Protein AF-0000000087791094 (afdb_homodimer)

Foldseek 3Di:
DALFPPDDQQLVCLVVLVVVLVVLLVLLVCLQCDPVHHFFADCLQQWFKKFKFFADPVQQDDDPCQVVLVVQLVVQCVVVPQPDKDWDDWPRTMIMITGRDQDPVSNVVVQVSSQVSNCVSSVHDTTHTPDMDGHHNVSNNVSVVVLVVVLVVLLVVVLVVQLVVCVVVVCSNLLSVLLSVLLVSLLSSLNRVLSNVCVVHVLRGDDPLLSVLSSVLSVLLSVLLVQLVVLLVVQCVVVPPDDSSVSSRNSLSRCLVVLVVVLVVLLVVLVVCCVPVTSVNNNNSVSNNSSSVSSSSCSRNRSSNSSVVVVVVVVVVVVVVVVVVVVVVVVVVVVVVVVVVVVVVVVD/DALFPPDDQQLVCLVVLVVVLVVLLVLLVCLQCDPVHHFFADCLQQWFKKFKFFADPVQQDDDPCQVVLVVQLVVQCVVVPQPDKDWDDWPRTMIMITGRDQDPVSNVVVQVSSQVSNCVSSVHDTTHTPDMDGHHNVSNNVSVVVLVVVLVVLLVVVLVVQLVVCVVVVCSNLLSVLLSVLLVSLLSSLNRVLSNVCVVHVLRGDDPLLSVLSSVLSVLLSVLLVQLVVLLVVQCVVVPPDDSSVSSRNSLSRCLVVLVVVLVVLLVVLVVCCVPVTSVNNNNSVSNNSSSVSSSSCSRNRSSNSSVVVVVVVVVVVVVVVVVVVVVVVVVVVVVVVVVVVVVVVVD

Sequence (696 aa):
MDFRGKNIDLVGKMKLWFGLSVAVMILGLIGVLMPPAGLNLGIDFKGGSQFTYRLPEKSRPQGGQETALLGKINDNLQSVKLIGTRTQIAGGQDLVVNTSAQTDSEANTQERIVSGAVAKALGIASIKPEGRQQVGAIIGDELRSNAIKGVVLGVLCIAAWIYIRYNFAGDGLRYAVAGIVALVHDVIVLIGIFALIGKIDPRVEIDSGFIAALLTVVGYSINDSVVIFDRLRENLRIRRGETFDKIVNDSLLETMSRSINTGLTVLIMLFVLLMFGGESIYNFTLAMLIGIASGLYSSIFNASMVLVAWNRWEEKRAARLKGERDASRTNISVRETSRGAALKTRAKMDFRGKNIDLVGKMKLWFGLSVAVMILGLIGVLMPPAGLNLGIDFKGGSQFTYRLPEKSRPQGGQETALLGKINDNLQSVKLIGTRTQIAGGQDLVVNTSAQTDSEANTQERIVSGAVAKALGIASIKPEGRQQVGAIIGDELRSNAIKGVVLGVLCIAAWIYIRYNFAGDGLRYAVAGIVALVHDVIVLIGIFALIGKIDPRVEIDSGFIAALLTVVGYSINDSVVIFDRLRENLRIRRGETFDKIVNDSLLETMSRSINTGLTVLIMLFVLLMFGGESIYNFTLAMLIGIASGLYSSIFNASMVLVAWNRWEEKRAARLKGERDASRTNISVRETSRGAALKTRAK

Structure (mmCIF, N/CA/C/O backbone):
data_AF-0000000087791094-model_v1
#
loop_
_entity.id
_entity.type
_entity.pdbx_description
1 polymer 'Protein-export membrane protein SecF'
#
loop_
_atom_site.group_PDB
_atom_site.id
_atom_site.type_symbol
_atom_site.label_atom_id
_atom_site.label_alt_id
_atom_site.label_comp_id
_atom_site.label_asym_id
_atom_site.label_entity_id
_atom_site.label_seq_id
_atom_site.pdbx_PDB_ins_code
_atom_site.Cartn_x
_atom_site.Cartn_y
_atom_site.Cartn_z
_atom_site.occupancy
_atom_site.B_iso_or_equiv
_atom_site.auth_seq_id
_atom_site.auth_comp_id
_atom_site.auth_asym_id
_atom_site.auth_atom_id
_atom_site.pdbx_PDB_model_num
ATOM 1 N N . MET A 1 1 ? -5.625 26.297 -2.684 1 51.22 1 MET A N 1
ATOM 2 C CA . MET A 1 1 ? -7.035 26.625 -2.488 1 51.22 1 MET A CA 1
ATOM 3 C C . MET A 1 1 ? -7.371 26.719 -1.004 1 51.22 1 MET A C 1
ATOM 5 O O . MET A 1 1 ? -7.023 25.828 -0.225 1 51.22 1 MET A O 1
ATOM 9 N N . ASP A 1 2 ? -7.473 27.797 -0.567 1 63.44 2 ASP A N 1
ATOM 10 C CA . ASP A 1 2 ? -7.793 28.031 0.838 1 63.44 2 ASP A CA 1
ATOM 11 C C . ASP A 1 2 ? -9.289 28.234 1.031 1 63.44 2 ASP A C 1
ATOM 13 O O . ASP A 1 2 ? -9.883 29.109 0.396 1 63.44 2 ASP A O 1
ATOM 17 N N . PHE A 1 3 ? -9.93 27.25 1.69 1 72.88 3 PHE A N 1
ATOM 18 C CA . PHE A 1 3 ? -11.375 27.328 1.882 1 72.88 3 PHE A CA 1
ATOM 19 C C . PHE A 1 3 ? -11.711 28.016 3.193 1 72.88 3 PHE A C 1
ATOM 21 O O . PHE A 1 3 ? -12.891 28.219 3.514 1 72.88 3 PHE A O 1
ATOM 28 N N . ARG A 1 4 ? -10.734 28.516 3.703 1 68.75 4 ARG A N 1
ATOM 29 C CA . ARG A 1 4 ? -10.969 29.188 4.984 1 68.75 4 ARG A CA 1
ATOM 30 C C . ARG A 1 4 ? -11.781 30.469 4.797 1 68.75 4 ARG A C 1
ATOM 32 O O . ARG A 1 4 ? -11.477 31.281 3.924 1 68.75 4 ARG A O 1
ATOM 39 N N . GLY A 1 5 ? -12.727 30.484 5.566 1 69.75 5 GLY A N 1
ATOM 40 C CA . GLY A 1 5 ? -13.508 31.703 5.57 1 69.75 5 GLY A CA 1
ATOM 41 C C . GLY A 1 5 ? -14.578 31.734 4.496 1 69.75 5 GLY A C 1
ATOM 42 O O . GLY A 1 5 ? -15.414 32.625 4.465 1 69.75 5 GLY A O 1
ATOM 43 N N . LYS A 1 6 ? -14.562 30.672 3.646 1 72.5 6 LYS A N 1
ATOM 44 C CA . LYS A 1 6 ? -15.609 30.625 2.631 1 72.5 6 LYS A CA 1
ATOM 45 C C . LYS A 1 6 ? -16.938 30.188 3.23 1 72.5 6 LYS A C 1
ATOM 47 O O . LYS A 1 6 ? -16.969 29.469 4.23 1 72.5 6 LYS A O 1
ATOM 52 N N . ASN A 1 7 ? -17.875 30.688 2.682 1 80.62 7 ASN A N 1
ATOM 53 C CA . ASN A 1 7 ? -19.203 30.391 3.186 1 80.62 7 ASN A CA 1
ATOM 54 C C . ASN A 1 7 ? -19.781 29.141 2.545 1 80.62 7 ASN A C 1
ATOM 56 O O . ASN A 1 7 ? -20.781 29.203 1.833 1 80.62 7 ASN A O 1
ATOM 60 N N . ILE A 1 8 ? -19.172 28.031 2.771 1 88.62 8 ILE A N 1
ATOM 61 C CA . ILE A 1 8 ? -19.641 26.75 2.285 1 88.62 8 ILE A CA 1
ATOM 62 C C . ILE A 1 8 ? -20.203 25.922 3.451 1 88.62 8 ILE A C 1
ATOM 64 O O . ILE A 1 8 ? -19.5 25.688 4.441 1 88.62 8 ILE A O 1
ATOM 68 N N . ASP A 1 9 ? -21.438 25.562 3.295 1 92.94 9 ASP A N 1
ATOM 69 C CA . ASP A 1 9 ? -22.094 24.781 4.34 1 92.94 9 ASP A CA 1
ATOM 70 C C . ASP A 1 9 ? -22.062 23.297 4.023 1 92.94 9 ASP A C 1
ATOM 72 O O . ASP A 1 9 ? -23.016 22.75 3.463 1 92.94 9 ASP A O 1
ATOM 76 N N . LEU A 1 10 ? -21.109 22.609 4.422 1 93.75 10 LEU A N 1
ATOM 77 C CA . LEU A 1 10 ? -20.953 21.188 4.18 1 93.75 10 LEU A CA 1
ATOM 78 C C . LEU A 1 10 ? -21.828 20.375 5.117 1 93.75 10 LEU A C 1
ATOM 80 O O . LEU A 1 10 ? -22.422 19.375 4.707 1 93.75 10 LEU A O 1
ATOM 84 N N . VAL A 1 11 ? -21.906 20.844 6.332 1 94.62 11 VAL A N 1
ATOM 85 C CA . VAL A 1 11 ? -22.672 20.125 7.352 1 94.62 11 VAL A CA 1
ATOM 86 C C . VAL A 1 11 ? -24.156 20.203 7.039 1 94.62 11 VAL A C 1
ATOM 88 O O . VAL A 1 11 ? -24.891 19.234 7.266 1 94.62 11 VAL A O 1
ATOM 91 N N . GLY A 1 12 ? -24.594 21.344 6.535 1 93 12 GLY A N 1
ATOM 92 C CA . GLY A 1 12 ? -25.984 21.516 6.16 1 93 12 GLY A CA 1
ATOM 93 C C . GLY A 1 12 ? -26.438 20.547 5.082 1 93 12 GLY A C 1
ATOM 94 O O . GLY A 1 12 ? -27.609 20.203 4.988 1 93 12 GLY A O 1
ATOM 95 N N . LYS A 1 13 ? -25.5 20.078 4.324 1 94.81 13 LYS A N 1
ATOM 96 C CA . LYS A 1 13 ? -25.812 19.156 3.234 1 94.81 13 LYS A CA 1
ATOM 97 C C . LYS A 1 13 ? -25.469 17.719 3.607 1 94.81 13 LYS A C 1
ATOM 99 O O . LYS A 1 13 ? -25.188 16.891 2.734 1 94.81 13 LYS A O 1
ATOM 104 N N . MET A 1 14 ? -25.516 17.438 4.781 1 95 14 MET A N 1
ATOM 105 C CA . MET A 1 14 ? -25.125 16.125 5.316 1 95 14 MET A CA 1
ATOM 106 C C . MET A 1 14 ? -25.938 15.008 4.66 1 95 14 MET A C 1
ATOM 108 O O . MET A 1 14 ? -25.391 13.953 4.336 1 95 14 MET A O 1
ATOM 112 N N . LYS A 1 15 ? -27.188 15.25 4.465 1 94.44 15 LYS A N 1
ATOM 113 C CA . LYS A 1 15 ? -28.047 14.219 3.881 1 94.44 15 LYS A CA 1
ATOM 114 C C . LYS A 1 15 ? -27.609 13.891 2.455 1 94.44 15 LYS A C 1
ATOM 116 O O . LYS A 1 15 ? -27.719 12.742 2.016 1 94.44 15 LYS A O 1
ATOM 121 N N . LEU A 1 16 ? -27.141 14.875 1.806 1 94.94 16 LEU A N 1
ATOM 122 C CA . LEU A 1 16 ? -26.656 14.664 0.45 1 94.94 16 LEU A CA 1
ATOM 123 C C . LEU A 1 16 ? -25.391 13.797 0.459 1 94.94 16 LEU A C 1
ATOM 125 O O . LEU A 1 16 ? -25.25 12.891 -0.366 1 94.94 16 LEU A O 1
ATOM 129 N N . TRP A 1 17 ? -24.5 14.117 1.375 1 95.06 17 TRP A N 1
ATOM 130 C CA . TRP A 1 17 ? -23.234 13.383 1.457 1 95.06 17 TRP A CA 1
ATOM 131 C C . TRP A 1 17 ? -23.484 11.93 1.832 1 95.06 17 TRP A C 1
ATOM 133 O O . TRP A 1 17 ? -22.922 11.016 1.22 1 95.06 17 TRP A O 1
ATOM 143 N N . PHE A 1 18 ? -24.359 11.727 2.801 1 95.38 18 PHE A N 1
ATOM 144 C CA . PHE A 1 18 ? -24.703 10.359 3.186 1 95.38 18 PHE A CA 1
ATOM 145 C C . PHE A 1 18 ? -25.422 9.648 2.049 1 95.38 18 PHE A C 1
ATOM 147 O O . PHE A 1 18 ? -25.203 8.453 1.824 1 95.38 18 PHE A O 1
ATOM 154 N N . GLY A 1 19 ? -26.281 10.422 1.382 1 96 19 GLY A N 1
ATOM 155 C CA . GLY A 1 19 ? -26.984 9.844 0.247 1 96 19 GLY A CA 1
ATOM 156 C C . GLY A 1 19 ? -26.047 9.367 -0.855 1 96 19 GLY A C 1
ATOM 157 O O . GLY A 1 19 ? -26.25 8.289 -1.414 1 96 19 GLY A O 1
ATOM 158 N N . LEU A 1 20 ? -25.062 10.164 -1.144 1 95.75 20 LEU A N 1
ATOM 159 C CA . LEU A 1 20 ? -24.094 9.797 -2.17 1 95.75 20 LEU A CA 1
ATOM 160 C C . LEU A 1 20 ? -23.297 8.562 -1.752 1 95.75 20 LEU A C 1
ATOM 162 O O . LEU A 1 20 ? -23.031 7.691 -2.576 1 95.75 20 LEU A O 1
ATOM 166 N N . SER A 1 21 ? -22.953 8.516 -0.531 1 96.06 21 SER A N 1
ATOM 167 C CA . SER A 1 21 ? -22.219 7.375 -0.007 1 96.06 21 SER A CA 1
ATOM 168 C C . SER A 1 21 ? -23.047 6.094 -0.1 1 96.06 21 SER A C 1
ATOM 170 O O . SER A 1 21 ? -22.547 5.059 -0.543 1 96.06 21 SER A O 1
ATOM 172 N N . VAL A 1 22 ? -24.297 6.203 0.304 1 95.56 22 VAL A N 1
ATOM 173 C CA . VAL A 1 22 ? -25.172 5.043 0.271 1 95.56 22 VAL A CA 1
ATOM 174 C C . VAL A 1 22 ? -25.406 4.617 -1.176 1 95.56 22 VAL A C 1
ATOM 176 O O . VAL A 1 22 ? -25.453 3.422 -1.479 1 95.56 22 VAL A O 1
ATOM 179 N N . ALA A 1 23 ? -25.562 5.551 -2.02 1 96.12 23 ALA A N 1
ATOM 180 C CA . ALA A 1 23 ? -25.781 5.25 -3.432 1 96.12 23 ALA A CA 1
ATOM 181 C C . ALA A 1 23 ? -24.609 4.473 -4.016 1 96.12 23 ALA A C 1
ATOM 183 O O . ALA A 1 23 ? -24.812 3.49 -4.738 1 96.12 23 ALA A O 1
ATOM 184 N N . VAL A 1 24 ? -23.438 4.914 -3.711 1 95.44 24 VAL A N 1
ATOM 185 C CA . VAL A 1 24 ? -22.25 4.254 -4.25 1 95.44 24 VAL A CA 1
ATOM 186 C C . VAL A 1 24 ? -22.109 2.859 -3.645 1 95.44 24 VAL A C 1
ATOM 188 O O . VAL A 1 24 ? -21.703 1.917 -4.328 1 95.44 24 VAL A O 1
ATOM 191 N N . MET A 1 25 ? -22.438 2.773 -2.389 1 95.38 25 MET A N 1
ATOM 192 C CA . MET A 1 25 ? -22.375 1.473 -1.729 1 95.38 25 MET A CA 1
ATOM 193 C C . MET A 1 25 ? -23.375 0.503 -2.346 1 95.38 25 MET A C 1
ATOM 195 O O . MET A 1 25 ? -23.062 -0.672 -2.549 1 95.38 25 MET A O 1
ATOM 199 N N . ILE A 1 26 ? -24.547 0.983 -2.605 1 94.38 26 ILE A N 1
ATOM 200 C CA . ILE A 1 26 ? -25.578 0.15 -3.213 1 94.38 26 ILE A CA 1
ATOM 201 C C . ILE A 1 26 ? -25.141 -0.276 -4.613 1 94.38 26 ILE A C 1
ATOM 203 O O . ILE A 1 26 ? -25.344 -1.428 -5.008 1 94.38 26 ILE A O 1
ATOM 207 N N . LEU A 1 27 ? -24.562 0.642 -5.301 1 91.88 27 LEU A N 1
ATOM 208 C CA . LEU A 1 27 ? -24.047 0.307 -6.625 1 91.88 27 LEU A CA 1
ATOM 209 C C . LEU A 1 27 ? -23 -0.803 -6.531 1 91.88 27 LEU A C 1
ATOM 211 O O . LEU A 1 27 ? -22.969 -1.701 -7.375 1 91.88 27 LEU A O 1
ATOM 215 N N . GLY A 1 28 ? -22.156 -0.676 -5.605 1 90.81 28 GLY A N 1
ATOM 216 C CA . GLY A 1 28 ? -21.172 -1.726 -5.383 1 90.81 28 GLY A CA 1
ATOM 217 C C . GLY A 1 28 ? -21.797 -3.062 -5.027 1 90.81 28 GLY A C 1
ATOM 218 O O . GLY A 1 28 ? -21.359 -4.105 -5.52 1 90.81 28 GLY A O 1
ATOM 219 N N . LEU A 1 29 ? -22.797 -2.984 -4.18 1 89.25 29 LEU A N 1
ATOM 220 C CA . LEU A 1 29 ? -23.469 -4.203 -3.771 1 89.25 29 LEU A CA 1
ATOM 221 C C . LEU A 1 29 ? -24.156 -4.867 -4.961 1 89.25 29 LEU A C 1
ATOM 223 O O . LEU A 1 29 ? -24.188 -6.098 -5.066 1 89.25 29 LEU A O 1
ATOM 227 N N . ILE A 1 30 ? -24.688 -4.09 -5.766 1 89.88 30 ILE A N 1
ATOM 228 C CA . ILE A 1 30 ? -25.281 -4.613 -6.988 1 89.88 30 ILE A CA 1
ATOM 229 C C . ILE A 1 30 ? -24.219 -5.324 -7.82 1 89.88 30 ILE A C 1
ATOM 231 O O . ILE A 1 30 ? -24.484 -6.379 -8.406 1 89.88 30 ILE A O 1
ATOM 235 N N . GLY A 1 31 ? -23.062 -4.754 -7.84 1 86.75 31 GLY A N 1
ATOM 236 C CA . GLY A 1 31 ? -21.969 -5.391 -8.547 1 86.75 31 GLY A CA 1
ATOM 237 C C . GLY A 1 31 ? -21.609 -6.762 -8 1 86.75 31 GLY A C 1
ATOM 238 O O . GLY A 1 31 ? -21.328 -7.684 -8.758 1 86.75 31 GLY A O 1
ATOM 239 N N . VAL A 1 32 ? -21.734 -6.898 -6.805 1 88.5 32 VAL A N 1
ATOM 240 C CA . VAL A 1 32 ? -21.406 -8.164 -6.156 1 88.5 32 VAL A CA 1
ATOM 241 C C . VAL A 1 32 ? -22.516 -9.18 -6.41 1 88.5 32 VAL A C 1
ATOM 243 O O . VAL A 1 32 ? -22.234 -10.375 -6.59 1 88.5 32 VAL A O 1
ATOM 246 N N . LEU A 1 33 ? -23.703 -8.688 -6.496 1 87.88 33 LEU A N 1
ATOM 247 C CA . LEU A 1 33 ? -24.859 -9.586 -6.566 1 87.88 33 LEU A CA 1
ATOM 248 C C . LEU A 1 33 ? -25.219 -9.883 -8.016 1 87.88 33 LEU A C 1
ATOM 250 O O . LEU A 1 33 ? -25.859 -10.898 -8.297 1 87.88 33 LEU A O 1
ATOM 254 N N . MET A 1 34 ? -24.859 -9.148 -8.914 1 84.81 34 MET A N 1
ATOM 255 C CA . MET A 1 34 ? -25.188 -9.344 -10.32 1 84.81 34 MET A CA 1
ATOM 256 C C . MET A 1 34 ? -24.5 -10.586 -10.875 1 84.81 34 MET A C 1
ATOM 258 O O . MET A 1 34 ? -23.359 -10.883 -10.508 1 84.81 34 MET A O 1
ATOM 262 N N . PRO A 1 35 ? -25.172 -11.367 -11.711 1 77.62 35 PRO A N 1
ATOM 263 C CA . PRO A 1 35 ? -24.531 -12.523 -12.336 1 77.62 35 PRO A CA 1
ATOM 264 C C . PRO A 1 35 ? -23.406 -12.133 -13.297 1 77.62 35 PRO A C 1
ATOM 266 O O . PRO A 1 35 ? -23.516 -11.125 -13.992 1 77.62 35 PRO A O 1
ATOM 269 N N . PRO A 1 36 ? -22.438 -12.992 -13.344 1 73.62 36 PRO A N 1
ATOM 270 C CA . PRO A 1 36 ? -22.156 -14.062 -12.383 1 73.62 36 PRO A CA 1
ATOM 271 C C . PRO A 1 36 ? -21.891 -13.539 -10.977 1 73.62 36 PRO A C 1
ATOM 273 O O . PRO A 1 36 ? -21.047 -12.648 -10.797 1 73.62 36 PRO A O 1
ATOM 276 N N . ALA A 1 37 ? -22.625 -14.133 -10.078 1 72 37 ALA A N 1
ATOM 277 C CA . ALA A 1 37 ? -22.641 -13.602 -8.719 1 72 37 ALA A CA 1
ATOM 278 C C . ALA A 1 37 ? -21.312 -13.859 -8.016 1 72 37 ALA A C 1
ATOM 280 O O . ALA A 1 37 ? -20.656 -14.867 -8.266 1 72 37 ALA A O 1
ATOM 281 N N . GLY A 1 38 ? -21.016 -12.836 -7.344 1 81.12 38 GLY A N 1
ATOM 282 C CA . GLY A 1 38 ? -19.828 -12.977 -6.508 1 81.12 38 GLY A CA 1
ATOM 283 C C . GLY A 1 38 ? -18.672 -12.117 -6.969 1 81.12 38 GLY A C 1
ATOM 284 O O . GLY A 1 38 ? -18.859 -11.188 -7.754 1 81.12 38 GLY A O 1
ATOM 285 N N . LEU A 1 39 ? -17.578 -12.375 -6.363 1 86.75 39 LEU A N 1
ATOM 286 C CA . LEU A 1 39 ? -16.344 -11.641 -6.656 1 86.75 39 LEU A CA 1
ATOM 287 C C . LEU A 1 39 ? -15.469 -12.422 -7.633 1 86.75 39 LEU A C 1
ATOM 289 O O . LEU A 1 39 ? -15.539 -13.648 -7.691 1 86.75 39 LEU A O 1
ATOM 293 N N . ASN A 1 40 ? -14.859 -11.758 -8.555 1 88 40 ASN A N 1
ATOM 294 C CA . ASN A 1 40 ? -13.852 -12.391 -9.406 1 88 40 ASN A CA 1
ATOM 295 C C . ASN A 1 40 ? -12.578 -12.711 -8.625 1 88 40 ASN A C 1
ATOM 297 O O . ASN A 1 40 ? -11.625 -11.938 -8.656 1 88 40 ASN A O 1
ATOM 301 N N . LEU A 1 41 ? -12.609 -13.875 -8.047 1 88.75 41 LEU A N 1
ATOM 302 C CA . LEU A 1 41 ? -11.484 -14.273 -7.207 1 88.75 41 LEU A CA 1
ATOM 303 C C . LEU A 1 41 ? -10.328 -14.797 -8.062 1 88.75 41 LEU A C 1
ATOM 305 O O . LEU A 1 41 ? -10.555 -15.523 -9.031 1 88.75 41 LEU A O 1
ATOM 309 N N . GLY A 1 42 ? -9.227 -14.344 -7.762 1 89 42 GLY A N 1
ATOM 310 C CA . GLY A 1 42 ? -8.039 -14.898 -8.391 1 89 42 GLY A CA 1
ATOM 311 C C . GLY A 1 42 ? -7.703 -16.297 -7.902 1 89 42 GLY A C 1
ATOM 312 O O . GLY A 1 42 ? -8.344 -16.812 -6.98 1 89 42 GLY A O 1
ATOM 313 N N . ILE A 1 43 ? -6.711 -16.859 -8.438 1 88.44 43 ILE A N 1
ATOM 314 C CA . ILE A 1 43 ? -6.371 -18.25 -8.133 1 88.44 43 ILE A CA 1
ATOM 315 C C . ILE A 1 43 ? -5.816 -18.344 -6.715 1 88.44 43 ILE A C 1
ATOM 317 O O . ILE A 1 43 ? -5.828 -19.406 -6.102 1 88.44 43 ILE A O 1
ATOM 321 N N . ASP A 1 44 ? -5.375 -17.234 -6.172 1 86.69 44 ASP A N 1
ATOM 322 C CA . ASP A 1 44 ? -4.895 -17.203 -4.793 1 86.69 44 ASP A CA 1
ATOM 323 C C . ASP A 1 44 ? -5.965 -17.719 -3.826 1 86.69 44 ASP A C 1
ATOM 325 O O . ASP A 1 44 ? -5.648 -18.344 -2.814 1 86.69 44 ASP A O 1
ATOM 329 N N . PHE A 1 45 ? -7.145 -17.438 -4.176 1 88 45 PHE A N 1
ATOM 330 C CA . PHE A 1 45 ? -8.211 -17.703 -3.219 1 88 45 PHE A CA 1
ATOM 331 C C . PHE A 1 45 ? -9.117 -18.844 -3.711 1 88 45 PHE A C 1
ATOM 333 O O . PHE A 1 45 ? -9.664 -19.594 -2.908 1 88 45 PHE A O 1
ATOM 340 N N . LYS A 1 46 ? -9.242 -18.922 -4.938 1 88 46 LYS A N 1
ATOM 341 C CA . LYS A 1 46 ? -10.117 -19.938 -5.516 1 88 46 LYS A CA 1
ATOM 342 C C . LYS A 1 46 ? -9.367 -21.234 -5.75 1 88 46 LYS A C 1
ATOM 344 O O . LYS A 1 46 ? -9.984 -22.297 -5.875 1 88 46 LYS A O 1
ATOM 349 N N . GLY A 1 47 ? -8.141 -21.141 -5.805 1 88.31 47 GLY A N 1
ATOM 350 C CA . GLY A 1 47 ? -7.371 -22.281 -6.289 1 88.31 47 GLY A CA 1
ATOM 351 C C . GLY A 1 47 ? -7.383 -22.406 -7.801 1 88.31 47 GLY A C 1
ATOM 352 O O . GLY A 1 47 ? -8.203 -21.781 -8.477 1 88.31 47 GLY A O 1
ATOM 353 N N . GLY A 1 48 ? -6.445 -23.141 -8.297 1 92.25 48 GLY A N 1
ATOM 354 C CA . GLY A 1 48 ? -6.383 -23.328 -9.734 1 92.25 48 GLY A CA 1
ATOM 355 C C . GLY A 1 48 ? -4.996 -23.109 -10.312 1 92.25 48 GLY A C 1
ATOM 356 O O . GLY A 1 48 ? -4 -23.219 -9.594 1 92.25 48 GLY A O 1
ATOM 357 N N . SER A 1 49 ? -4.996 -23.016 -11.633 1 92.38 49 SER A N 1
ATOM 358 C CA . SER A 1 49 ? -3.73 -22.812 -12.328 1 92.38 49 SER A CA 1
ATOM 359 C C . SER A 1 49 ? -3.814 -21.641 -13.289 1 92.38 49 SER A C 1
ATOM 361 O O . SER A 1 49 ? -4.867 -21.375 -13.883 1 92.38 49 SER A O 1
ATOM 363 N N . GLN A 1 50 ? -2.789 -20.953 -13.32 1 92.69 50 GLN A N 1
ATOM 364 C CA . GLN A 1 50 ? -2.658 -19.812 -14.227 1 92.69 50 GLN A CA 1
ATOM 365 C C . GLN A 1 50 ? -1.466 -19.984 -15.164 1 92.69 50 GLN A C 1
ATOM 367 O O . GLN A 1 50 ? -0.356 -20.281 -14.711 1 92.69 50 GLN A O 1
ATOM 372 N N . PHE A 1 51 ? -1.735 -19.875 -16.453 1 91.88 51 PHE A N 1
ATOM 373 C CA . PHE A 1 51 ? -0.682 -19.984 -17.469 1 91.88 51 PHE A CA 1
ATOM 374 C C . PHE A 1 51 ? -0.475 -18.656 -18.172 1 91.88 51 PHE A C 1
ATOM 376 O O . PHE A 1 51 ? -1.441 -18 -18.594 1 91.88 51 PHE A O 1
ATOM 383 N N . THR A 1 52 ? 0.72 -18.25 -18.281 1 91.62 52 THR A N 1
ATOM 384 C CA . THR A 1 52 ? 1.056 -17.016 -18.953 1 91.62 52 THR A CA 1
ATOM 385 C C . THR A 1 52 ? 1.858 -17.281 -20.234 1 91.62 52 THR A C 1
ATOM 387 O O . THR A 1 52 ? 2.91 -17.922 -20.172 1 91.62 52 THR A O 1
ATOM 390 N N . TYR A 1 53 ? 1.332 -16.781 -21.328 1 91.38 53 TYR A N 1
ATOM 391 C CA . TYR A 1 53 ? 1.981 -16.953 -22.625 1 91.38 53 TYR A CA 1
ATOM 392 C C . TYR A 1 53 ? 2.459 -15.625 -23.188 1 91.38 53 TYR A C 1
ATOM 394 O O . TYR A 1 53 ? 1.726 -14.633 -23.156 1 91.38 53 TYR A O 1
ATOM 402 N N . ARG A 1 54 ? 3.648 -15.633 -23.625 1 90 54 ARG A N 1
ATOM 403 C CA . ARG A 1 54 ? 4.137 -14.469 -24.359 1 90 54 ARG A CA 1
ATOM 404 C C . ARG A 1 54 ? 3.729 -14.531 -25.812 1 90 54 ARG A C 1
ATOM 406 O O . ARG A 1 54 ? 4.141 -15.438 -26.547 1 90 54 ARG A O 1
ATOM 413 N N . LEU A 1 55 ? 2.975 -13.531 -26.141 1 89.94 55 LEU A N 1
ATOM 414 C CA . LEU A 1 55 ? 2.523 -13.508 -27.531 1 89.94 55 LEU A CA 1
ATOM 415 C C . LEU A 1 55 ? 3.65 -13.062 -28.453 1 89.94 55 LEU A C 1
ATOM 417 O O . LEU A 1 55 ? 4.352 -12.086 -28.172 1 89.94 55 LEU A O 1
ATOM 421 N N . PRO A 1 56 ? 3.771 -13.859 -29.422 1 88.12 56 PRO A N 1
ATOM 422 C CA . PRO A 1 56 ? 4.758 -13.406 -30.406 1 88.12 56 PRO A CA 1
ATOM 423 C C . PRO A 1 56 ? 4.418 -12.047 -31 1 88.12 56 PRO A C 1
ATOM 425 O O . PRO A 1 56 ? 3.24 -11.68 -31.094 1 88.12 56 PRO A O 1
ATOM 428 N N . GLU A 1 57 ? 5.469 -11.328 -31.375 1 84.25 57 GLU A N 1
ATOM 429 C CA . GLU A 1 57 ? 5.305 -9.953 -31.844 1 84.25 57 GLU A CA 1
ATOM 430 C C . GLU A 1 57 ? 4.293 -9.875 -32.969 1 84.25 57 GLU A C 1
ATOM 432 O O . GLU A 1 57 ? 3.477 -8.953 -33.031 1 84.25 57 GLU A O 1
ATOM 437 N N . LYS A 1 58 ? 4.336 -10.828 -33.875 1 81.38 58 LYS A N 1
ATOM 438 C CA . LYS A 1 58 ? 3.471 -10.828 -35.062 1 81.38 58 LYS A CA 1
ATOM 439 C C . LYS A 1 58 ? 2.018 -11.094 -34.688 1 81.38 58 LYS A C 1
ATOM 441 O O . LYS A 1 58 ? 1.1 -10.734 -35.406 1 81.38 58 LYS A O 1
ATOM 446 N N . SER A 1 59 ? 1.808 -11.68 -33.531 1 81.5 59 SER A N 1
ATOM 447 C CA . SER A 1 59 ? 0.469 -12.102 -33.125 1 81.5 59 SER A CA 1
ATOM 448 C C . SER A 1 59 ? -0.111 -11.172 -32.062 1 81.5 59 SER A C 1
ATOM 450 O O . SER A 1 59 ? -1.195 -11.422 -31.547 1 81.5 59 SER A O 1
ATOM 452 N N . ARG A 1 60 ? 0.634 -10.172 -31.703 1 82.88 60 ARG A N 1
ATOM 453 C CA . ARG A 1 60 ? 0.152 -9.234 -30.703 1 82.88 60 ARG A CA 1
ATOM 454 C C . ARG A 1 60 ? -0.986 -8.383 -31.25 1 82.88 60 ARG A C 1
ATOM 456 O O . ARG A 1 60 ? -0.932 -7.922 -32.375 1 82.88 60 ARG A O 1
ATOM 463 N N . PRO A 1 61 ? -2.051 -8.43 -30.422 1 77.44 61 PRO A N 1
ATOM 464 C CA . PRO A 1 61 ? -3.197 -7.652 -30.891 1 77.44 61 PRO A CA 1
ATOM 465 C C . PRO A 1 61 ? -2.896 -6.156 -31 1 77.44 61 PRO A C 1
ATOM 467 O O . PRO A 1 61 ? -2.217 -5.602 -30.125 1 77.44 61 PRO A O 1
ATOM 470 N N . GLN A 1 62 ? -3.051 -5.648 -32.188 1 70.31 62 GLN A N 1
ATOM 471 C CA . GLN A 1 62 ? -2.938 -4.215 -32.406 1 70.31 62 GLN A CA 1
ATOM 472 C C . GLN A 1 62 ? -4.305 -3.539 -32.344 1 70.31 62 GLN A C 1
ATOM 474 O O . GLN A 1 62 ? -5.297 -4.105 -32.812 1 70.31 62 GLN A O 1
ATOM 479 N N . GLY A 1 63 ? -4.363 -2.312 -31.844 1 63.78 63 GLY A N 1
ATOM 480 C CA . GLY A 1 63 ? -5.461 -1.369 -31.984 1 63.78 63 GLY A CA 1
ATOM 481 C C . GLY A 1 63 ? -6.816 -1.976 -31.688 1 63.78 63 GLY A C 1
ATOM 482 O O . GLY A 1 63 ? -7.73 -1.916 -32.5 1 63.78 63 GLY A O 1
ATOM 483 N N . GLY A 1 64 ? -7.051 -2.699 -30.531 1 67.25 64 GLY A N 1
ATOM 484 C CA . GLY A 1 64 ? -8.422 -3.09 -30.234 1 67.25 64 GLY A CA 1
ATOM 485 C C . GLY A 1 64 ? -8.719 -4.535 -30.594 1 67.25 64 GLY A C 1
ATOM 486 O O . GLY A 1 64 ? -9.844 -5.004 -30.406 1 67.25 64 GLY A O 1
ATOM 487 N N . GLN A 1 65 ? -7.867 -5.238 -31.078 1 78.38 65 GLN A N 1
ATOM 488 C CA . GLN A 1 65 ? -8.164 -6.594 -31.531 1 78.38 65 GLN A CA 1
ATOM 489 C C . GLN A 1 65 ? -7.945 -7.605 -30.406 1 78.38 65 GLN A C 1
ATOM 491 O O . GLN A 1 65 ? -7.852 -8.812 -30.672 1 78.38 65 GLN A O 1
ATOM 496 N N . GLU A 1 66 ? -7.828 -7.109 -29.266 1 83.31 66 GLU A N 1
ATOM 497 C CA . GLU A 1 66 ? -7.633 -7.996 -28.125 1 83.31 66 GLU A CA 1
ATOM 498 C C . GLU A 1 66 ? -8.867 -8.859 -27.891 1 83.31 66 GLU A C 1
ATOM 500 O O . GLU A 1 66 ? -8.742 -10.062 -27.625 1 83.31 66 GLU A O 1
ATOM 505 N N . THR A 1 67 ? -9.984 -8.258 -28.109 1 84.69 67 THR A N 1
ATOM 506 C CA . THR A 1 67 ? -11.242 -8.953 -27.859 1 84.69 67 THR A CA 1
ATOM 507 C C . THR A 1 67 ? -11.453 -10.078 -28.875 1 84.69 67 THR A C 1
ATOM 509 O O . THR A 1 67 ? -11.938 -11.148 -28.516 1 84.69 67 THR A O 1
ATOM 512 N N . ALA A 1 68 ? -11.055 -9.836 -30.062 1 86.94 68 ALA A N 1
ATOM 513 C CA . ALA A 1 68 ? -11.211 -10.844 -31.109 1 86.94 68 ALA A CA 1
ATOM 514 C C . ALA A 1 68 ? -10.305 -12.047 -30.859 1 86.94 68 ALA A C 1
ATOM 516 O O . ALA A 1 68 ? -10.711 -13.195 -31.047 1 86.94 68 ALA A O 1
ATOM 517 N N . LEU A 1 69 ? -9.125 -11.766 -30.516 1 89.5 69 LEU A N 1
ATOM 518 C CA . LEU A 1 69 ? -8.18 -12.836 -30.219 1 89.5 69 LEU A CA 1
ATOM 519 C C . LEU A 1 69 ? -8.648 -13.664 -29.031 1 89.5 69 LEU A C 1
ATOM 521 O O . LEU A 1 69 ? -8.609 -14.898 -29.062 1 89.5 69 LEU A O 1
ATOM 525 N N . LEU A 1 70 ? -9.07 -13 -28.031 1 90.88 70 LEU A N 1
ATOM 526 C CA . LEU A 1 70 ? -9.562 -13.688 -26.844 1 90.88 70 LEU A CA 1
ATOM 527 C C . LEU A 1 70 ? -10.797 -14.523 -27.172 1 90.88 70 LEU A C 1
ATOM 529 O O . LEU A 1 70 ? -10.961 -15.625 -26.625 1 90.88 70 LEU A O 1
ATOM 533 N N . GLY A 1 71 ? -11.625 -13.945 -27.953 1 90.38 71 GLY A N 1
ATOM 534 C CA . GLY A 1 71 ? -12.789 -14.703 -28.391 1 90.38 71 GLY A CA 1
ATOM 535 C C . GLY A 1 71 ? -12.422 -15.992 -29.109 1 90.38 71 GLY A C 1
ATOM 536 O O . GLY A 1 71 ? -13.016 -17.047 -28.828 1 90.38 71 GLY A O 1
ATOM 537 N N . LYS A 1 72 ? -11.477 -15.93 -29.984 1 91.88 72 LYS A N 1
ATOM 538 C CA . LYS A 1 72 ? -11.008 -17.109 -30.703 1 91.88 72 LYS A CA 1
ATOM 539 C C . LYS A 1 72 ? -10.438 -18.156 -29.75 1 91.88 72 LYS A C 1
ATOM 541 O O . LYS A 1 72 ? -10.695 -19.344 -29.906 1 91.88 72 LYS A O 1
ATOM 546 N N . ILE A 1 73 ? -9.664 -17.688 -28.859 1 92.56 73 ILE A N 1
ATOM 547 C CA . ILE A 1 73 ? -9.039 -18.594 -27.906 1 92.56 73 ILE A CA 1
ATOM 548 C C . ILE A 1 73 ? -10.117 -19.25 -27.047 1 92.56 73 ILE A C 1
ATOM 550 O O . ILE A 1 73 ? -10.078 -20.469 -26.828 1 92.56 73 ILE A O 1
ATOM 554 N N . ASN A 1 74 ? -11.047 -18.516 -26.609 1 91.62 74 ASN A N 1
ATOM 555 C CA . ASN A 1 74 ? -12.125 -19.047 -25.781 1 91.62 74 ASN A CA 1
ATOM 556 C C . ASN A 1 74 ? -12.961 -20.062 -26.547 1 91.62 74 ASN A C 1
ATOM 558 O O . ASN A 1 74 ? -13.391 -21.078 -25.984 1 91.62 74 ASN A O 1
ATOM 562 N N . ASP A 1 75 ? -13.156 -19.781 -27.75 1 92.06 75 ASP A N 1
ATOM 563 C CA . ASP A 1 75 ? -13.891 -20.719 -28.594 1 92.06 75 ASP A CA 1
ATOM 564 C C . ASP A 1 75 ? -13.133 -22.047 -28.719 1 92.06 75 ASP A C 1
ATOM 566 O O . ASP A 1 75 ? -13.742 -23.125 -28.672 1 92.06 75 ASP A O 1
ATOM 570 N N . ASN A 1 76 ? -11.883 -21.906 -28.906 1 92.75 76 ASN A N 1
ATOM 571 C CA . ASN A 1 76 ? -11.055 -23.109 -29 1 92.75 76 ASN A CA 1
ATOM 572 C C . ASN A 1 76 ? -11.086 -23.906 -27.703 1 92.75 76 ASN A C 1
ATOM 574 O O . ASN A 1 76 ? -11.117 -25.141 -27.719 1 92.75 76 ASN A O 1
ATOM 578 N N . LEU A 1 77 ? -11.047 -23.203 -26.625 1 91.94 77 LEU A N 1
ATOM 579 C CA . LEU A 1 77 ? -11.055 -23.859 -25.328 1 91.94 77 LEU A CA 1
ATOM 580 C C . LEU A 1 77 ? -12.398 -24.547 -25.062 1 91.94 77 LEU A C 1
ATOM 582 O O . LEU A 1 77 ? -12.445 -25.641 -24.5 1 91.94 77 LEU A O 1
ATOM 586 N N . GLN A 1 78 ? -13.414 -23.891 -25.453 1 89.12 78 GLN A N 1
ATOM 587 C CA . GLN A 1 78 ? -14.742 -24.469 -25.312 1 89.12 78 GLN A CA 1
ATOM 588 C C . GLN A 1 78 ? -14.891 -25.719 -26.172 1 89.12 78 GLN A C 1
ATOM 590 O O . GLN A 1 78 ? -15.555 -26.672 -25.766 1 89.12 78 GLN A O 1
ATOM 595 N N . SER A 1 79 ? -14.281 -25.688 -27.25 1 89.94 79 SER A N 1
ATOM 596 C CA . SER A 1 79 ? -14.375 -26.812 -28.188 1 89.94 79 SER A CA 1
ATOM 597 C C . SER A 1 79 ? -13.719 -28.062 -27.609 1 89.94 79 SER A C 1
ATOM 599 O O . SER A 1 79 ? -14.102 -29.188 -27.953 1 89.94 79 SER A O 1
ATOM 601 N N . VAL A 1 80 ? -12.766 -27.859 -26.797 1 88.12 80 VAL A N 1
ATOM 602 C CA . VAL A 1 80 ? -12.094 -29.016 -26.188 1 88.12 80 VAL A CA 1
ATOM 603 C C . VAL A 1 80 ? -12.648 -29.25 -24.797 1 88.12 80 VAL A C 1
ATOM 605 O O . VAL A 1 80 ? -12.039 -29.969 -24 1 88.12 80 VAL A O 1
ATOM 608 N N . LYS A 1 81 ? -13.672 -28.578 -24.375 1 82.69 81 LYS A N 1
ATOM 609 C CA . LYS A 1 81 ? -14.484 -28.797 -23.172 1 82.69 81 LYS A CA 1
ATOM 610 C C . LYS A 1 81 ? -13.75 -28.328 -21.922 1 82.69 81 LYS A C 1
ATOM 612 O O . LYS A 1 81 ? -13.859 -28.953 -20.859 1 82.69 81 LYS A O 1
ATOM 617 N N . LEU A 1 82 ? -12.82 -27.562 -22.109 1 83.88 82 LEU A N 1
ATOM 618 C CA . LEU A 1 82 ? -12.258 -26.906 -20.938 1 83.88 82 LEU A CA 1
ATOM 619 C C . LEU A 1 82 ? -13.062 -25.672 -20.578 1 83.88 82 LEU A C 1
ATOM 621 O O . LEU A 1 82 ? -12.812 -24.578 -21.094 1 83.88 82 LEU A O 1
ATOM 625 N N . ILE A 1 83 ? -13.961 -25.938 -19.578 1 74.31 83 ILE A N 1
ATOM 626 C CA . ILE A 1 83 ? -14.906 -24.891 -19.219 1 74.31 83 ILE A CA 1
ATOM 627 C C . ILE A 1 83 ? -14.422 -24.172 -17.969 1 74.31 83 ILE A C 1
ATOM 629 O O . ILE A 1 83 ? -13.641 -24.719 -17.188 1 74.31 83 ILE A O 1
ATOM 633 N N . GLY A 1 84 ? -14.844 -22.922 -17.906 1 76.62 84 GLY A N 1
ATOM 634 C CA . GLY A 1 84 ? -14.57 -22.141 -16.719 1 76.62 84 GLY A CA 1
ATOM 635 C C . GLY A 1 84 ? -13.219 -21.453 -16.75 1 76.62 84 GLY A C 1
ATOM 636 O O . GLY A 1 84 ? -12.664 -21.094 -15.711 1 76.62 84 GLY A O 1
ATOM 637 N N . THR A 1 85 ? -12.688 -21.438 -17.969 1 85.62 85 THR A N 1
ATOM 638 C CA . THR A 1 85 ? -11.406 -20.766 -18.125 1 85.62 85 THR A CA 1
ATOM 639 C C . THR A 1 85 ? -11.602 -19.25 -18.266 1 85.62 85 THR A C 1
ATOM 641 O O . THR A 1 85 ? -12.641 -18.797 -18.75 1 85.62 85 THR A O 1
ATOM 644 N N . ARG A 1 86 ? -10.711 -18.547 -17.766 1 85.5 86 ARG A N 1
ATOM 645 C CA . ARG A 1 86 ? -10.68 -17.109 -17.938 1 85.5 86 ARG A CA 1
ATOM 646 C C . ARG A 1 86 ? -9.398 -16.656 -18.641 1 85.5 86 ARG A C 1
ATOM 648 O O . ARG A 1 86 ? -8.297 -17.016 -18.219 1 85.5 86 ARG A O 1
ATOM 655 N N . THR A 1 87 ? -9.625 -15.898 -19.703 1 89.12 87 THR A N 1
ATOM 656 C CA . THR A 1 87 ? -8.477 -15.445 -20.484 1 89.12 87 THR A CA 1
ATOM 657 C C . THR A 1 87 ? -8.367 -13.922 -20.438 1 89.12 87 THR A C 1
ATOM 659 O O . THR A 1 87 ? -9.375 -13.219 -20.359 1 89.12 87 THR A O 1
ATOM 662 N N . GLN A 1 88 ? -7.152 -13.477 -20.422 1 85.75 88 GLN A N 1
ATOM 663 C CA . GLN A 1 88 ? -6.926 -12.031 -20.422 1 85.75 88 GLN A CA 1
ATOM 664 C C . GLN A 1 88 ? -5.59 -11.688 -21.078 1 85.75 88 GLN A C 1
ATOM 666 O O . GLN A 1 88 ? -4.664 -12.5 -21.078 1 85.75 88 GLN A O 1
ATOM 671 N N . ILE A 1 89 ? -5.594 -10.578 -21.656 1 83.56 89 ILE A N 1
ATOM 672 C CA . ILE A 1 89 ? -4.34 -10.055 -22.188 1 83.56 89 ILE A CA 1
ATOM 673 C C . ILE A 1 89 ? -3.76 -9.031 -21.219 1 83.56 89 ILE A C 1
ATOM 675 O O . ILE A 1 89 ? -4.434 -8.062 -20.859 1 83.56 89 ILE A O 1
ATOM 679 N N . ALA A 1 90 ? -2.582 -9.281 -20.797 1 77.12 90 ALA A N 1
ATOM 680 C CA . ALA A 1 90 ? -1.891 -8.406 -19.859 1 77.12 90 ALA A CA 1
ATOM 681 C C . ALA A 1 90 ? -0.775 -7.629 -20.547 1 77.12 90 ALA A C 1
ATOM 683 O O . ALA A 1 90 ? 0.079 -8.211 -21.203 1 77.12 90 ALA A O 1
ATOM 684 N N . GLY A 1 91 ? -0.749 -6.324 -20.359 1 74.5 91 GLY A N 1
ATOM 685 C CA . GLY A 1 91 ? 0.312 -5.484 -20.891 1 74.5 91 GLY A CA 1
ATOM 686 C C . GLY A 1 91 ? 0.396 -5.512 -22.406 1 74.5 91 GLY A C 1
ATOM 687 O O . GLY A 1 91 ? 1.467 -5.297 -22.984 1 74.5 91 GLY A O 1
ATOM 688 N N . GLY A 1 92 ? -0.54 -6.031 -23.062 1 77.12 92 GLY A N 1
ATOM 689 C CA . GLY A 1 92 ? -0.585 -6.062 -24.516 1 77.12 92 GLY A CA 1
ATOM 690 C C . GLY A 1 92 ? 0.241 -7.184 -25.109 1 77.12 92 GLY A C 1
ATOM 691 O O . GLY A 1 92 ? 0.151 -7.457 -26.312 1 77.12 92 GLY A O 1
ATOM 692 N N . GLN A 1 93 ? 0.976 -7.859 -24.297 1 85.56 93 GLN A N 1
ATOM 693 C CA . GLN A 1 93 ? 1.896 -8.82 -24.891 1 85.56 93 GLN A CA 1
ATOM 694 C C . GLN A 1 93 ? 1.79 -10.18 -24.203 1 85.56 93 GLN A C 1
ATOM 696 O O . GLN A 1 93 ? 2.318 -11.18 -24.719 1 85.56 93 GLN A O 1
ATOM 701 N N . ASP A 1 94 ? 1.128 -10.203 -23.141 1 88.56 94 ASP A N 1
ATOM 702 C CA . ASP A 1 94 ? 1.031 -11.477 -22.438 1 88.56 94 ASP A CA 1
ATOM 703 C C . ASP A 1 94 ? -0.417 -11.945 -22.344 1 88.56 94 ASP A C 1
ATOM 705 O O . ASP A 1 94 ? -1.325 -11.148 -22.109 1 88.56 94 ASP A O 1
ATOM 709 N N . LEU A 1 95 ? -0.539 -13.227 -22.656 1 90.56 95 LEU A N 1
ATOM 710 C CA . LEU A 1 95 ? -1.834 -13.875 -22.484 1 90.56 95 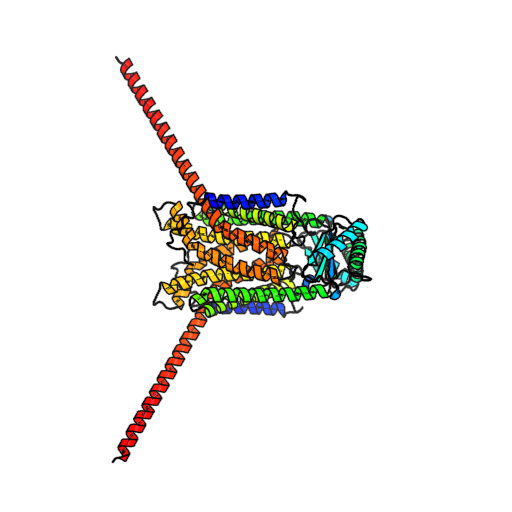LEU A CA 1
ATOM 711 C C . LEU A 1 95 ? -1.867 -14.695 -21.188 1 90.56 95 LEU A C 1
ATOM 713 O O . LEU A 1 95 ? -0.999 -15.539 -20.969 1 90.56 95 LEU A O 1
ATOM 717 N N . VAL A 1 96 ? -2.795 -14.398 -20.422 1 90.81 96 VAL A N 1
ATOM 718 C CA . VAL A 1 96 ? -2.953 -15.109 -19.156 1 90.81 96 VAL A CA 1
ATOM 719 C C . VAL A 1 96 ? -4.23 -15.945 -19.203 1 90.81 96 VAL A C 1
ATOM 721 O O . VAL A 1 96 ? -5.305 -15.438 -19.516 1 90.81 96 VAL A O 1
ATOM 724 N N . VAL A 1 97 ? -4.07 -17.219 -18.922 1 91.81 97 VAL A N 1
ATOM 725 C CA . VAL A 1 97 ? -5.207 -18.125 -18.906 1 91.81 97 VAL A CA 1
ATOM 726 C C . VAL A 1 97 ? -5.336 -18.797 -17.547 1 91.81 97 VAL A C 1
ATOM 728 O O . VAL A 1 97 ? -4.414 -19.469 -17.078 1 91.81 97 VAL A O 1
ATOM 731 N N . ASN A 1 98 ? -6.453 -18.594 -16.938 1 91.12 98 ASN A N 1
ATOM 732 C CA . ASN A 1 98 ? -6.754 -19.219 -15.656 1 91.12 98 ASN A CA 1
ATOM 733 C C . ASN A 1 98 ? -7.648 -20.453 -15.828 1 91.12 98 ASN A C 1
ATOM 735 O O . ASN A 1 98 ? -8.633 -20.406 -16.578 1 91.12 98 ASN A O 1
ATOM 739 N N . THR A 1 99 ? -7.223 -21.516 -15.195 1 91.44 99 THR A N 1
ATOM 740 C CA . THR A 1 99 ? -8.023 -22.75 -15.211 1 91.44 99 THR A CA 1
ATOM 741 C C . THR A 1 99 ? -8.305 -23.219 -13.789 1 91.44 99 THR A C 1
ATOM 743 O O . THR A 1 99 ? -7.758 -22.672 -12.828 1 91.44 99 THR A O 1
ATOM 746 N N . SER A 1 100 ? -9.164 -24.172 -13.633 1 87.38 100 SER A N 1
ATOM 747 C CA . SER A 1 100 ? -9.578 -24.656 -12.32 1 87.38 100 SER A CA 1
ATOM 748 C C . SER A 1 100 ? -8.719 -25.828 -11.859 1 87.38 100 SER A C 1
ATOM 750 O O . SER A 1 100 ? -8.984 -26.422 -10.812 1 87.38 100 SER A O 1
ATOM 752 N N . ALA A 1 101 ? -7.633 -26.188 -12.602 1 85.31 101 ALA A N 1
ATOM 753 C CA . ALA A 1 101 ? -6.789 -27.312 -12.242 1 85.31 101 ALA A CA 1
ATOM 754 C C . ALA A 1 101 ? -6.051 -27.062 -10.93 1 85.31 101 ALA A C 1
ATOM 756 O O . ALA A 1 101 ? -5.273 -26.109 -10.82 1 85.31 101 ALA A O 1
ATOM 757 N N . GLN A 1 102 ? -6.312 -28.016 -10 1 82 102 GLN A N 1
ATOM 758 C CA . GLN A 1 102 ? -5.738 -27.781 -8.68 1 82 102 GLN A CA 1
ATOM 759 C C . GLN A 1 102 ? -4.656 -28.797 -8.352 1 82 102 GLN A C 1
ATOM 761 O O . GLN A 1 102 ? -3.969 -28.688 -7.336 1 82 102 GLN A O 1
ATOM 766 N N . THR A 1 103 ? -4.527 -29.781 -9.227 1 81 103 THR A N 1
ATOM 767 C CA . THR A 1 103 ? -3.494 -30.781 -9.047 1 81 103 THR A CA 1
ATOM 768 C C . THR A 1 103 ? -2.48 -30.734 -10.188 1 81 103 THR A C 1
ATOM 770 O O . THR A 1 103 ? -2.791 -30.266 -11.281 1 81 103 THR A O 1
ATOM 773 N N . ASP A 1 104 ? -1.36 -31.234 -9.906 1 80 104 ASP A N 1
ATOM 774 C CA . ASP A 1 104 ? -0.287 -31.203 -10.891 1 80 104 ASP A CA 1
ATOM 775 C C . ASP A 1 104 ? -0.698 -31.938 -12.172 1 80 104 ASP A C 1
ATOM 777 O O . ASP A 1 104 ? -0.449 -31.469 -13.273 1 80 104 ASP A O 1
ATOM 781 N N . SER A 1 105 ? -1.203 -33.062 -11.93 1 81.62 105 SER A N 1
ATOM 782 C CA . SER A 1 105 ? -1.609 -33.844 -13.078 1 81.62 105 SER A CA 1
ATOM 783 C C . SER A 1 105 ? -2.654 -33.125 -13.922 1 81.62 105 SER A C 1
ATOM 785 O O . SER A 1 105 ? -2.545 -33.062 -15.148 1 81.62 105 SER A O 1
ATOM 787 N N . GLU A 1 106 ? -3.602 -32.562 -13.219 1 86.06 106 GLU A N 1
ATOM 788 C CA . GLU A 1 106 ? -4.637 -31.797 -13.914 1 86.06 106 GLU A CA 1
ATOM 789 C C . GLU A 1 106 ? -4.051 -30.578 -14.602 1 86.06 106 GLU A C 1
ATOM 791 O O . GLU A 1 106 ? -4.43 -30.25 -15.734 1 86.06 106 GLU A O 1
ATOM 796 N N . ALA A 1 107 ? -3.191 -29.953 -13.93 1 86.75 107 ALA A N 1
ATOM 797 C CA . ALA A 1 107 ? -2.584 -28.734 -14.461 1 86.75 107 ALA A CA 1
ATOM 798 C C . ALA A 1 107 ? -1.768 -29.031 -15.711 1 86.75 107 ALA A C 1
ATOM 800 O O . ALA A 1 107 ? -1.8 -28.266 -16.672 1 86.75 107 ALA A O 1
ATOM 801 N N . ASN A 1 108 ? -1.04 -30.078 -15.703 1 85.69 108 ASN A N 1
ATOM 802 C CA . ASN A 1 108 ? -0.247 -30.453 -16.875 1 85.69 108 ASN A CA 1
ATOM 803 C C . ASN A 1 108 ? -1.133 -30.781 -18.062 1 85.69 108 ASN A C 1
ATOM 805 O O . ASN A 1 108 ? -0.816 -30.391 -19.203 1 85.69 108 ASN A O 1
ATOM 809 N N . THR A 1 109 ? -2.125 -31.5 -17.781 1 88.56 109 THR A N 1
ATOM 810 C CA . THR A 1 109 ? -3.066 -31.844 -18.844 1 88.56 109 THR A CA 1
ATOM 811 C C . THR A 1 109 ? -3.717 -30.578 -19.406 1 88.56 109 THR A C 1
ATOM 813 O O . THR A 1 109 ? -3.793 -30.406 -20.625 1 88.56 109 THR A O 1
ATOM 816 N N . GLN A 1 110 ? -4.133 -29.797 -18.516 1 90.38 110 GLN A N 1
ATOM 817 C CA . GLN A 1 110 ? -4.809 -28.578 -18.953 1 90.38 110 GLN A CA 1
ATOM 818 C C . GLN A 1 110 ? -3.84 -27.625 -19.656 1 90.38 110 GLN A C 1
ATOM 820 O O . GLN A 1 110 ? -4.223 -26.922 -20.594 1 90.38 110 GLN A O 1
ATOM 825 N N . GLU A 1 111 ? -2.656 -27.625 -19.234 1 91.38 111 GLU A N 1
ATOM 826 C CA . GLU A 1 111 ? -1.645 -26.812 -19.906 1 91.38 111 GLU A CA 1
ATOM 827 C C . GLU A 1 111 ? -1.516 -27.203 -21.375 1 91.38 111 GLU A C 1
ATOM 829 O O . GLU A 1 111 ? -1.404 -26.328 -22.25 1 91.38 111 GLU A O 1
ATOM 834 N N . ARG A 1 112 ? -1.462 -28.469 -21.594 1 90.12 112 ARG A N 1
ATOM 835 C CA . ARG A 1 112 ? -1.349 -28.953 -22.969 1 90.12 112 ARG A CA 1
ATOM 836 C C . ARG A 1 112 ? -2.547 -28.516 -23.797 1 90.12 112 ARG A C 1
ATOM 838 O O . ARG A 1 112 ? -2.391 -28.094 -24.953 1 90.12 112 ARG A O 1
ATOM 845 N N . ILE A 1 113 ? -3.66 -28.672 -23.203 1 92 113 ILE A N 1
ATOM 846 C CA . ILE A 1 113 ? -4.895 -28.297 -23.875 1 92 113 ILE A CA 1
ATOM 847 C C . ILE A 1 113 ? -4.898 -26.797 -24.172 1 92 113 ILE A C 1
ATOM 849 O O . ILE A 1 113 ? -5.199 -26.375 -25.281 1 92 113 ILE A O 1
ATOM 853 N N . VAL A 1 114 ? -4.586 -26.031 -23.219 1 94 114 VAL A N 1
ATOM 854 C CA . VAL A 1 114 ? -4.586 -24.578 -23.344 1 94 114 VAL A CA 1
ATOM 855 C C . VAL A 1 114 ? -3.547 -24.141 -24.375 1 94 114 VAL A C 1
ATOM 857 O O . VAL A 1 114 ? -3.82 -23.281 -25.219 1 94 114 VAL A O 1
ATOM 860 N N . SER A 1 115 ? -2.381 -24.688 -24.281 1 94.25 115 SER A N 1
ATOM 861 C CA . SER A 1 115 ? -1.321 -24.344 -25.219 1 94.25 115 SER A CA 1
ATOM 862 C C . SER A 1 115 ? -1.739 -24.656 -26.656 1 94.25 115 SER A C 1
ATOM 864 O O . SER A 1 115 ? -1.424 -23.906 -27.578 1 94.25 115 SER A O 1
ATOM 866 N N . GLY A 1 116 ? -2.326 -25.797 -26.75 1 93.06 116 GLY A N 1
ATOM 867 C CA . GLY A 1 116 ? -2.832 -26.156 -28.078 1 93.06 116 GLY A CA 1
ATOM 868 C C . GLY A 1 116 ? -3.873 -25.172 -28.594 1 93.06 116 GLY A C 1
ATOM 869 O O . GLY A 1 116 ? -3.832 -24.781 -29.766 1 93.06 116 GLY A O 1
ATOM 870 N N . ALA A 1 117 ? -4.805 -24.828 -27.75 1 93.88 117 ALA A N 1
ATOM 871 C CA . ALA A 1 117 ? -5.863 -23.891 -28.109 1 93.88 117 ALA A CA 1
ATOM 872 C C . ALA A 1 117 ? -5.285 -22.516 -28.484 1 93.88 117 ALA A C 1
ATOM 874 O O . ALA A 1 117 ? -5.754 -21.875 -29.422 1 93.88 117 ALA A O 1
ATOM 875 N N . VAL A 1 118 ? -4.316 -22.078 -27.781 1 94.12 118 VAL A N 1
ATOM 876 C CA . VAL A 1 118 ? -3.682 -20.781 -28.016 1 94.12 118 VAL A CA 1
ATOM 877 C C . VAL A 1 118 ? -2.893 -20.828 -29.328 1 94.12 118 VAL A C 1
ATOM 879 O O . VAL A 1 118 ? -2.967 -19.906 -30.141 1 94.12 118 VAL A O 1
ATOM 882 N N . ALA A 1 119 ? -2.141 -21.891 -29.484 1 94.38 119 ALA A N 1
ATOM 883 C CA . ALA A 1 119 ? -1.37 -22.047 -30.719 1 94.38 119 ALA A CA 1
ATOM 884 C C . ALA A 1 119 ? -2.281 -22.016 -31.938 1 94.38 119 ALA A C 1
ATOM 886 O O . ALA A 1 119 ? -1.96 -21.375 -32.938 1 94.38 119 ALA A O 1
ATOM 887 N N . LYS A 1 120 ? -3.342 -22.719 -31.859 1 93.75 120 LYS A N 1
ATOM 888 C CA . LYS A 1 120 ? -4.312 -22.766 -32.938 1 93.75 120 LYS A CA 1
ATOM 889 C C . LYS A 1 120 ? -4.875 -21.375 -33.25 1 93.75 120 LYS A C 1
ATOM 891 O O . LYS A 1 120 ? -5.016 -20.984 -34.406 1 93.75 120 LYS A O 1
ATOM 896 N N . ALA A 1 121 ? -5.207 -20.703 -32.219 1 93.06 121 ALA A N 1
ATOM 897 C CA . ALA A 1 121 ? -5.77 -19.359 -32.375 1 93.06 121 ALA A CA 1
ATOM 898 C C . ALA A 1 121 ? -4.758 -18.406 -33.031 1 93.06 121 ALA A C 1
ATOM 900 O O . ALA A 1 121 ? -5.133 -17.516 -33.781 1 93.06 121 ALA A O 1
ATOM 901 N N . LEU A 1 122 ? -3.551 -18.609 -32.719 1 92.12 122 LEU A N 1
ATOM 902 C CA . LEU A 1 122 ? -2.498 -17.719 -33.188 1 92.12 122 LEU A CA 1
ATOM 903 C C . LEU A 1 122 ? -1.987 -18.188 -34.562 1 92.12 122 LEU A C 1
ATOM 905 O O . LEU A 1 122 ? -1.259 -17.453 -35.219 1 92.12 122 LEU A O 1
ATOM 909 N N . GLY A 1 123 ? -2.279 -19.406 -34.906 1 91.44 123 GLY A N 1
ATOM 910 C CA . GLY A 1 123 ? -1.835 -19.953 -36.188 1 91.44 123 GLY A CA 1
ATOM 911 C C . GLY A 1 123 ? -0.384 -20.391 -36.156 1 91.44 123 GLY A C 1
ATOM 912 O O . GLY A 1 123 ? 0.334 -20.203 -37.156 1 91.44 123 GLY A O 1
ATOM 913 N N . ILE A 1 124 ? 0.082 -20.797 -35.062 1 91.62 124 ILE A N 1
ATOM 914 C CA . ILE A 1 124 ? 1.46 -21.266 -34.938 1 91.62 124 ILE A CA 1
ATOM 915 C C . ILE A 1 124 ? 1.475 -22.734 -34.531 1 91.62 124 ILE A C 1
ATOM 917 O O . ILE A 1 124 ? 0.449 -23.281 -34.125 1 91.62 124 ILE A O 1
ATOM 921 N N . ALA A 1 125 ? 2.625 -23.344 -34.594 1 90.19 125 ALA A N 1
ATOM 922 C CA . ALA A 1 125 ? 2.744 -24.781 -34.375 1 90.19 125 ALA A CA 1
ATOM 923 C C . ALA A 1 125 ? 2.621 -25.125 -32.906 1 90.19 125 ALA A C 1
ATOM 925 O O . ALA A 1 125 ? 1.966 -26.109 -32.531 1 90.19 125 ALA A O 1
ATOM 926 N N . SER A 1 126 ? 3.377 -24.328 -32.125 1 91.31 126 SER A N 1
ATOM 927 C CA . SER A 1 126 ? 3.359 -24.594 -30.688 1 91.31 126 SER A CA 1
ATOM 928 C C . SER A 1 126 ? 3.727 -23.359 -29.891 1 91.31 126 SER A C 1
ATOM 930 O O . SER A 1 126 ? 4.355 -22.438 -30.406 1 91.31 126 SER A O 1
ATOM 932 N N . ILE A 1 127 ? 3.234 -23.344 -28.719 1 91.19 127 ILE A N 1
ATOM 933 C CA . ILE A 1 127 ? 3.578 -22.281 -27.781 1 91.19 127 ILE A CA 1
ATOM 934 C C . ILE A 1 127 ? 3.68 -22.844 -26.375 1 91.19 127 ILE A C 1
ATOM 936 O O . ILE A 1 127 ? 2.904 -23.734 -25.984 1 91.19 127 ILE A O 1
ATOM 940 N N . LYS A 1 128 ? 4.695 -22.406 -25.688 1 89.25 128 LYS A N 1
ATOM 941 C CA . LYS A 1 128 ? 4.879 -22.812 -24.312 1 89.25 128 LYS A CA 1
ATOM 942 C C . LYS A 1 128 ? 4.668 -21.641 -23.344 1 89.25 128 LYS A C 1
ATOM 944 O O . LYS A 1 128 ? 5.004 -20.5 -23.672 1 89.25 128 LYS A O 1
ATOM 949 N N . PRO A 1 129 ? 4.105 -22.016 -22.188 1 91.06 129 PRO A N 1
ATOM 950 C CA . PRO A 1 129 ? 3.938 -20.938 -21.219 1 91.06 129 PRO A CA 1
ATOM 951 C C . PRO A 1 129 ? 5.266 -20.438 -20.656 1 91.06 129 PRO A C 1
ATOM 953 O O . PRO A 1 129 ? 6.184 -21.234 -20.438 1 91.06 129 PRO A O 1
ATOM 956 N N . GLU A 1 130 ? 5.34 -19.141 -20.531 1 88.62 130 GLU A N 1
ATOM 957 C CA . GLU A 1 130 ? 6.504 -18.5 -19.922 1 88.62 130 GLU A CA 1
ATOM 958 C C . GLU A 1 130 ? 6.332 -18.344 -18.422 1 88.62 130 GLU A C 1
ATOM 960 O O . GLU A 1 130 ? 7.277 -18 -17.703 1 88.62 130 GLU A O 1
ATOM 965 N N . GLY A 1 131 ? 5.188 -18.594 -17.953 1 88.81 131 GLY A N 1
ATOM 966 C CA . GLY A 1 131 ? 4.867 -18.578 -16.531 1 88.81 131 GLY A CA 1
ATOM 967 C C . GLY A 1 131 ? 3.748 -19.547 -16.172 1 88.81 131 GLY A C 1
ATOM 968 O O . GLY A 1 131 ? 2.803 -19.719 -16.938 1 88.81 131 GLY A O 1
ATOM 969 N N . ARG A 1 132 ? 3.914 -20.125 -15.016 1 89.31 132 ARG A N 1
ATOM 970 C CA . ARG A 1 132 ? 2.906 -21.047 -14.492 1 89.31 132 ARG A CA 1
ATOM 971 C C . ARG A 1 132 ? 2.725 -20.859 -12.992 1 89.31 132 ARG A C 1
ATOM 973 O O . ARG A 1 132 ? 3.703 -20.703 -12.258 1 89.31 132 ARG A O 1
ATOM 980 N N . GLN A 1 133 ? 1.499 -20.766 -12.656 1 90 133 GLN A N 1
ATOM 981 C CA . GLN A 1 133 ? 1.169 -20.688 -11.242 1 90 133 GLN A CA 1
ATOM 982 C C . GLN A 1 133 ? 0.041 -21.656 -10.883 1 90 133 GLN A C 1
ATOM 984 O O . GLN A 1 133 ? -0.943 -21.766 -11.617 1 90 133 GLN A O 1
ATOM 989 N N . GLN A 1 134 ? 0.302 -22.406 -9.883 1 90.88 134 GLN A N 1
ATOM 990 C CA . GLN A 1 134 ? -0.704 -23.344 -9.391 1 90.88 134 GLN A CA 1
ATOM 991 C C . GLN A 1 134 ? -0.924 -23.172 -7.891 1 90.88 134 GLN A C 1
ATOM 993 O O . GLN A 1 134 ? 0.037 -23.109 -7.121 1 90.88 134 GLN A O 1
ATOM 998 N N . VAL A 1 135 ? -2.15 -23.078 -7.496 1 90.19 135 VAL A N 1
ATOM 999 C CA . VAL A 1 135 ? -2.531 -22.984 -6.094 1 90.19 135 VAL A CA 1
ATOM 1000 C C . VAL A 1 135 ? -3.545 -24.078 -5.754 1 90.19 135 VAL A C 1
ATOM 1002 O O . VAL A 1 135 ? -4.605 -24.156 -6.379 1 90.19 135 VAL A O 1
ATOM 1005 N N . GLY A 1 136 ? -3.176 -24.859 -4.762 1 88.56 136 GLY A N 1
ATOM 1006 C CA . GLY A 1 136 ? -4.098 -25.891 -4.305 1 88.56 136 GLY A CA 1
ATOM 1007 C C . GLY A 1 136 ? -5.25 -25.344 -3.49 1 88.56 136 GLY A C 1
ATOM 1008 O O . GLY A 1 136 ? -5.207 -24.203 -3.039 1 88.56 136 GLY A O 1
ATOM 1009 N N . ALA A 1 137 ? -6.277 -26.172 -3.307 1 84.5 137 ALA A N 1
ATOM 1010 C CA . ALA A 1 137 ? -7.5 -25.766 -2.627 1 84.5 137 ALA A CA 1
ATOM 1011 C C . ALA A 1 137 ? -7.23 -25.406 -1.167 1 84.5 137 ALA A C 1
ATOM 1013 O O . ALA A 1 137 ? -7.77 -24.438 -0.643 1 84.5 137 ALA A O 1
ATOM 1014 N N . ILE A 1 138 ? -6.426 -26.141 -0.555 1 82.81 138 ILE A N 1
ATOM 1015 C CA . ILE A 1 138 ? -6.156 -25.969 0.868 1 82.81 138 ILE A CA 1
ATOM 1016 C C . ILE A 1 138 ? -5.445 -24.625 1.1 1 82.81 138 ILE A C 1
ATOM 1018 O O . ILE A 1 138 ? -5.859 -23.844 1.951 1 82.81 138 ILE A O 1
ATOM 1022 N N . ILE A 1 139 ? -4.465 -24.422 0.357 1 83.25 139 ILE A N 1
ATOM 1023 C CA . ILE A 1 139 ? -3.699 -23.188 0.487 1 83.25 139 ILE A CA 1
ATOM 1024 C C . ILE A 1 139 ? -4.586 -21.984 0.14 1 83.25 139 ILE A C 1
ATOM 1026 O O . ILE A 1 139 ? -4.547 -20.969 0.82 1 83.25 139 ILE A O 1
ATOM 1030 N N . GLY A 1 140 ? -5.34 -22.141 -0.907 1 85.88 140 GLY A N 1
ATOM 1031 C CA . GLY A 1 140 ? -6.246 -21.078 -1.305 1 85.88 140 GLY A CA 1
ATOM 1032 C C . GLY A 1 140 ? -7.227 -20.703 -0.214 1 85.88 140 GLY A C 1
ATOM 1033 O O . GLY A 1 140 ? -7.441 -19.516 0.042 1 85.88 140 GLY A O 1
ATOM 1034 N N . ASP A 1 141 ? -7.816 -21.641 0.408 1 87.75 141 ASP A N 1
ATOM 1035 C CA . ASP A 1 141 ? -8.781 -21.406 1.478 1 87.75 141 ASP A CA 1
ATOM 1036 C C . ASP A 1 141 ? -8.125 -20.719 2.67 1 87.75 141 ASP A C 1
ATOM 1038 O O . ASP A 1 141 ? -8.719 -19.844 3.295 1 87.75 141 ASP A O 1
ATOM 1042 N N . GLU A 1 142 ? -7.023 -21.141 2.953 1 85.62 142 GLU A N 1
ATOM 1043 C CA . GLU A 1 142 ? -6.297 -20.547 4.07 1 85.62 142 GLU A CA 1
ATOM 1044 C C . GLU A 1 142 ? -5.93 -19.094 3.773 1 85.62 142 GLU A C 1
ATOM 1046 O O . GLU A 1 142 ? -6.008 -18.234 4.652 1 85.62 142 GLU A O 1
ATOM 1051 N N . LEU A 1 143 ? -5.492 -18.953 2.537 1 83.5 143 LEU A N 1
ATOM 1052 C CA . LEU A 1 143 ? -5.148 -17.578 2.135 1 83.5 143 LEU A CA 1
ATOM 1053 C C . LEU A 1 143 ? -6.367 -16.672 2.223 1 83.5 143 LEU A C 1
ATOM 1055 O O . LEU A 1 143 ? -6.262 -15.531 2.68 1 83.5 143 LEU A O 1
ATOM 1059 N N . ARG A 1 144 ? -7.449 -17.156 1.837 1 86.81 144 ARG A N 1
ATOM 1060 C CA . ARG A 1 144 ? -8.695 -16.406 1.896 1 86.81 144 ARG A CA 1
ATOM 1061 C C . ARG A 1 144 ? -9.07 -16.078 3.338 1 86.81 144 ARG A C 1
ATOM 1063 O O . ARG A 1 144 ? -9.414 -14.938 3.652 1 86.81 144 ARG A O 1
ATOM 1070 N N . SER A 1 145 ? -9.039 -17.031 4.164 1 88.75 145 SER A N 1
ATOM 1071 C CA . SER A 1 145 ? -9.383 -16.844 5.57 1 88.75 145 SER A CA 1
ATOM 1072 C C . SER A 1 145 ? -8.445 -15.852 6.242 1 88.75 145 SER A C 1
ATOM 1074 O O . SER A 1 145 ? -8.891 -14.984 7 1 88.75 145 SER A O 1
ATOM 1076 N N . ASN A 1 146 ? -7.203 -16.016 5.945 1 85.56 146 ASN A N 1
ATOM 1077 C CA . ASN A 1 146 ? -6.215 -15.109 6.527 1 85.56 146 ASN A CA 1
ATOM 1078 C C . ASN A 1 146 ? -6.41 -13.68 6.043 1 85.56 146 ASN A C 1
ATOM 1080 O O . ASN A 1 146 ? -6.18 -12.727 6.793 1 85.56 146 ASN A O 1
ATOM 1084 N N . ALA A 1 147 ? -6.75 -13.602 4.762 1 84.38 147 ALA A N 1
ATOM 1085 C CA . ALA A 1 147 ? -7.016 -12.273 4.203 1 84.38 147 ALA A CA 1
ATOM 1086 C C . ALA A 1 147 ? -8.172 -11.594 4.93 1 84.38 147 ALA A C 1
ATOM 1088 O O . ALA A 1 147 ? -8.07 -10.422 5.301 1 84.38 147 ALA A O 1
ATOM 1089 N N . ILE A 1 148 ? -9.234 -12.289 5.164 1 86.81 148 ILE A N 1
ATOM 1090 C CA . ILE A 1 148 ? -10.406 -11.758 5.852 1 86.81 148 ILE A CA 1
ATOM 1091 C C . ILE A 1 148 ? -10.031 -11.391 7.289 1 86.81 148 ILE A C 1
ATOM 1093 O O . ILE A 1 148 ? -10.375 -10.305 7.766 1 86.81 148 ILE A O 1
ATOM 1097 N N . LYS A 1 149 ? -9.367 -12.242 7.941 1 87.19 149 LYS A N 1
ATOM 1098 C CA . LYS A 1 149 ? -8.93 -11.984 9.312 1 87.19 149 LYS A CA 1
ATOM 1099 C C . LYS A 1 149 ? -8.031 -10.75 9.375 1 87.19 149 LYS A C 1
ATOM 1101 O O . LYS A 1 149 ? -8.133 -9.945 10.305 1 87.19 149 LYS A O 1
ATOM 1106 N N . GLY A 1 150 ? -7.176 -10.719 8.406 1 84.06 150 GLY A N 1
ATOM 1107 C CA . GLY A 1 150 ? -6.293 -9.57 8.367 1 84.06 150 GLY A CA 1
ATOM 1108 C C . GLY A 1 150 ? -7.035 -8.25 8.25 1 84.06 150 GLY A C 1
ATOM 1109 O O . GLY A 1 150 ? -6.727 -7.293 8.953 1 84.06 150 GLY A O 1
ATOM 1110 N N . VAL A 1 151 ? -8.023 -8.203 7.438 1 84.38 151 VAL A N 1
ATOM 1111 C CA . VAL A 1 151 ? -8.812 -6.988 7.227 1 84.38 151 VAL A CA 1
ATOM 1112 C C . VAL A 1 151 ? -9.578 -6.641 8.492 1 84.38 151 VAL A C 1
ATOM 1114 O O . VAL A 1 151 ? -9.57 -5.492 8.945 1 84.38 151 VAL A O 1
ATOM 1117 N N . VAL A 1 152 ? -10.195 -7.621 9.086 1 88.44 152 VAL A N 1
ATOM 1118 C CA . VAL A 1 152 ? -10.992 -7.418 10.297 1 88.44 152 VAL A CA 1
ATOM 1119 C C . VAL A 1 152 ? -10.094 -6.961 11.438 1 88.44 152 VAL A C 1
ATOM 1121 O O . VAL A 1 152 ? -10.406 -6 12.141 1 88.44 152 VAL A O 1
ATOM 1124 N N . LEU A 1 153 ? -9.023 -7.625 11.57 1 86.44 153 LEU A N 1
ATOM 1125 C CA . LEU A 1 153 ? -8.07 -7.273 12.617 1 86.44 153 LEU A CA 1
ATOM 1126 C C . LEU A 1 153 ? -7.504 -5.875 12.391 1 86.44 153 LEU A C 1
ATOM 1128 O O . LEU A 1 153 ? -7.312 -5.117 13.344 1 86.44 153 LEU A O 1
ATOM 1132 N N . GLY A 1 154 ? -7.219 -5.609 11.133 1 84.94 154 GLY A N 1
ATOM 1133 C CA . GLY A 1 154 ? -6.73 -4.277 10.812 1 84.94 154 GLY A CA 1
ATOM 1134 C C . GLY A 1 154 ? -7.699 -3.176 11.203 1 84.94 154 GLY A C 1
ATOM 1135 O O . GLY A 1 154 ? -7.312 -2.199 11.852 1 84.94 154 GLY A O 1
ATOM 1136 N N . VAL A 1 155 ? -8.914 -3.346 10.945 1 85.69 155 VAL A N 1
ATOM 1137 C CA . VAL A 1 155 ? -9.945 -2.361 11.25 1 85.69 155 VAL A CA 1
ATOM 1138 C C . VAL A 1 155 ? -10.117 -2.24 12.766 1 85.69 155 VAL A C 1
ATOM 1140 O O . VAL A 1 155 ? -10.227 -1.133 13.297 1 85.69 155 VAL A O 1
ATOM 1143 N N . LEU A 1 156 ? -10.094 -3.328 13.43 1 86.75 156 LEU A N 1
ATOM 1144 C CA . LEU A 1 156 ? -10.266 -3.334 14.875 1 86.75 156 LEU A CA 1
ATOM 1145 C C . LEU A 1 156 ? -9.078 -2.674 15.57 1 86.75 156 LEU A C 1
ATOM 1147 O O . LEU A 1 156 ? -9.25 -1.962 16.562 1 86.75 156 LEU A O 1
ATOM 1151 N N . CYS A 1 157 ? -7.945 -2.898 15.109 1 87.31 157 CYS A N 1
ATOM 1152 C CA . CYS A 1 157 ? -6.75 -2.293 15.68 1 87.31 157 CYS A CA 1
ATOM 1153 C C . CYS A 1 157 ? -6.777 -0.777 15.531 1 87.31 157 CYS A C 1
ATOM 1155 O O . CYS A 1 157 ? -6.438 -0.049 16.469 1 87.31 157 CYS A O 1
ATOM 1157 N N . ILE A 1 158 ? -7.168 -0.327 14.383 1 86.12 158 ILE A N 1
ATOM 1158 C CA . ILE A 1 158 ? -7.254 1.109 14.141 1 86.12 158 ILE A CA 1
ATOM 1159 C C . ILE A 1 158 ? -8.312 1.725 15.047 1 86.12 158 ILE A C 1
ATOM 1161 O O . ILE A 1 158 ? -8.102 2.787 15.633 1 86.12 158 ILE A O 1
ATOM 1165 N N . ALA A 1 159 ? -9.43 1.009 15.148 1 85.25 159 ALA A N 1
ATOM 1166 C CA . ALA A 1 159 ? -10.5 1.481 16.016 1 85.25 159 ALA A CA 1
ATOM 1167 C C . ALA A 1 159 ? -10.031 1.59 17.469 1 85.25 159 ALA A C 1
ATOM 1169 O O . ALA A 1 159 ? -10.328 2.572 18.141 1 85.25 159 ALA A O 1
ATOM 1170 N N . ALA A 1 160 ? -9.375 0.587 17.875 1 88.06 160 ALA A N 1
ATOM 1171 C CA . ALA A 1 160 ? -8.852 0.583 19.25 1 88.06 160 ALA A CA 1
ATOM 1172 C C . ALA A 1 160 ? -7.859 1.725 19.453 1 88.06 160 ALA A C 1
ATOM 1174 O O . ALA A 1 160 ? -7.883 2.393 20.484 1 88.06 160 ALA A O 1
ATOM 1175 N N . TRP A 1 161 ? -7.062 1.955 18.484 1 85.06 161 TRP A N 1
ATOM 1176 C CA . TRP A 1 161 ? -6.07 3.021 18.594 1 85.06 161 TRP A CA 1
ATOM 1177 C C . TRP A 1 161 ? -6.746 4.387 18.656 1 85.06 161 TRP A C 1
ATOM 1179 O O . TRP A 1 161 ? -6.379 5.234 19.469 1 85.06 161 TRP A O 1
ATOM 1189 N N . ILE A 1 162 ? -7.68 4.594 17.797 1 84.62 162 ILE A N 1
ATOM 1190 C CA . ILE A 1 162 ? -8.398 5.863 17.766 1 84.62 162 ILE A CA 1
ATOM 1191 C C . ILE A 1 162 ? -9.133 6.082 19.078 1 84.62 162 ILE A C 1
ATOM 1193 O O . ILE A 1 162 ? -9.172 7.199 19.594 1 84.62 162 ILE A O 1
ATOM 1197 N N . TYR A 1 163 ? -9.68 5.02 19.594 1 87.75 163 TYR A N 1
ATOM 1198 C CA . TYR A 1 163 ? -10.383 5.082 20.875 1 87.75 163 TYR A CA 1
ATOM 1199 C C . TYR A 1 163 ? -9.445 5.52 22 1 87.75 163 TYR A C 1
ATOM 1201 O O . TYR A 1 163 ? -9.781 6.406 22.781 1 87.75 163 TYR A O 1
ATOM 1209 N N . ILE A 1 164 ? -8.344 4.926 22.078 1 86.31 164 ILE A N 1
ATOM 1210 C CA . ILE A 1 164 ? -7.371 5.227 23.125 1 86.31 164 ILE A CA 1
ATOM 1211 C C . ILE A 1 164 ? -6.844 6.648 22.953 1 86.31 164 ILE A C 1
ATOM 1213 O O . ILE A 1 164 ? -6.711 7.395 23.922 1 86.31 164 ILE A O 1
ATOM 1217 N N . ARG A 1 165 ? -6.629 6.984 21.766 1 81.12 165 ARG A N 1
ATOM 1218 C CA . ARG A 1 165 ? -6.062 8.289 21.438 1 81.12 165 ARG A CA 1
ATOM 1219 C C . ARG A 1 165 ? -7.016 9.414 21.844 1 81.12 165 ARG A C 1
ATOM 1221 O O . ARG A 1 165 ? -6.586 10.438 22.391 1 81.12 165 ARG A O 1
ATOM 1228 N N . TYR A 1 166 ? -8.281 9.203 21.641 1 82.25 166 TYR A N 1
ATOM 1229 C CA . TYR A 1 166 ? -9.227 10.297 21.859 1 82.25 166 TYR A CA 1
ATOM 1230 C C . TYR A 1 166 ? -9.953 10.141 23.188 1 82.25 166 TYR A C 1
ATOM 1232 O O . TYR A 1 166 ? -10.672 11.039 23.609 1 82.25 166 TYR A O 1
ATOM 1240 N N . ASN A 1 167 ? -9.961 8.969 23.719 1 76.25 167 ASN A N 1
ATOM 1241 C CA . ASN A 1 167 ? -10.57 8.773 25.031 1 76.25 167 ASN A CA 1
ATOM 1242 C C . ASN A 1 167 ? -9.859 9.578 26.109 1 76.25 167 ASN A C 1
ATOM 1244 O O . ASN A 1 167 ? -10.477 10.016 27.078 1 76.25 167 ASN A O 1
ATOM 1248 N N . PHE A 1 168 ? -8.703 9.625 25.906 1 61.75 168 PHE A N 1
ATOM 1249 C CA . PHE A 1 168 ? -8.008 10.492 26.844 1 61.75 168 PHE A CA 1
ATOM 1250 C C . PHE A 1 168 ? -8.656 11.875 26.891 1 61.75 168 PHE A C 1
ATOM 1252 O O . PHE A 1 168 ? -8.633 12.547 27.922 1 61.75 168 PHE A O 1
ATOM 1259 N N . ALA A 1 169 ? -9.43 12.133 25.938 1 56.72 169 ALA A N 1
ATOM 1260 C CA . ALA A 1 169 ? -10.062 13.445 25.891 1 56.72 169 ALA A CA 1
ATOM 1261 C C . ALA A 1 169 ? -11.57 13.344 26.125 1 56.72 169 ALA A C 1
ATOM 1263 O O . ALA A 1 169 ? -12.297 14.32 25.969 1 56.72 169 ALA A O 1
ATOM 1264 N N . GLY A 1 170 ? -12.055 12.242 26.5 1 65.44 170 GLY A N 1
ATOM 1265 C CA . GLY A 1 170 ? -13.406 12.055 26.984 1 65.44 170 GLY A CA 1
ATOM 1266 C C . GLY A 1 170 ? -14.375 11.633 25.891 1 65.44 170 GLY A C 1
ATOM 1267 O O . GLY A 1 170 ? -15.508 11.219 26.188 1 65.44 170 GLY A O 1
ATOM 1268 N N . ASP A 1 171 ? -14.102 11.742 24.641 1 79.5 171 ASP A N 1
ATOM 1269 C CA . ASP A 1 171 ? -15.047 11.461 23.578 1 79.5 171 ASP A CA 1
ATOM 1270 C C . ASP A 1 171 ? -14.484 10.422 22.594 1 79.5 171 ASP A C 1
ATOM 1272 O O . ASP A 1 171 ? -14.805 10.445 21.406 1 79.5 171 ASP A O 1
ATOM 1276 N N . GLY A 1 172 ? -13.766 9.578 23.125 1 84.06 172 GLY A N 1
ATOM 1277 C CA . GLY A 1 172 ? -13.023 8.641 22.297 1 84.06 172 GLY A CA 1
ATOM 1278 C C . GLY A 1 172 ? -13.914 7.695 21.516 1 84.06 172 GLY A C 1
ATOM 1279 O O . GLY A 1 172 ? -13.641 7.387 20.359 1 84.06 172 GLY A O 1
ATOM 1280 N N . LEU A 1 173 ? -15.055 7.352 22.094 1 85.81 173 LEU A N 1
ATOM 1281 C CA . LEU A 1 173 ? -15.945 6.391 21.453 1 85.81 173 LEU A CA 1
ATOM 1282 C C . LEU A 1 173 ? -16.594 6.992 20.203 1 85.81 173 LEU A C 1
ATOM 1284 O O . LEU A 1 173 ? -16.719 6.316 19.188 1 85.81 173 LEU A O 1
ATOM 1288 N N . ARG A 1 174 ? -16.984 8.281 20.344 1 90.38 174 ARG A N 1
ATOM 1289 C CA . ARG A 1 174 ? -17.641 8.945 19.234 1 90.38 174 ARG A CA 1
ATOM 1290 C C . ARG A 1 174 ? -16.703 9.039 18.031 1 90.38 174 ARG A C 1
ATOM 1292 O O . ARG A 1 174 ? -17.125 8.812 16.891 1 90.38 174 ARG A O 1
ATOM 1299 N N . TYR A 1 175 ? -15.523 9.375 18.312 1 91 175 TYR A N 1
ATOM 1300 C CA . TYR A 1 175 ? -14.547 9.523 17.234 1 91 175 TYR A CA 1
ATOM 1301 C C . TYR A 1 175 ? -14.188 8.164 16.641 1 91 175 TYR A C 1
ATOM 1303 O O . TYR A 1 175 ? -14.023 8.039 15.422 1 91 175 TYR A O 1
ATOM 1311 N N . ALA A 1 176 ? -14.07 7.203 17.484 1 90 176 ALA A N 1
ATOM 1312 C CA . ALA A 1 176 ? -13.766 5.859 17.016 1 90 176 ALA A CA 1
ATOM 1313 C C . ALA A 1 176 ? -14.883 5.32 16.125 1 90 176 ALA A C 1
ATOM 1315 O O . ALA A 1 176 ? -14.617 4.734 15.07 1 90 176 ALA A O 1
ATOM 1316 N N . VAL A 1 177 ? -16.062 5.508 16.562 1 92.19 177 VAL A N 1
ATOM 1317 C CA . VAL A 1 177 ? -17.219 5.027 15.789 1 92.19 177 VAL A CA 1
ATOM 1318 C C . VAL A 1 177 ? -17.281 5.758 14.453 1 92.19 177 VAL A C 1
ATOM 1320 O O . VAL A 1 177 ? -17.531 5.141 13.414 1 92.19 177 VAL A O 1
ATOM 1323 N N . ALA A 1 178 ? -17.078 7.074 14.484 1 93.56 178 ALA A N 1
ATOM 1324 C CA . ALA A 1 178 ? -17.094 7.852 13.25 1 93.56 178 ALA A CA 1
ATOM 1325 C C . ALA A 1 178 ? -16.031 7.367 12.281 1 93.56 178 ALA A C 1
ATOM 1327 O O . ALA A 1 178 ? -16.281 7.234 11.078 1 93.56 178 ALA A O 1
ATOM 1328 N N . GLY A 1 179 ? -14.867 7.105 12.805 1 91.88 179 GLY A N 1
ATOM 1329 C CA . GLY A 1 179 ? -13.781 6.586 11.992 1 91.88 179 GLY A CA 1
ATOM 1330 C C . GLY A 1 179 ? -14.078 5.223 11.391 1 91.88 179 GLY A C 1
ATOM 1331 O O . GLY A 1 179 ? -13.812 4.988 10.211 1 91.88 179 GLY A O 1
ATOM 1332 N N . ILE A 1 180 ? -14.641 4.391 12.18 1 91.31 180 ILE A N 1
ATOM 1333 C CA . ILE A 1 180 ? -14.938 3.027 11.75 1 91.31 180 ILE A CA 1
ATOM 1334 C C . ILE A 1 180 ? -16.016 3.051 10.664 1 91.31 180 ILE A C 1
ATOM 1336 O O . ILE A 1 180 ? -15.914 2.314 9.68 1 91.31 180 ILE A O 1
ATOM 1340 N N . VAL A 1 181 ? -16.984 3.807 10.891 1 93.81 181 VAL A N 1
ATOM 1341 C CA . VAL A 1 181 ? -18.047 3.896 9.906 1 93.81 181 VAL A CA 1
ATOM 1342 C C . VAL A 1 181 ? -17.484 4.348 8.562 1 93.81 181 VAL A C 1
ATOM 1344 O O . VAL A 1 181 ? -17.844 3.801 7.516 1 93.81 181 VAL A O 1
ATOM 1347 N N . ALA A 1 182 ? -16.641 5.32 8.617 1 94.19 182 ALA A N 1
ATOM 1348 C CA . ALA A 1 182 ? -16.016 5.805 7.398 1 94.19 182 ALA A CA 1
ATOM 1349 C C . ALA A 1 182 ? -15.148 4.719 6.762 1 94.19 182 ALA A C 1
ATOM 1351 O O . ALA A 1 182 ? -15.133 4.566 5.539 1 94.19 182 ALA A O 1
ATOM 1352 N N . LEU A 1 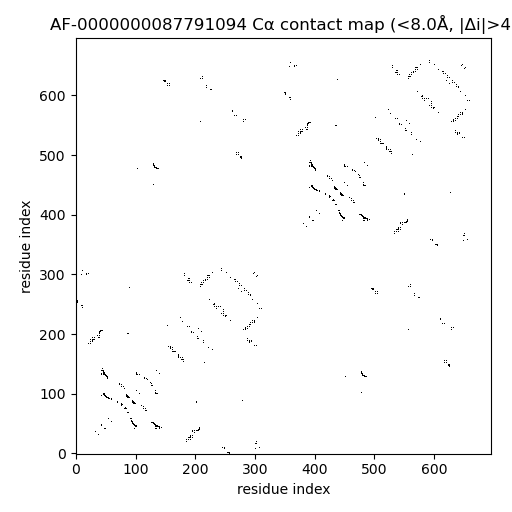183 ? -14.461 3.955 7.551 1 92.19 183 LEU A N 1
ATOM 1353 C CA . LEU A 1 183 ? -13.586 2.898 7.051 1 92.19 183 LEU A CA 1
ATOM 1354 C C . LEU A 1 183 ? -14.406 1.775 6.418 1 92.19 183 LEU A C 1
ATOM 1356 O O . LEU A 1 183 ? -14.023 1.244 5.371 1 92.19 183 LEU A O 1
ATOM 1360 N N . VAL A 1 184 ? -15.484 1.411 7.113 1 91.56 184 VAL A N 1
ATOM 1361 C CA . VAL A 1 184 ? -16.359 0.37 6.586 1 91.56 184 VAL A CA 1
ATOM 1362 C C . VAL A 1 184 ? -16.922 0.807 5.234 1 91.56 184 VAL A C 1
ATOM 1364 O O . VAL A 1 184 ? -17 0.008 4.301 1 91.56 184 VAL A O 1
ATOM 1367 N N . HIS A 1 185 ? -17.297 2.055 5.164 1 94.69 185 HIS A N 1
ATOM 1368 C CA . HIS A 1 185 ? -17.734 2.623 3.895 1 94.69 185 HIS A CA 1
ATOM 1369 C C . HIS A 1 185 ? -16.672 2.438 2.816 1 94.69 185 HIS A C 1
ATOM 1371 O O . HIS A 1 185 ? -16.984 1.996 1.706 1 94.69 185 HIS A O 1
ATOM 1377 N N . ASP A 1 186 ? -15.484 2.77 3.102 1 94.94 186 ASP A N 1
ATOM 1378 C CA . ASP A 1 186 ? -14.406 2.695 2.119 1 94.94 186 ASP A CA 1
ATOM 1379 C C . ASP A 1 186 ? -14.18 1.258 1.659 1 94.94 186 ASP A C 1
ATOM 1381 O O . ASP A 1 186 ? -13.93 1.01 0.477 1 94.94 186 ASP A O 1
ATOM 1385 N N . VAL A 1 187 ? -14.242 0.331 2.604 1 93.12 187 VAL A N 1
ATOM 1386 C CA . VAL A 1 187 ? -14.039 -1.082 2.301 1 93.12 187 VAL A CA 1
ATOM 1387 C C . VAL A 1 187 ? -15.148 -1.578 1.379 1 93.12 187 VAL A C 1
ATOM 1389 O O . VAL A 1 187 ? -14.883 -2.25 0.38 1 93.12 187 VAL A O 1
ATOM 1392 N N . ILE A 1 188 ? -16.359 -1.236 1.705 1 94.12 188 ILE A N 1
ATOM 1393 C CA . ILE A 1 188 ? -17.516 -1.678 0.932 1 94.12 188 ILE A CA 1
ATOM 1394 C C . ILE A 1 188 ? -17.453 -1.089 -0.476 1 94.12 188 ILE A C 1
ATOM 1396 O O . ILE A 1 188 ? -17.688 -1.791 -1.461 1 94.12 188 ILE A O 1
ATOM 1400 N N . VAL A 1 189 ? -17.141 0.144 -0.553 1 95.94 189 VAL A N 1
ATOM 1401 C CA . VAL A 1 189 ? -17.078 0.813 -1.848 1 95.94 189 VAL A CA 1
ATOM 1402 C C . VAL A 1 189 ? -15.961 0.192 -2.689 1 95.94 189 VAL A C 1
ATOM 1404 O O . VAL A 1 189 ? -16.141 -0.071 -3.879 1 95.94 189 VAL A O 1
ATOM 1407 N N . LEU A 1 190 ? -14.812 -0.033 -2.096 1 96.12 190 LEU A N 1
ATOM 1408 C CA . LEU A 1 190 ? -13.68 -0.61 -2.814 1 96.12 190 LEU A CA 1
ATOM 1409 C C . LEU A 1 190 ? -14.023 -1.998 -3.344 1 96.12 190 LEU A C 1
ATOM 1411 O O . LEU A 1 190 ? -13.812 -2.287 -4.523 1 96.12 190 LEU A O 1
ATOM 1415 N N . ILE A 1 191 ? -14.562 -2.846 -2.504 1 94.25 191 ILE A N 1
ATOM 1416 C CA . ILE A 1 191 ? -14.938 -4.199 -2.9 1 94.25 191 ILE A CA 1
ATOM 1417 C C . ILE A 1 191 ? -16.016 -4.145 -3.977 1 94.25 191 ILE A C 1
ATOM 1419 O O . ILE A 1 191 ? -15.945 -4.863 -4.977 1 94.25 191 ILE A O 1
ATOM 1423 N N . GLY A 1 192 ? -16.984 -3.293 -3.736 1 94.38 192 GLY A N 1
ATOM 1424 C CA . GLY A 1 192 ? -18.094 -3.174 -4.668 1 94.38 192 GLY A CA 1
ATOM 1425 C C . GLY A 1 192 ? -17.672 -2.703 -6.047 1 94.38 192 GLY A C 1
ATOM 1426 O O . GLY A 1 192 ? -18.062 -3.281 -7.059 1 94.38 192 GLY A O 1
ATOM 1427 N N . ILE A 1 193 ? -16.891 -1.68 -6.117 1 94.38 193 ILE A N 1
ATOM 1428 C CA . ILE A 1 193 ? -16.453 -1.139 -7.398 1 94.38 193 ILE A CA 1
ATOM 1429 C C . ILE A 1 193 ? -15.539 -2.145 -8.094 1 94.38 193 ILE A C 1
ATOM 1431 O O . ILE A 1 193 ? -15.594 -2.299 -9.32 1 94.38 193 ILE A O 1
ATOM 1435 N N . PHE A 1 194 ? -14.719 -2.75 -7.34 1 93.69 194 PHE A N 1
ATOM 1436 C CA . PHE A 1 194 ? -13.844 -3.764 -7.914 1 93.69 194 PHE A CA 1
ATOM 1437 C C . PHE A 1 194 ? -14.664 -4.91 -8.5 1 93.69 194 PHE A C 1
ATOM 1439 O O . PHE A 1 194 ? -14.312 -5.457 -9.547 1 93.69 194 PHE A O 1
ATOM 1446 N N . ALA A 1 195 ? -15.695 -5.281 -7.805 1 92.38 195 ALA A N 1
ATOM 1447 C CA . ALA A 1 195 ? -16.594 -6.316 -8.305 1 92.38 195 ALA A CA 1
ATOM 1448 C C . ALA A 1 195 ? -17.266 -5.887 -9.609 1 92.38 195 ALA A C 1
ATOM 1450 O O . ALA A 1 195 ? -17.391 -6.688 -10.539 1 92.38 195 ALA A O 1
ATOM 1451 N N . LEU A 1 196 ? -17.656 -4.699 -9.672 1 92.62 196 LEU A N 1
ATOM 1452 C CA . LEU A 1 196 ? -18.312 -4.168 -10.859 1 92.62 196 LEU A CA 1
ATOM 1453 C C . LEU A 1 196 ? -17.359 -4.145 -12.047 1 92.62 196 LEU A C 1
ATOM 1455 O O . LEU A 1 196 ? -17.703 -4.586 -13.141 1 92.62 196 LEU A O 1
ATOM 1459 N N . ILE A 1 197 ? -16.156 -3.699 -11.82 1 92 197 ILE A N 1
ATOM 1460 C CA . ILE A 1 197 ? -15.172 -3.607 -12.898 1 92 197 ILE A CA 1
ATOM 1461 C C . ILE A 1 197 ? -14.734 -5.008 -13.32 1 92 197 ILE A C 1
ATOM 1463 O O . ILE A 1 197 ? -14.492 -5.258 -14.5 1 92 197 ILE A O 1
ATOM 1467 N N . GLY A 1 198 ? -14.602 -5.855 -12.344 1 88.56 198 GLY A N 1
ATOM 1468 C CA . GLY A 1 198 ? -14.203 -7.227 -12.625 1 88.56 198 GLY A CA 1
ATOM 1469 C C . GLY A 1 198 ? -15.164 -7.949 -13.547 1 88.56 198 GLY A C 1
ATOM 1470 O O . GLY A 1 198 ? -14.781 -8.914 -14.219 1 88.56 198 GLY A O 1
ATOM 1471 N N . LYS A 1 199 ? -16.406 -7.578 -13.617 1 86.06 199 LYS A N 1
ATOM 1472 C CA . LYS A 1 199 ? -17.391 -8.18 -14.508 1 86.06 199 LYS A CA 1
ATOM 1473 C C . LYS A 1 199 ? -17.172 -7.746 -15.953 1 86.06 199 LYS A C 1
ATOM 1475 O O . LYS A 1 199 ? -17.516 -8.477 -16.891 1 86.06 199 LYS A O 1
ATOM 1480 N N . ILE A 1 200 ? -16.578 -6.566 -16.062 1 83.12 200 ILE A N 1
ATOM 1481 C CA . ILE A 1 200 ? -16.375 -5.996 -17.391 1 83.12 200 ILE A CA 1
ATOM 1482 C C . ILE A 1 200 ? -14.953 -6.305 -17.875 1 83.12 200 ILE A C 1
ATOM 1484 O O . ILE A 1 200 ? -14.734 -6.598 -19.047 1 83.12 200 ILE A O 1
ATOM 1488 N N . ASP A 1 201 ? -13.984 -6.234 -16.953 1 85 201 ASP A N 1
ATOM 1489 C CA . ASP A 1 201 ? -12.578 -6.477 -17.25 1 85 201 ASP A CA 1
ATOM 1490 C C . ASP A 1 201 ? -12.039 -7.668 -16.469 1 85 201 ASP A C 1
ATOM 1492 O O . ASP A 1 201 ? -11.781 -7.559 -15.266 1 85 201 ASP A O 1
ATOM 1496 N N . PRO A 1 202 ? -11.703 -8.75 -17.156 1 79.62 202 PRO A N 1
ATOM 1497 C CA . PRO A 1 202 ? -11.242 -9.969 -16.469 1 79.62 202 PRO A CA 1
ATOM 1498 C C . PRO A 1 202 ? -9.891 -9.789 -15.797 1 79.62 202 PRO A C 1
ATOM 1500 O O . PRO A 1 202 ? -9.484 -10.625 -14.984 1 79.62 202 PRO A O 1
ATOM 1503 N N . ARG A 1 203 ? -9.219 -8.75 -16.078 1 82.69 203 ARG A N 1
ATOM 1504 C CA . ARG A 1 203 ? -7.93 -8.484 -15.445 1 82.69 203 ARG A CA 1
ATOM 1505 C C . ARG A 1 203 ? -8.109 -8.109 -13.977 1 82.69 203 ARG A C 1
ATOM 1507 O O . ARG A 1 203 ? -7.184 -8.273 -13.172 1 82.69 203 ARG A O 1
ATOM 1514 N N . VAL A 1 204 ? -9.281 -7.641 -13.773 1 90.19 204 VAL A N 1
ATOM 1515 C CA . VAL A 1 204 ? -9.555 -7.16 -12.422 1 90.19 204 VAL A CA 1
ATOM 1516 C C . VAL A 1 204 ? -10.078 -8.305 -11.562 1 90.19 204 VAL A C 1
ATOM 1518 O O . VAL A 1 204 ? -11.227 -8.734 -11.719 1 90.19 204 VAL A O 1
ATOM 1521 N N . GLU A 1 205 ? -9.18 -8.805 -10.719 1 90.88 205 GLU A N 1
ATOM 1522 C CA . GLU A 1 205 ? -9.508 -9.906 -9.82 1 90.88 205 GLU A CA 1
ATOM 1523 C C . GLU A 1 205 ? -9.117 -9.578 -8.383 1 90.88 205 GLU A C 1
ATOM 1525 O O . GLU A 1 205 ? -8.266 -8.711 -8.148 1 90.88 205 GLU A O 1
ATOM 1530 N N . ILE A 1 206 ? -9.781 -10.234 -7.465 1 91.62 206 ILE A N 1
ATOM 1531 C CA . ILE A 1 206 ? -9.422 -10.125 -6.055 1 91.62 206 ILE A CA 1
ATOM 1532 C C . ILE A 1 206 ? -8.297 -11.109 -5.734 1 91.62 206 ILE A C 1
ATOM 1534 O O . ILE A 1 206 ? -8.531 -12.312 -5.617 1 91.62 206 ILE A O 1
ATOM 1538 N N . ASP A 1 207 ? -7.148 -10.625 -5.66 1 90.75 207 ASP A N 1
ATOM 1539 C CA . ASP A 1 207 ? -5.977 -11.43 -5.336 1 90.75 207 ASP A CA 1
ATOM 1540 C C . ASP A 1 207 ? -5.246 -10.875 -4.117 1 90.75 207 ASP A C 1
ATOM 1542 O O . ASP A 1 207 ? -5.777 -10.016 -3.404 1 90.75 207 ASP A O 1
ATOM 1546 N N . SER A 1 208 ? -4.098 -11.422 -3.824 1 86.88 208 SER A N 1
ATOM 1547 C CA . SER A 1 208 ? -3.344 -10.984 -2.654 1 86.88 208 SER A CA 1
ATOM 1548 C C . SER A 1 208 ? -2.973 -9.508 -2.756 1 86.88 208 SER A C 1
ATOM 1550 O O . SER A 1 208 ? -2.91 -8.805 -1.744 1 86.88 208 SER A O 1
ATOM 1552 N N . GLY A 1 209 ? -2.73 -9.078 -3.998 1 88.94 209 GLY A N 1
ATOM 1553 C CA . GLY A 1 209 ? -2.465 -7.664 -4.211 1 88.94 209 GLY A CA 1
ATOM 1554 C C . GLY A 1 209 ? -3.631 -6.773 -3.822 1 88.94 209 GLY A C 1
ATOM 1555 O O . GLY A 1 209 ? -3.436 -5.707 -3.23 1 88.94 209 GLY A O 1
ATOM 1556 N N . PHE A 1 210 ? -4.836 -7.254 -4.141 1 92.69 210 PHE A N 1
ATOM 1557 C CA . PHE A 1 210 ? -6.039 -6.527 -3.752 1 92.69 210 PHE A CA 1
ATOM 1558 C C . PHE A 1 210 ? -6.137 -6.41 -2.236 1 92.69 210 PHE A C 1
ATOM 1560 O O . PHE A 1 210 ? -6.48 -5.352 -1.71 1 92.69 210 PHE A O 1
ATOM 1567 N N . ILE A 1 211 ? -5.867 -7.449 -1.556 1 89 211 ILE A N 1
ATOM 1568 C CA . ILE A 1 211 ? -5.965 -7.457 -0.1 1 89 211 ILE A CA 1
ATOM 1569 C C . ILE A 1 211 ? -4.941 -6.496 0.491 1 89 211 ILE A C 1
ATOM 1571 O O . ILE A 1 211 ? -5.246 -5.746 1.423 1 89 211 ILE A O 1
ATOM 1575 N N . ALA A 1 212 ? -3.75 -6.566 -0.024 1 88.56 212 ALA A N 1
ATOM 1576 C CA . ALA A 1 212 ? -2.711 -5.641 0.414 1 88.56 212 ALA A CA 1
ATOM 1577 C C . ALA A 1 212 ? -3.152 -4.191 0.22 1 88.56 212 ALA A C 1
ATOM 1579 O O . ALA A 1 212 ? -2.951 -3.352 1.1 1 88.56 212 ALA A O 1
ATOM 1580 N N . ALA A 1 213 ? -3.723 -3.922 -0.904 1 92.88 213 ALA A N 1
ATOM 1581 C CA . ALA A 1 213 ? -4.215 -2.58 -1.203 1 92.88 213 ALA A CA 1
ATOM 1582 C C . ALA A 1 213 ? -5.332 -2.178 -0.243 1 92.88 213 ALA A C 1
ATOM 1584 O O . ALA A 1 213 ? -5.371 -1.041 0.231 1 92.88 213 ALA A O 1
ATOM 1585 N N . LEU A 1 214 ? -6.219 -3.117 -0.015 1 92.5 214 LEU A N 1
ATOM 1586 C CA . LEU A 1 214 ? -7.352 -2.857 0.866 1 92.5 214 LEU A CA 1
ATOM 1587 C C . LEU A 1 214 ? -6.879 -2.459 2.26 1 92.5 214 LEU A C 1
ATOM 1589 O O . LEU A 1 214 ? -7.379 -1.493 2.838 1 92.5 214 LEU A O 1
ATOM 1593 N N . LEU A 1 215 ? -6 -3.125 2.73 1 86.56 215 LEU A N 1
ATOM 1594 C CA . LEU A 1 215 ? -5.453 -2.838 4.055 1 86.56 215 LEU A CA 1
ATOM 1595 C C . LEU A 1 215 ? -4.746 -1.487 4.07 1 86.56 215 LEU A C 1
ATOM 1597 O O . LEU A 1 215 ? -4.852 -0.738 5.043 1 86.56 215 LEU A O 1
ATOM 1601 N N . THR A 1 216 ? -4.035 -1.23 2.994 1 88.25 216 THR A N 1
ATOM 1602 C CA . THR A 1 216 ? -3.357 0.055 2.869 1 88.25 216 THR A CA 1
ATOM 1603 C C . THR A 1 216 ? -4.367 1.197 2.826 1 88.25 216 THR A C 1
ATOM 1605 O O . THR A 1 216 ? -4.168 2.236 3.457 1 88.25 216 THR A O 1
ATOM 1608 N N . VAL A 1 217 ? -5.379 0.935 2.109 1 91.62 217 VAL A N 1
ATOM 1609 C CA . VAL A 1 217 ? -6.434 1.936 1.963 1 91.62 217 VAL A CA 1
ATOM 1610 C C . VAL A 1 217 ? -7.039 2.25 3.328 1 91.62 217 VAL A C 1
ATOM 1612 O O . VAL A 1 217 ? -7.297 3.414 3.646 1 91.62 217 VAL A O 1
ATOM 1615 N N . VAL A 1 218 ? -7.234 1.294 4.102 1 88.69 218 VAL A N 1
ATOM 1616 C CA . VAL A 1 218 ? -7.789 1.464 5.441 1 88.69 218 VAL A CA 1
ATOM 1617 C C . VAL A 1 218 ? -6.875 2.365 6.27 1 88.69 218 VAL A C 1
ATOM 1619 O O . VAL A 1 218 ? -7.348 3.283 6.945 1 88.69 218 VAL A O 1
ATOM 1622 N N . GLY A 1 219 ? -5.66 2.172 6.168 1 83.75 219 GLY A N 1
ATOM 1623 C CA . GLY A 1 219 ? -4.695 2.99 6.887 1 83.75 219 GLY A CA 1
ATOM 1624 C C . GLY A 1 219 ? -4.637 4.422 6.387 1 83.75 219 GLY A C 1
ATOM 1625 O O . GLY A 1 219 ? -4.574 5.359 7.184 1 83.75 219 GLY A O 1
ATOM 1626 N N . TYR A 1 220 ? -4.66 4.527 5.07 1 85.06 220 TYR A N 1
ATOM 1627 C CA . TYR A 1 220 ? -4.594 5.852 4.465 1 85.06 220 TYR A CA 1
ATOM 1628 C C . TYR A 1 220 ? -5.848 6.66 4.781 1 85.06 220 TYR A C 1
ATOM 1630 O O . TYR A 1 220 ? -5.77 7.867 5.031 1 85.06 220 TYR A O 1
ATOM 1638 N N . SER A 1 221 ? -6.93 5.977 4.734 1 89.75 221 SER A N 1
ATOM 1639 C CA . SER A 1 221 ? -8.211 6.645 4.949 1 89.75 221 SER A CA 1
ATOM 1640 C C . SER A 1 221 ? -8.32 7.195 6.367 1 89.75 221 SER A C 1
ATOM 1642 O O . SER A 1 221 ? -8.75 8.328 6.566 1 89.75 221 SER A O 1
ATOM 1644 N N . ILE A 1 222 ? -7.93 6.465 7.312 1 87.88 222 ILE A N 1
ATOM 1645 C CA . ILE A 1 222 ? -8.062 6.891 8.703 1 87.88 222 ILE A CA 1
ATOM 1646 C C . ILE A 1 222 ? -7.133 8.078 8.969 1 87.88 222 ILE A C 1
ATOM 1648 O O . ILE A 1 222 ? -7.43 8.93 9.805 1 87.88 222 ILE A O 1
ATOM 1652 N N . ASN A 1 223 ? -6.016 8.164 8.281 1 83.81 223 ASN A N 1
ATOM 1653 C CA . ASN A 1 223 ? -5.078 9.273 8.453 1 83.81 223 ASN A CA 1
ATOM 1654 C C . ASN A 1 223 ? -5.742 10.617 8.188 1 83.81 223 ASN A C 1
ATOM 1656 O O . ASN A 1 223 ? -5.582 11.562 8.969 1 83.81 223 ASN A O 1
ATOM 1660 N N . ASP A 1 224 ? -6.398 10.648 7.164 1 87.12 224 ASP A N 1
ATOM 1661 C CA . ASP A 1 224 ? -7.078 11.898 6.824 1 87.12 224 ASP A CA 1
ATOM 1662 C C . ASP A 1 224 ? -8.18 12.211 7.836 1 87.12 224 ASP A C 1
ATOM 1664 O O . ASP A 1 224 ? -8.398 13.375 8.18 1 87.12 224 ASP A O 1
ATOM 1668 N N . SER A 1 225 ? -8.867 11.211 8.25 1 90.06 225 SER A N 1
ATOM 1669 C CA . SER A 1 225 ? -9.914 11.414 9.258 1 90.06 225 SER A CA 1
ATOM 1670 C C . SER A 1 225 ? -9.328 11.945 10.562 1 90.06 225 SER A C 1
ATOM 1672 O O . SER A 1 225 ? -9.922 12.812 11.203 1 90.06 225 SER A O 1
ATOM 1674 N N . VAL A 1 226 ? -8.234 11.484 10.914 1 85 226 VAL A N 1
ATOM 1675 C CA . VAL A 1 226 ? -7.598 11.883 12.164 1 85 226 VAL A CA 1
ATOM 1676 C C . VAL A 1 226 ? -7.18 13.344 12.094 1 85 226 VAL A C 1
ATOM 1678 O O . VAL A 1 226 ? -7.285 14.078 13.078 1 85 226 VAL A O 1
ATOM 1681 N N . VAL A 1 227 ? -6.73 13.719 10.977 1 82.75 227 VAL A N 1
ATOM 1682 C CA . VAL A 1 227 ? -6.348 15.109 10.773 1 82.75 227 VAL A CA 1
ATOM 1683 C C . VAL A 1 227 ? -7.555 16.016 11 1 82.75 227 VAL A C 1
ATOM 1685 O O . VAL A 1 227 ? -7.445 17.062 11.656 1 82.75 227 VAL A O 1
ATOM 1688 N N . ILE A 1 228 ? -8.609 15.664 10.469 1 89.81 228 ILE A N 1
ATOM 1689 C CA . ILE A 1 228 ? -9.836 16.438 10.602 1 89.81 228 ILE A CA 1
ATOM 1690 C C . ILE A 1 228 ? -10.305 16.422 12.055 1 89.81 228 ILE A C 1
ATOM 1692 O O . ILE A 1 228 ? -10.695 17.453 12.602 1 89.81 228 ILE A O 1
ATOM 1696 N N . PHE A 1 229 ? -10.25 15.266 12.664 1 90.06 229 PHE A N 1
ATOM 1697 C CA . PHE A 1 229 ? -10.656 15.117 14.055 1 90.06 229 PHE A CA 1
ATOM 1698 C C . PHE A 1 229 ? -9.789 15.977 14.969 1 90.06 229 PHE A C 1
ATOM 1700 O O . PHE A 1 229 ? -10.281 16.578 15.93 1 90.06 229 PHE A O 1
ATOM 1707 N N . ASP A 1 230 ? -8.555 16.031 14.656 1 85.19 230 ASP A N 1
ATOM 1708 C CA . ASP A 1 230 ? -7.641 16.828 15.469 1 85.19 230 ASP A CA 1
ATOM 1709 C C . ASP A 1 230 ? -7.984 18.328 15.383 1 85.19 230 ASP A C 1
ATOM 1711 O O . ASP A 1 230 ? -7.98 19.031 16.391 1 85.19 230 ASP A O 1
ATOM 1715 N N . ARG A 1 231 ? -8.203 18.75 14.203 1 86.88 231 ARG A N 1
ATOM 1716 C CA . ARG A 1 231 ? -8.578 20.156 14.016 1 86.88 231 ARG A CA 1
ATOM 1717 C C . ARG A 1 231 ? -9.898 20.453 14.711 1 86.88 231 ARG A C 1
ATOM 1719 O O . ARG A 1 231 ? -10.07 21.531 15.289 1 86.88 231 ARG A O 1
ATOM 1726 N N . LEU A 1 232 ? -10.82 19.594 14.633 1 91 232 LEU A N 1
ATOM 1727 C CA . LEU A 1 232 ? -12.109 19.719 15.297 1 91 232 LEU A CA 1
ATOM 1728 C C . LEU A 1 232 ? -11.93 19.844 16.812 1 91 232 LEU A C 1
ATOM 1730 O O . LEU A 1 232 ? -12.516 20.734 17.438 1 91 232 LEU A O 1
ATOM 1734 N N . ARG A 1 233 ? -11.133 19.078 17.359 1 88 233 ARG A N 1
ATOM 1735 C CA . ARG A 1 233 ? -10.898 19.094 18.797 1 88 233 ARG A CA 1
ATOM 1736 C C . ARG A 1 233 ? -10.195 20.391 19.219 1 88 233 ARG A C 1
ATOM 1738 O O . ARG A 1 233 ? -10.492 20.938 20.281 1 88 233 ARG A O 1
ATOM 1745 N N . GLU A 1 234 ? -9.273 20.719 18.422 1 84.31 234 GLU A N 1
ATOM 1746 C CA . GLU A 1 234 ? -8.586 21.984 18.688 1 84.31 234 GLU A CA 1
ATOM 1747 C C . GLU A 1 234 ? -9.57 23.156 18.703 1 84.31 234 GLU A C 1
ATOM 1749 O O . GLU A 1 234 ? -9.531 23.984 19.594 1 84.31 234 GLU A O 1
ATOM 1754 N N . ASN A 1 235 ? -10.422 23.172 17.75 1 90 235 ASN A N 1
ATOM 1755 C CA . ASN A 1 235 ? -11.406 24.25 17.625 1 90 235 ASN A CA 1
ATOM 1756 C C . ASN A 1 235 ? -12.438 24.188 18.75 1 90 235 ASN A C 1
ATOM 1758 O O . ASN A 1 235 ? -12.922 25.234 19.203 1 90 235 ASN A O 1
ATOM 1762 N N . LEU A 1 236 ? -12.789 23.047 19.156 1 89.88 236 LEU A N 1
ATOM 1763 C CA . LEU A 1 236 ? -13.742 22.875 20.25 1 89.88 236 LEU A CA 1
ATOM 1764 C C . LEU A 1 236 ? -13.188 23.438 21.547 1 89.88 236 LEU A C 1
ATOM 1766 O O . LEU A 1 236 ? -13.945 23.953 22.375 1 89.88 236 LEU A O 1
ATOM 1770 N N . ARG A 1 237 ? -11.938 23.406 21.656 1 86.12 237 ARG A N 1
ATOM 1771 C CA . ARG A 1 237 ? -11.297 23.906 22.875 1 86.12 237 ARG A CA 1
ATOM 1772 C C . ARG A 1 237 ? -11.219 25.438 22.844 1 86.12 237 ARG A C 1
ATOM 1774 O O . ARG A 1 237 ? -11.336 26.078 23.891 1 86.12 237 ARG A O 1
ATOM 1781 N N . ILE A 1 238 ? -11.078 25.938 21.688 1 88.56 238 ILE A N 1
ATOM 1782 C CA . ILE A 1 238 ? -10.82 27.359 21.578 1 88.56 238 ILE A CA 1
ATOM 1783 C C . ILE A 1 238 ? -12.148 28.109 21.391 1 88.56 238 ILE A C 1
ATOM 1785 O O . ILE A 1 238 ? -12.289 29.25 21.859 1 88.56 238 ILE A O 1
ATOM 1789 N N . ARG A 1 239 ? -12.977 27.578 20.656 1 89.38 239 ARG A N 1
ATOM 1790 C CA . ARG A 1 239 ? -14.219 28.266 20.281 1 89.38 239 ARG A CA 1
ATOM 1791 C C . ARG A 1 239 ? -15.375 27.797 21.156 1 89.38 239 ARG A C 1
ATOM 1793 O O . ARG A 1 239 ? -16.344 27.219 20.656 1 89.38 239 ARG A O 1
ATOM 1800 N N . ARG A 1 240 ? -15.289 28.375 22.312 1 84.12 240 ARG A N 1
ATOM 1801 C CA . ARG A 1 240 ? -16.312 28 23.281 1 84.12 240 ARG A CA 1
ATOM 1802 C C . ARG A 1 240 ? -17.609 28.797 23.047 1 84.12 240 ARG A C 1
ATOM 1804 O O . ARG A 1 240 ? -17.562 29.984 22.703 1 84.12 240 ARG A O 1
ATOM 1811 N N . GLY A 1 241 ? -18.688 28.172 22.734 1 88.88 241 GLY A N 1
ATOM 1812 C CA . GLY A 1 241 ? -19.969 28.859 22.578 1 88.88 241 GLY A CA 1
ATOM 1813 C C . GLY A 1 241 ? -20.609 28.641 21.219 1 88.88 241 GLY A C 1
ATOM 1814 O O . GLY A 1 241 ? -21.812 28.844 21.047 1 88.88 241 GLY A O 1
ATOM 1815 N N . GLU A 1 242 ? -19.828 28.344 20.328 1 92.06 242 GLU A N 1
ATOM 1816 C CA . GLU A 1 242 ? -20.375 28.062 19 1 92.06 242 GLU A CA 1
ATOM 1817 C C . GLU A 1 242 ? -21.016 26.672 18.953 1 92.06 242 GLU A C 1
ATOM 1819 O O . GLU A 1 242 ? -20.719 25.828 19.797 1 92.06 242 GLU A O 1
ATOM 1824 N N . THR A 1 243 ? -21.922 26.594 18.016 1 93.44 243 THR A N 1
ATOM 1825 C CA . THR A 1 243 ? -22.594 25.297 17.875 1 93.44 243 THR A CA 1
ATOM 1826 C C . THR A 1 243 ? -21.625 24.25 17.312 1 93.44 243 THR A C 1
ATOM 1828 O O . THR A 1 243 ? -20.719 24.578 16.562 1 93.44 243 THR A O 1
ATOM 1831 N N . PHE A 1 244 ? -21.844 23.078 17.75 1 94.5 244 PHE A N 1
ATOM 1832 C CA . PHE A 1 244 ? -21.016 21.969 17.297 1 94.5 244 PHE A CA 1
ATOM 1833 C C . PHE A 1 244 ? -21.016 21.875 15.766 1 94.5 244 PHE A C 1
ATOM 1835 O O . PHE A 1 244 ? -19.969 21.656 15.156 1 94.5 244 PHE A O 1
ATOM 1842 N N . ASP A 1 245 ? -22.125 22.125 15.141 1 95.38 245 ASP A N 1
ATOM 1843 C CA . ASP A 1 245 ? -22.25 22.062 13.688 1 95.38 245 ASP A CA 1
ATOM 1844 C C . ASP A 1 245 ? -21.344 23.078 13.008 1 95.38 245 ASP A C 1
ATOM 1846 O O . ASP A 1 245 ? -20.688 22.766 12.008 1 95.38 245 ASP A O 1
ATOM 1850 N N . LYS A 1 246 ? -21.359 24.219 13.562 1 94.75 246 LYS A N 1
ATOM 1851 C CA . LYS A 1 246 ? -20.531 25.297 12.992 1 94.75 246 LYS A CA 1
ATOM 1852 C C . LYS A 1 246 ? -19.047 24.984 13.156 1 94.75 246 LYS A C 1
ATOM 1854 O O . LYS A 1 246 ? -18.25 25.219 12.242 1 94.75 246 LYS A O 1
ATOM 1859 N N . ILE A 1 247 ? -18.719 24.453 14.297 1 94.88 247 ILE A N 1
ATOM 1860 C CA . ILE A 1 247 ? -17.328 24.141 14.57 1 94.88 247 ILE A CA 1
ATOM 1861 C C . ILE A 1 247 ? -16.844 23.047 13.625 1 94.88 247 ILE A C 1
ATOM 1863 O O . ILE A 1 247 ? -15.734 23.109 13.094 1 94.88 247 ILE A O 1
ATOM 1867 N N . VAL A 1 248 ? -17.672 22.047 13.453 1 94.94 248 VAL A N 1
ATOM 1868 C CA . VAL A 1 248 ? -17.328 20.953 12.547 1 94.94 248 VAL A CA 1
ATOM 1869 C C . VAL A 1 248 ? -17.188 21.5 11.125 1 94.94 248 VAL A C 1
ATOM 1871 O O . VAL A 1 248 ? -16.219 21.188 10.43 1 94.94 248 VAL A O 1
ATOM 1874 N N . ASN A 1 249 ? -18.109 22.328 10.703 1 95.88 249 ASN A N 1
ATOM 1875 C CA . ASN A 1 249 ? -18.078 22.891 9.359 1 95.88 249 ASN A CA 1
ATOM 1876 C C . ASN A 1 249 ? -16.812 23.719 9.125 1 95.88 249 ASN A C 1
ATOM 1878 O O . ASN A 1 249 ? -16.156 23.562 8.094 1 95.88 249 ASN A O 1
ATOM 1882 N N . ASP A 1 250 ? -16.484 24.516 10.078 1 93.75 250 ASP A N 1
ATOM 1883 C CA . ASP A 1 250 ? -15.297 25.359 9.953 1 93.75 250 ASP A CA 1
ATOM 1884 C C . ASP A 1 250 ? -14.023 24.516 9.953 1 93.75 250 ASP A C 1
ATOM 1886 O O . ASP A 1 250 ? -13.078 24.812 9.219 1 93.75 250 ASP A O 1
ATOM 1890 N N . SER A 1 251 ? -14.023 23.516 10.82 1 93.12 251 SER A N 1
ATOM 1891 C CA . SER A 1 251 ? -12.859 22.625 10.883 1 93.12 251 SER A CA 1
ATOM 1892 C C . SER A 1 251 ? -12.633 21.906 9.562 1 93.12 251 SER A C 1
ATOM 1894 O O . SER A 1 251 ? -11.492 21.734 9.133 1 93.12 251 SER A O 1
ATOM 1896 N N . LEU A 1 252 ? -13.688 21.547 8.938 1 94.19 252 LEU A N 1
ATOM 1897 C CA . LEU A 1 252 ? -13.617 20.891 7.637 1 94.19 252 LEU A CA 1
ATOM 1898 C C . LEU A 1 252 ? -13.062 21.844 6.582 1 94.19 252 LEU A C 1
ATOM 1900 O O . LEU A 1 252 ? -12.203 21.453 5.785 1 94.19 252 LEU A O 1
ATOM 1904 N N . LEU A 1 253 ? -13.531 23.016 6.605 1 92.94 253 LEU A N 1
ATOM 1905 C CA . LEU A 1 253 ? -13.102 24 5.613 1 92.94 253 LEU A CA 1
ATOM 1906 C C . LEU A 1 253 ? -11.633 24.359 5.805 1 92.94 253 LEU A C 1
ATOM 1908 O O . LEU A 1 253 ? -10.922 24.625 4.832 1 92.94 253 LEU A O 1
ATOM 1912 N N . GLU A 1 254 ? -11.18 24.266 7.027 1 87.31 254 GLU A N 1
ATOM 1913 C CA . GLU A 1 254 ? -9.797 24.594 7.348 1 87.31 254 GLU A CA 1
ATOM 1914 C C . GLU A 1 254 ? -8.852 23.484 6.914 1 87.31 254 GLU A C 1
ATOM 1916 O O . GLU A 1 254 ? -7.676 23.734 6.641 1 87.31 254 GLU A O 1
ATOM 1921 N N . THR A 1 255 ? -9.367 22.266 6.863 1 86.94 255 THR A N 1
ATOM 1922 C CA . THR A 1 255 ? -8.492 21.125 6.613 1 86.94 255 THR A CA 1
ATOM 1923 C C . THR A 1 255 ? -8.711 20.578 5.203 1 86.94 255 THR A C 1
ATOM 1925 O O . THR A 1 255 ? -7.895 19.797 4.703 1 86.94 255 THR A O 1
ATOM 1928 N N . MET A 1 256 ? -9.75 20.953 4.57 1 89.06 256 MET A N 1
ATOM 1929 C CA . MET A 1 256 ? -10.172 20.359 3.303 1 89.06 256 MET A CA 1
ATOM 1930 C C . MET A 1 256 ? -9.086 20.531 2.242 1 89.06 256 MET A C 1
ATOM 1932 O O . MET A 1 256 ? -8.82 19.609 1.473 1 89.06 256 MET A O 1
ATOM 1936 N N . SER A 1 257 ? -8.516 21.688 2.158 1 84.38 257 SER A N 1
ATOM 1937 C CA . SER A 1 257 ? -7.484 21.938 1.155 1 84.38 257 SER A CA 1
ATOM 1938 C C . SER A 1 257 ? -6.312 20.969 1.321 1 84.38 257 SER A C 1
ATOM 1940 O O . SER A 1 257 ? -5.781 20.453 0.336 1 84.38 257 SER A O 1
ATOM 1942 N N . ARG A 1 258 ? -5.938 20.781 2.512 1 76.5 258 ARG A N 1
ATOM 1943 C CA . ARG A 1 258 ? -4.84 19.859 2.793 1 76.5 258 ARG A CA 1
ATOM 1944 C C . ARG A 1 258 ? -5.211 18.438 2.418 1 76.5 258 ARG A C 1
ATOM 1946 O O . ARG A 1 258 ? -4.426 17.734 1.783 1 76.5 258 ARG A O 1
ATOM 1953 N N . SER A 1 259 ? -6.344 18.016 2.844 1 85.75 259 SER A N 1
ATOM 1954 C CA . SER A 1 259 ? -6.816 16.656 2.551 1 85.75 259 SER A CA 1
ATOM 1955 C C . SER A 1 259 ? -6.887 16.422 1.049 1 85.75 259 SER A C 1
ATOM 1957 O O . SER A 1 259 ? -6.426 15.383 0.563 1 85.75 259 SER A O 1
ATOM 1959 N N . ILE A 1 260 ? -7.449 17.375 0.371 1 87.69 260 ILE A N 1
ATOM 1960 C CA . ILE A 1 260 ? -7.602 17.234 -1.074 1 87.69 260 ILE A CA 1
ATOM 1961 C C . ILE A 1 260 ? -6.223 17.203 -1.735 1 87.69 260 ILE A C 1
ATOM 1963 O O . ILE A 1 260 ? -5.969 16.375 -2.615 1 87.69 260 ILE A O 1
ATOM 1967 N N . ASN A 1 261 ? -5.387 18.062 -1.301 1 81.19 261 ASN A N 1
ATOM 1968 C CA . ASN A 1 261 ? -4.066 18.141 -1.917 1 81.19 261 ASN A CA 1
ATOM 1969 C C . ASN A 1 261 ? -3.248 16.875 -1.659 1 81.19 261 ASN A C 1
ATOM 1971 O O . ASN A 1 261 ? -2.566 16.375 -2.559 1 81.19 261 ASN A O 1
ATOM 1975 N N . THR A 1 262 ? -3.236 16.406 -0.43 1 81.06 262 THR A N 1
ATOM 1976 C CA . THR A 1 262 ? -2.51 15.172 -0.113 1 81.06 262 THR A CA 1
ATOM 1977 C C . THR A 1 262 ? -3.104 13.984 -0.859 1 81.06 262 THR A C 1
ATOM 1979 O O . THR A 1 262 ? -2.371 13.133 -1.372 1 81.06 262 THR A O 1
ATOM 1982 N N . GLY A 1 263 ? -4.406 13.93 -0.977 1 87.88 263 GLY A N 1
ATOM 1983 C CA . GLY A 1 263 ? -5.066 12.883 -1.738 1 87.88 263 GLY A CA 1
ATOM 1984 C C . GLY A 1 263 ? -4.75 12.938 -3.221 1 87.88 263 GLY A C 1
ATOM 1985 O O . GLY A 1 263 ? -4.488 11.898 -3.84 1 87.88 263 GLY A O 1
ATOM 1986 N N . LEU A 1 264 ? -4.758 14.148 -3.736 1 86.69 264 LEU A N 1
ATOM 1987 C CA . LEU A 1 264 ? -4.504 14.312 -5.164 1 86.69 264 LEU A CA 1
ATOM 1988 C C . LEU A 1 264 ? -3.08 13.906 -5.516 1 86.69 264 LEU A C 1
ATOM 1990 O O . LEU A 1 264 ? -2.838 13.352 -6.594 1 86.69 264 LEU A O 1
ATOM 1994 N N . THR A 1 265 ? -2.205 14.25 -4.621 1 83.5 265 THR A N 1
ATOM 1995 C CA . THR A 1 265 ? -0.819 13.859 -4.848 1 83.5 265 THR A CA 1
ATOM 1996 C C . THR A 1 265 ? -0.704 12.344 -5.004 1 83.5 265 THR A C 1
ATOM 1998 O O . THR A 1 265 ? -0.08 11.859 -5.953 1 83.5 265 THR A O 1
ATOM 2001 N N . VAL A 1 266 ? -1.294 11.602 -4.148 1 87.19 266 VAL A N 1
ATOM 2002 C CA . VAL A 1 266 ? -1.222 10.141 -4.164 1 87.19 266 VAL A CA 1
ATOM 2003 C C . VAL A 1 266 ? -2.008 9.602 -5.355 1 87.19 266 VAL A C 1
ATOM 2005 O O . VAL A 1 266 ? -1.568 8.664 -6.02 1 87.19 266 VAL A O 1
ATOM 2008 N N . LEU A 1 267 ? -3.152 10.242 -5.676 1 91.69 267 LEU A N 1
ATOM 2009 C CA . LEU A 1 267 ? -4 9.781 -6.766 1 91.69 267 LEU A CA 1
ATOM 2010 C C . LEU A 1 267 ? -3.301 9.953 -8.109 1 91.69 267 LEU A C 1
ATOM 2012 O O . LEU A 1 267 ? -3.395 9.086 -8.984 1 91.69 267 LEU A O 1
ATOM 2016 N N . ILE A 1 268 ? -2.65 11.031 -8.266 1 85.94 268 ILE A N 1
ATOM 2017 C CA . ILE A 1 268 ? -1.939 11.273 -9.523 1 85.94 268 ILE A CA 1
ATOM 2018 C C . ILE A 1 268 ? -0.819 10.25 -9.688 1 85.94 268 ILE A C 1
ATOM 2020 O O . ILE A 1 268 ? -0.646 9.672 -10.766 1 85.94 268 ILE A O 1
ATOM 2024 N N . MET A 1 269 ? -0.123 10.055 -8.633 1 85 269 MET A N 1
ATOM 2025 C CA . MET A 1 269 ? 0.943 9.055 -8.672 1 85 269 MET A CA 1
ATOM 2026 C C . MET A 1 269 ? 0.385 7.676 -9.008 1 85 269 MET A C 1
ATOM 2028 O O . MET A 1 269 ? 0.944 6.965 -9.844 1 85 269 MET A O 1
ATOM 2032 N N . LEU A 1 270 ? -0.684 7.25 -8.406 1 91 270 LEU A N 1
ATOM 2033 C CA . LEU A 1 270 ? -1.291 5.945 -8.641 1 91 270 LEU A CA 1
ATOM 2034 C C . LEU A 1 270 ? -1.821 5.836 -10.07 1 91 270 LEU A C 1
ATOM 2036 O O . LEU A 1 270 ? -1.767 4.766 -10.672 1 91 270 LEU A O 1
ATOM 2040 N N . PHE A 1 271 ? -2.271 6.938 -10.555 1 89.88 271 PHE A N 1
ATOM 2041 C CA . PHE A 1 271 ? -2.771 6.945 -11.922 1 89.88 271 PHE A CA 1
ATOM 2042 C C . PHE A 1 271 ? -1.642 6.688 -12.914 1 89.88 271 PHE A C 1
ATOM 2044 O O . PHE A 1 271 ? -1.802 5.914 -13.859 1 89.88 271 PHE A O 1
ATOM 2051 N N . VAL A 1 272 ? -0.59 7.328 -12.68 1 83.88 272 VAL A N 1
ATOM 2052 C CA . VAL A 1 272 ? 0.57 7.141 -13.539 1 83.88 272 VAL A CA 1
ATOM 2053 C C . VAL A 1 272 ? 1.063 5.699 -13.438 1 83.88 272 VAL A C 1
ATOM 2055 O O . VAL A 1 272 ? 1.415 5.086 -14.445 1 83.88 272 VAL A O 1
ATOM 2058 N N . LEU A 1 273 ? 1.039 5.191 -12.289 1 83.56 273 LEU A N 1
ATOM 2059 C CA . LEU A 1 273 ? 1.484 3.816 -12.094 1 83.56 273 LEU A CA 1
ATOM 2060 C C . LEU A 1 273 ? 0.526 2.832 -12.75 1 83.56 273 LEU A C 1
ATOM 2062 O O . LEU A 1 273 ? 0.947 1.773 -13.227 1 83.56 273 LEU A O 1
ATOM 2066 N N . LEU A 1 274 ? -0.708 3.139 -12.695 1 87.94 274 LEU A N 1
ATOM 2067 C CA . LEU A 1 274 ? -1.69 2.277 -13.344 1 87.94 274 LEU A CA 1
ATOM 2068 C C . LEU A 1 274 ? -1.417 2.172 -14.844 1 87.94 274 LEU A C 1
ATOM 2070 O O . LEU A 1 274 ? -1.609 1.111 -15.438 1 87.94 274 LEU A O 1
ATOM 2074 N N . MET A 1 275 ? -0.906 3.195 -15.352 1 82.44 275 MET A N 1
ATOM 2075 C CA . MET A 1 275 ? -0.675 3.25 -16.797 1 82.44 275 MET A CA 1
ATOM 2076 C C . MET A 1 275 ? 0.671 2.631 -17.156 1 82.44 275 MET A C 1
ATOM 2078 O O . MET A 1 275 ? 0.8 1.973 -18.188 1 82.44 275 MET A O 1
ATOM 2082 N N . PHE A 1 276 ? 1.625 2.729 -16.156 1 76.44 276 PHE A N 1
ATOM 2083 C CA . PHE A 1 276 ? 2.982 2.387 -16.562 1 76.44 276 PHE A CA 1
ATOM 2084 C C . PHE A 1 276 ? 3.582 1.341 -15.633 1 76.44 276 PHE A C 1
ATOM 2086 O O . PHE A 1 276 ? 4.688 0.849 -15.867 1 76.44 276 PHE A O 1
ATOM 2093 N N . GLY A 1 277 ? 3.037 0.979 -14.531 1 73.06 277 GLY A N 1
ATOM 2094 C CA . GLY A 1 277 ? 3.598 0.13 -13.492 1 73.06 277 GLY A CA 1
ATOM 2095 C C . GLY A 1 277 ? 3.613 -1.341 -13.867 1 73.06 277 GLY A C 1
ATOM 2096 O O . GLY A 1 277 ? 4.293 -2.143 -13.219 1 73.06 277 GLY A O 1
ATOM 2097 N N . GLY A 1 278 ? 2.918 -1.896 -14.844 1 75.38 278 GLY A N 1
ATOM 2098 C CA . GLY A 1 278 ? 2.938 -3.291 -15.258 1 75.38 278 GLY A CA 1
ATOM 2099 C C . GLY A 1 278 ? 1.755 -4.086 -14.734 1 75.38 278 GLY A C 1
ATOM 2100 O O . GLY A 1 278 ? 1.025 -3.619 -13.859 1 75.38 278 GLY A O 1
ATOM 2101 N N . GLU A 1 279 ? 1.785 -5.297 -15.055 1 76.38 279 GLU A N 1
ATOM 2102 C CA . GLU A 1 279 ? 0.619 -6.133 -14.781 1 76.38 279 GLU A CA 1
ATOM 2103 C C . GLU A 1 279 ? 0.668 -6.703 -13.367 1 76.38 279 GLU A C 1
ATOM 2105 O O . GLU A 1 279 ? -0.373 -6.93 -12.75 1 76.38 279 GLU A O 1
ATOM 2110 N N . SER A 1 280 ? 1.881 -6.859 -12.883 1 78 280 SER A N 1
ATOM 2111 C CA . SER A 1 280 ? 2.045 -7.516 -11.586 1 78 280 SER A CA 1
ATOM 2112 C C . SER A 1 280 ? 1.485 -6.652 -10.461 1 78 280 SER A C 1
ATOM 2114 O O . SER A 1 280 ? 1.122 -7.172 -9.398 1 78 280 SER A O 1
ATOM 2116 N N . ILE A 1 281 ? 1.379 -5.359 -10.688 1 83.56 281 ILE A N 1
ATOM 2117 C CA . ILE A 1 281 ? 0.9 -4.492 -9.617 1 83.56 281 ILE A CA 1
ATOM 2118 C C . ILE A 1 281 ? -0.381 -3.789 -10.055 1 83.56 281 ILE A C 1
ATOM 2120 O O . ILE A 1 281 ? -0.813 -2.822 -9.422 1 83.56 281 ILE A O 1
ATOM 2124 N N . TYR A 1 282 ? -0.949 -4.227 -11.172 1 88.12 282 TYR A N 1
ATOM 2125 C CA . TYR A 1 282 ? -2.111 -3.557 -11.742 1 88.12 282 TYR A CA 1
ATOM 2126 C C . TYR A 1 282 ? -3.283 -3.572 -10.766 1 88.12 282 TYR A C 1
ATOM 2128 O O . TYR A 1 282 ? -3.855 -2.523 -10.461 1 88.12 282 TYR A O 1
ATOM 2136 N N . ASN A 1 283 ? -3.668 -4.77 -10.281 1 91.38 283 ASN A N 1
ATOM 2137 C CA . ASN A 1 283 ? -4.812 -4.891 -9.383 1 91.38 283 ASN A CA 1
ATOM 2138 C C . ASN A 1 283 ? -4.582 -4.133 -8.078 1 91.38 283 ASN A C 1
ATOM 2140 O O . ASN A 1 283 ? -5.504 -3.52 -7.539 1 91.38 283 ASN A O 1
ATOM 2144 N N . PHE A 1 284 ? -3.373 -4.164 -7.605 1 91.81 284 PHE A N 1
ATOM 2145 C CA . PHE A 1 284 ? -3.02 -3.408 -6.406 1 91.81 284 PHE A CA 1
ATOM 2146 C C . PHE A 1 284 ? -3.203 -1.913 -6.637 1 91.81 284 PHE A C 1
ATOM 2148 O O . PHE A 1 284 ? -3.836 -1.229 -5.832 1 91.81 284 PHE A O 1
ATOM 2155 N N . THR A 1 285 ? -2.646 -1.436 -7.719 1 93 285 THR A N 1
ATOM 2156 C CA . THR A 1 285 ? -2.668 -0.009 -8.023 1 93 285 THR A CA 1
ATOM 2157 C C . THR A 1 285 ? -4.098 0.47 -8.266 1 93 285 THR A C 1
ATOM 2159 O O . THR A 1 285 ? -4.484 1.545 -7.801 1 93 285 THR A O 1
ATOM 2162 N N . LEU A 1 286 ? -4.848 -0.345 -9 1 95.38 286 LEU A N 1
ATOM 2163 C CA . LEU A 1 286 ? -6.238 0.01 -9.258 1 95.38 286 LEU A CA 1
ATOM 2164 C C . LEU A 1 286 ? -7.035 0.073 -7.961 1 95.38 286 LEU A C 1
ATOM 2166 O O . LEU A 1 286 ? -7.812 1.004 -7.75 1 95.38 286 LEU A O 1
ATOM 2170 N N . ALA A 1 287 ? -6.824 -0.924 -7.16 1 96.25 287 ALA A N 1
ATOM 2171 C CA . ALA A 1 287 ? -7.5 -0.956 -5.863 1 96.25 287 ALA A CA 1
ATOM 2172 C C . ALA A 1 287 ? -7.125 0.257 -5.02 1 96.25 287 ALA A C 1
ATOM 2174 O O . ALA A 1 287 ? -7.984 0.868 -4.383 1 96.25 287 ALA A O 1
ATOM 2175 N N . MET A 1 288 ? -5.918 0.601 -5.008 1 95.19 288 MET A N 1
ATOM 2176 C CA . MET A 1 288 ? -5.449 1.76 -4.254 1 95.19 288 MET A CA 1
ATOM 2177 C C . MET A 1 288 ? -6.082 3.043 -4.777 1 95.19 288 MET A C 1
ATOM 2179 O O . MET A 1 288 ? -6.465 3.916 -3.994 1 95.19 288 MET A O 1
ATOM 2183 N N . LEU A 1 289 ? -6.098 3.121 -6.078 1 95.75 289 LEU A N 1
ATOM 2184 C CA . LEU A 1 289 ? -6.672 4.309 -6.699 1 95.75 289 LEU A CA 1
ATOM 2185 C C . LEU A 1 289 ? -8.117 4.504 -6.262 1 95.75 289 LEU A C 1
ATOM 2187 O O . LEU A 1 289 ? -8.5 5.59 -5.828 1 95.75 289 LEU A O 1
ATOM 2191 N N . ILE A 1 290 ? -8.898 3.467 -6.32 1 96.44 290 ILE A N 1
ATOM 2192 C CA . ILE A 1 290 ? -10.312 3.512 -5.945 1 96.44 290 ILE A CA 1
ATOM 2193 C C . ILE A 1 290 ? -10.438 3.75 -4.441 1 96.44 290 ILE A C 1
ATOM 2195 O O . ILE A 1 290 ? -11.234 4.578 -4.004 1 96.44 290 ILE A O 1
ATOM 2199 N N . GLY A 1 291 ? -9.672 3.086 -3.703 1 95.81 291 GLY A N 1
ATOM 2200 C CA . GLY A 1 291 ? -9.734 3.182 -2.252 1 95.81 291 GLY A CA 1
ATOM 2201 C C . GLY A 1 291 ? -9.344 4.555 -1.729 1 95.81 291 GLY A C 1
ATOM 2202 O O . GLY A 1 291 ? -10.016 5.098 -0.852 1 95.81 291 GLY A O 1
ATOM 2203 N N . ILE A 1 292 ? -8.273 5.082 -2.275 1 94.56 292 ILE A N 1
ATOM 2204 C CA . ILE A 1 292 ? -7.801 6.395 -1.842 1 94.56 292 ILE A CA 1
ATOM 2205 C C . ILE A 1 292 ? -8.828 7.461 -2.221 1 94.56 292 ILE A C 1
ATOM 2207 O O . ILE A 1 292 ? -9.086 8.383 -1.445 1 94.56 292 ILE A O 1
ATOM 2211 N N . ALA A 1 293 ? -9.352 7.332 -3.422 1 96.12 293 ALA A N 1
ATOM 2212 C CA . ALA A 1 293 ? -10.398 8.258 -3.836 1 96.12 293 ALA A CA 1
ATOM 2213 C C . ALA A 1 293 ? -11.586 8.203 -2.887 1 96.12 293 ALA A C 1
ATOM 2215 O O . ALA A 1 293 ? -12.117 9.234 -2.475 1 96.12 293 ALA A O 1
ATOM 2216 N N . SER A 1 294 ? -11.992 7.035 -2.555 1 96.19 294 SER A N 1
ATOM 2217 C CA . SER A 1 294 ? -13.102 6.848 -1.618 1 96.19 294 SER A CA 1
ATOM 2218 C C . SER A 1 294 ? -12.742 7.375 -0.232 1 96.19 294 SER A C 1
ATOM 2220 O O . SER A 1 294 ? -13.586 7.98 0.439 1 96.19 294 SER A O 1
ATOM 2222 N N . GLY A 1 295 ? -11.57 7.109 0.207 1 94.25 295 GLY A N 1
ATOM 2223 C CA . GLY A 1 295 ? -11.109 7.574 1.506 1 94.25 295 GLY A CA 1
ATOM 2224 C C . GLY A 1 295 ? -11.078 9.086 1.619 1 94.25 295 GLY A C 1
ATOM 2225 O O . GLY A 1 295 ? -11.406 9.648 2.666 1 94.25 295 GLY A O 1
ATOM 2226 N N . LEU A 1 296 ? -10.641 9.68 0.555 1 93.38 296 LEU A N 1
ATOM 2227 C CA . LEU A 1 296 ? -10.633 11.133 0.511 1 93.38 296 LEU A CA 1
ATOM 2228 C C . LEU A 1 296 ? -12.039 11.688 0.707 1 93.38 296 LEU A C 1
ATOM 2230 O O . LEU A 1 296 ? -12.242 12.617 1.49 1 93.38 296 LEU A O 1
ATOM 2234 N N . TYR A 1 297 ? -12.961 11.109 0.01 1 95.62 297 TYR A N 1
ATOM 2235 C CA . TYR A 1 297 ? -14.359 11.508 0.132 1 95.62 297 TYR A CA 1
ATOM 2236 C C . TYR A 1 297 ? -14.875 11.25 1.542 1 95.62 297 TYR A C 1
ATOM 2238 O O . TYR A 1 297 ? -15.453 12.133 2.168 1 95.62 297 TYR A O 1
ATOM 2246 N N . SER A 1 298 ? -14.664 10.078 2.021 1 95.94 298 SER A N 1
ATOM 2247 C CA . SER A 1 298 ? -15.312 9.656 3.262 1 95.94 298 SER A CA 1
ATOM 2248 C C . SER A 1 298 ? -14.734 10.398 4.461 1 95.94 298 SER A C 1
ATOM 2250 O O . SER A 1 298 ? -15.445 10.648 5.441 1 95.94 298 SER A O 1
ATOM 2252 N N . SER A 1 299 ? -13.469 10.742 4.426 1 92.62 299 SER A N 1
ATOM 2253 C CA . SER A 1 299 ? -12.867 11.461 5.543 1 92.62 299 SER A CA 1
ATOM 2254 C C . SER A 1 299 ? -13.492 12.844 5.711 1 92.62 299 SER A C 1
ATOM 2256 O O . SER A 1 299 ? -13.68 13.312 6.836 1 92.62 299 SER A O 1
ATOM 2258 N N . ILE A 1 300 ? -13.836 13.453 4.637 1 92.31 300 ILE A N 1
ATOM 2259 C CA . ILE A 1 300 ? -14.383 14.805 4.656 1 92.31 300 ILE A CA 1
ATOM 2260 C C . ILE A 1 300 ? -15.898 14.75 4.871 1 92.31 300 ILE A C 1
ATOM 2262 O O . ILE A 1 300 ? -16.438 15.453 5.723 1 92.31 300 ILE A O 1
ATOM 2266 N N . PHE A 1 301 ? -16.547 13.812 4.207 1 95.12 301 PHE A N 1
ATOM 2267 C CA . PHE A 1 301 ? -18 13.945 4.09 1 95.12 301 PHE A CA 1
ATOM 2268 C C . PHE A 1 301 ? -18.703 12.883 4.922 1 95.12 301 PHE A C 1
ATOM 2270 O O . PHE A 1 301 ? -19.906 12.984 5.18 1 95.12 301 PHE A O 1
ATOM 2277 N N . ASN A 1 302 ? -18.062 11.883 5.324 1 95.31 302 ASN A N 1
ATOM 2278 C CA . ASN A 1 302 ? -18.719 10.844 6.109 1 95.31 302 ASN A CA 1
ATOM 2279 C C . ASN A 1 302 ? -18.281 10.891 7.574 1 95.31 302 ASN A C 1
ATOM 2281 O O . ASN A 1 302 ? -19.125 10.969 8.469 1 95.31 302 ASN A O 1
ATOM 2285 N N . ALA A 1 303 ? -17.016 10.844 7.805 1 93.94 303 ALA A N 1
ATOM 2286 C CA . ALA A 1 303 ? -16.531 10.75 9.172 1 93.94 303 ALA A CA 1
ATOM 2287 C C . ALA A 1 303 ? -17.016 11.93 10.016 1 93.94 303 ALA A C 1
ATOM 2289 O O . ALA A 1 303 ? -17.562 11.742 11.102 1 93.94 303 ALA A O 1
ATOM 2290 N N . SER A 1 304 ? -16.828 13.102 9.523 1 93.88 304 SER A N 1
ATOM 2291 C CA . SER A 1 304 ? -17.219 14.312 10.242 1 93.88 304 SER A CA 1
ATOM 2292 C C . SER A 1 304 ? -18.734 14.391 10.391 1 93.88 304 SER A C 1
ATOM 2294 O O . SER A 1 304 ? -19.234 14.828 11.43 1 93.88 304 SER A O 1
ATOM 2296 N N . MET A 1 305 ? -19.469 13.969 9.391 1 95.38 305 MET A N 1
ATOM 2297 C CA . MET A 1 305 ? -20.922 14.023 9.43 1 95.38 305 MET A CA 1
ATOM 2298 C C . MET A 1 305 ? -21.484 13.031 10.453 1 95.38 305 MET A C 1
ATOM 2300 O O . MET A 1 305 ? -22.516 13.289 11.07 1 95.38 305 MET A O 1
ATOM 2304 N N . VAL A 1 306 ? -20.844 11.938 10.586 1 95.44 306 VAL A N 1
ATOM 2305 C CA . VAL A 1 306 ? -21.25 10.961 11.594 1 95.44 306 VAL A CA 1
ATOM 2306 C C . VAL A 1 306 ? -21.109 11.57 12.984 1 95.44 306 VAL A C 1
ATOM 2308 O O . VAL A 1 306 ? -21.969 11.336 13.852 1 95.44 306 VAL A O 1
ATOM 2311 N N . LEU A 1 307 ? -20.109 12.359 13.203 1 94.12 307 LEU A N 1
ATOM 2312 C CA . LEU A 1 307 ? -19.922 13.039 14.484 1 94.12 307 LEU A CA 1
ATOM 2313 C C . LEU A 1 307 ? -21.062 14.023 14.734 1 94.12 307 LEU A C 1
ATOM 2315 O O . LEU A 1 307 ? -21.562 14.125 15.859 1 94.12 307 LEU A O 1
ATOM 2319 N N . VAL A 1 308 ? -21.406 14.719 13.703 1 95.06 308 VAL A N 1
ATOM 2320 C CA . VAL A 1 308 ? -22.5 15.688 13.805 1 95.06 308 VAL A CA 1
ATOM 2321 C C . VAL A 1 308 ? -23.812 14.961 14.117 1 95.06 308 VAL A C 1
ATOM 2323 O O . VAL A 1 308 ? -24.562 15.391 14.992 1 95.06 308 VAL A O 1
ATOM 2326 N N . ALA A 1 309 ? -24.062 13.938 13.367 1 94.75 309 ALA A N 1
ATOM 2327 C CA . ALA A 1 309 ? -25.281 13.156 13.586 1 94.75 309 ALA A CA 1
ATOM 2328 C C . ALA A 1 309 ? -25.328 12.609 15.008 1 94.75 309 ALA A C 1
ATOM 2330 O O . ALA A 1 309 ? -26.391 12.594 15.633 1 94.75 309 ALA A O 1
ATOM 2331 N N . TRP A 1 310 ? -24.234 12.172 15.445 1 93.25 310 TRP A N 1
ATOM 2332 C CA . TRP A 1 310 ? -24.156 11.641 16.797 1 93.25 310 TRP A CA 1
ATOM 2333 C C . TRP A 1 310 ? -24.438 12.734 17.828 1 93.25 310 TRP A C 1
ATOM 2335 O O . TRP A 1 310 ? -25.172 12.508 18.797 1 93.25 310 TRP A O 1
ATOM 2345 N N . ASN A 1 311 ? -23.812 13.875 17.625 1 92.06 311 ASN A N 1
ATOM 2346 C CA . ASN A 1 311 ? -24.031 14.992 18.531 1 92.06 311 ASN A CA 1
ATOM 2347 C C . ASN A 1 311 ? -25.5 15.43 18.547 1 92.06 311 ASN A C 1
ATOM 2349 O O . ASN A 1 311 ? -26.047 15.695 19.609 1 92.06 311 ASN A O 1
ATOM 2353 N N . ARG A 1 312 ? -26.031 15.484 17.422 1 92.81 312 ARG A N 1
ATOM 2354 C CA . ARG A 1 312 ? -27.438 15.859 17.312 1 92.81 312 ARG A CA 1
ATOM 2355 C C . ARG A 1 312 ? -28.328 14.844 18.016 1 92.81 312 ARG A C 1
ATOM 2357 O O . ARG A 1 312 ? -29.328 15.203 18.641 1 92.81 312 ARG A O 1
ATOM 2364 N N . TRP A 1 313 ? -28 13.602 17.797 1 91.94 313 TRP A N 1
ATOM 2365 C CA . TRP A 1 313 ? -28.75 12.539 18.453 1 91.94 313 TRP A CA 1
ATOM 2366 C C . TRP A 1 313 ? -28.656 12.648 19.969 1 91.94 313 TRP A C 1
ATOM 2368 O O . TRP A 1 313 ? -29.656 12.477 20.672 1 91.94 313 TRP A O 1
ATOM 2378 N N . GLU A 1 314 ? -27.516 12.93 20.484 1 90.38 314 GLU A N 1
ATOM 2379 C CA . GLU A 1 314 ? -27.312 13.078 21.922 1 90.38 314 GLU A CA 1
ATOM 2380 C C . GLU A 1 314 ? -28.062 14.289 22.469 1 90.38 314 GLU A C 1
ATOM 2382 O O . GLU A 1 314 ? -28.609 14.242 23.578 1 90.38 314 GLU A O 1
ATOM 2387 N N . GLU A 1 315 ? -28 15.328 21.719 1 89.81 315 GLU A N 1
ATOM 2388 C CA . GLU A 1 315 ? -28.688 16.547 22.141 1 89.81 315 GLU A CA 1
ATOM 2389 C C . GLU A 1 315 ? -30.203 16.328 22.172 1 89.81 315 GLU A C 1
ATOM 2391 O O . GLU A 1 315 ? -30.875 16.797 23.094 1 89.81 315 GLU A O 1
ATOM 2396 N N . LYS A 1 316 ? -30.672 15.656 21.203 1 90.5 316 LYS A N 1
ATOM 2397 C CA . LYS A 1 316 ? -32.094 15.344 21.172 1 90.5 316 LYS A CA 1
ATOM 2398 C C . LYS A 1 316 ? -32.5 14.43 22.328 1 90.5 316 LYS A C 1
ATOM 2400 O O . LYS A 1 316 ? -33.562 14.594 22.938 1 90.5 316 LYS A O 1
ATOM 2405 N N . ARG A 1 317 ? -31.656 13.5 22.531 1 88.94 317 ARG A N 1
ATOM 2406 C CA . ARG A 1 317 ? -31.922 12.578 23.625 1 88.94 317 ARG A CA 1
ATOM 2407 C C . ARG A 1 317 ? -31.891 13.305 24.969 1 88.94 317 ARG A C 1
ATOM 2409 O O . ARG A 1 317 ? -32.75 13.062 25.828 1 88.94 317 ARG A O 1
ATOM 2416 N N . ALA A 1 318 ? -30.922 14.141 25.125 1 88.69 318 ALA A N 1
ATOM 2417 C CA . ALA A 1 318 ? -30.812 14.922 26.359 1 88.69 318 ALA A CA 1
ATOM 2418 C C . ALA A 1 318 ? -32.031 15.844 26.516 1 88.69 318 ALA A C 1
ATOM 2420 O O . ALA A 1 318 ? -32.531 16.016 27.625 1 88.69 318 ALA A O 1
ATOM 2421 N N . ALA A 1 319 ? -32.406 16.359 25.469 1 88.38 319 ALA A N 1
ATOM 2422 C CA . ALA A 1 319 ? -33.594 17.234 25.5 1 88.38 319 ALA A CA 1
ATOM 2423 C C . ALA A 1 319 ? -34.844 16.453 25.844 1 88.38 319 ALA A C 1
ATOM 2425 O O . ALA A 1 319 ? -35.719 16.938 26.578 1 88.38 319 ALA A O 1
ATOM 2426 N N . ARG A 1 320 ? -34.906 15.305 25.281 1 87.12 320 ARG A N 1
ATOM 2427 C CA . ARG A 1 320 ? -36.031 14.438 25.547 1 87.12 320 ARG A CA 1
ATOM 2428 C C . ARG A 1 320 ? -36.062 14.016 27.016 1 87.12 320 ARG A C 1
ATOM 2430 O O . ARG A 1 320 ? -37.125 14.031 27.656 1 87.12 320 ARG A O 1
ATOM 2437 N N . LEU A 1 321 ? -34.906 13.664 27.484 1 86.88 321 LEU A N 1
ATOM 2438 C CA . LEU A 1 321 ? -34.844 13.227 28.875 1 86.88 321 LEU A CA 1
ATOM 2439 C C . LEU A 1 321 ? -35.125 14.383 29.828 1 86.88 321 LEU A C 1
ATOM 2441 O O . LEU A 1 321 ? -35.781 14.188 30.875 1 86.88 321 LEU A O 1
ATOM 2445 N N . LYS A 1 322 ? -34.688 15.578 29.5 1 86.69 322 LYS A N 1
ATOM 2446 C CA . LYS A 1 322 ? -35 16.766 30.281 1 86.69 322 LYS A CA 1
ATOM 2447 C C . LYS A 1 322 ? -36.5 17.078 30.234 1 86.69 322 LYS A C 1
ATOM 2449 O O . LYS A 1 322 ? -37.094 17.453 31.25 1 86.69 322 LYS A O 1
ATOM 2454 N N . GLY A 1 323 ? -37.031 16.938 29.109 1 84.88 323 GLY A N 1
ATOM 2455 C CA . GLY A 1 323 ? -38.469 17.125 28.969 1 84.88 323 GLY A CA 1
ATOM 2456 C C . GLY A 1 323 ? -39.281 16.141 29.797 1 84.88 323 GLY A C 1
ATOM 2457 O O . GLY A 1 323 ? -40.281 16.531 30.438 1 84.88 323 GLY A O 1
ATOM 2458 N N . GLU A 1 324 ? -38.875 14.922 29.766 1 83.88 324 GLU A N 1
ATOM 2459 C CA . GLU A 1 324 ? -39.562 13.891 30.531 1 83.88 324 GLU A CA 1
ATOM 2460 C C . GLU A 1 324 ? -39.438 14.141 32.031 1 83.88 324 GLU A C 1
ATOM 2462 O O . GLU A 1 324 ? -40.375 13.914 32.781 1 83.88 324 GLU A O 1
ATOM 2467 N N . ARG A 1 325 ? -38.281 14.578 32.375 1 83.81 325 ARG A N 1
ATOM 2468 C CA . ARG A 1 325 ? -38.062 14.891 33.781 1 83.81 325 ARG A CA 1
ATOM 2469 C C . ARG A 1 325 ? -38.906 16.062 34.25 1 83.81 325 ARG A C 1
ATOM 2471 O O . ARG A 1 325 ? -39.469 16.062 35.344 1 83.81 325 ARG A O 1
ATOM 2478 N N . ASP A 1 326 ? -39 17.078 33.406 1 83.81 326 ASP A N 1
ATOM 2479 C CA . ASP A 1 326 ? -39.812 18.25 33.719 1 83.81 326 ASP A CA 1
ATOM 2480 C C . ASP A 1 326 ? -41.312 17.891 33.75 1 83.81 326 ASP A C 1
ATOM 2482 O O . ASP A 1 326 ? -42.062 18.375 34.594 1 83.81 326 ASP A O 1
ATOM 2486 N N . ALA A 1 327 ? -41.75 17 32.906 1 83.88 327 ALA A N 1
ATOM 2487 C CA . ALA A 1 327 ? -43.125 16.531 32.906 1 83.88 327 ALA A CA 1
ATOM 2488 C C . ALA A 1 327 ? -43.438 15.719 34.156 1 83.88 327 ALA A C 1
ATOM 2490 O O . ALA A 1 327 ? -44.531 15.844 34.719 1 83.88 327 ALA A O 1
ATOM 2491 N N . SER A 1 328 ? -42.5 14.938 34.469 1 81.69 328 SER A N 1
ATOM 2492 C CA . SER A 1 328 ? -42.688 14.133 35.688 1 81.69 328 SER A CA 1
ATOM 2493 C C . SER A 1 328 ? -42.75 15.008 36.938 1 81.69 328 SER A C 1
ATOM 2495 O O . SER A 1 328 ? -43.562 14.742 37.812 1 81.69 328 SER A O 1
ATOM 2497 N N . ARG A 1 329 ? -42 16.031 36.875 1 80.75 329 ARG A N 1
ATOM 2498 C CA . ARG A 1 329 ? -42.031 16.969 38 1 80.75 329 ARG A CA 1
ATOM 2499 C C . ARG A 1 329 ? -43.344 17.75 38.031 1 80.75 329 ARG A C 1
ATOM 2501 O O . ARG A 1 329 ? -43.875 18 39.125 1 80.75 329 ARG A O 1
ATOM 2508 N N . THR A 1 330 ? -43.812 18.125 36.906 1 81.75 330 THR A N 1
ATOM 2509 C CA . THR A 1 330 ? -45.094 18.828 36.844 1 81.75 330 THR A CA 1
ATOM 2510 C C . THR A 1 330 ? -46.219 17.938 37.281 1 81.75 330 THR A C 1
ATOM 2512 O O . THR A 1 330 ? -47.156 18.391 37.969 1 81.75 330 THR A O 1
ATOM 2515 N N . ASN A 1 331 ? -46.156 16.688 36.844 1 78.19 331 ASN A N 1
ATOM 2516 C CA . ASN A 1 331 ? -47.156 15.734 37.281 1 78.19 331 ASN A CA 1
ATOM 2517 C C . ASN A 1 331 ? -47.156 15.508 38.781 1 78.19 331 ASN A C 1
ATOM 2519 O O . ASN A 1 331 ? -48.188 15.375 39.406 1 78.19 331 ASN A O 1
ATOM 2523 N N . ILE A 1 332 ? -46 15.484 39.344 1 77.56 332 ILE A N 1
ATOM 2524 C CA . ILE A 1 332 ? -45.875 15.32 40.781 1 77.56 332 ILE A CA 1
ATOM 2525 C C . ILE A 1 332 ? -46.406 16.562 41.5 1 77.56 332 ILE A C 1
ATOM 2527 O O . ILE A 1 332 ? -47.094 16.438 42.5 1 77.56 332 ILE A O 1
ATOM 2531 N N . SER A 1 333 ? -46.188 17.688 40.938 1 78.75 333 SER A N 1
ATOM 2532 C CA . SER A 1 333 ? -46.656 18.938 41.531 1 78.75 333 SER A CA 1
ATOM 2533 C C . SER A 1 333 ? -48.156 19.047 41.469 1 78.75 333 SER A C 1
ATOM 2535 O O . SER A 1 333 ? -48.812 19.469 42.406 1 78.75 333 SER A O 1
ATOM 2537 N N . VAL A 1 334 ? -48.75 18.547 40.375 1 78.69 334 VAL A N 1
ATOM 2538 C CA . VAL A 1 334 ? -50.188 18.562 40.188 1 78.69 334 VAL A CA 1
ATOM 2539 C C . VAL A 1 334 ? -50.844 17.578 41.156 1 78.69 334 VAL A C 1
ATOM 2541 O O . VAL A 1 334 ? -51.906 17.875 41.719 1 78.69 334 VAL A O 1
ATOM 2544 N N . ARG A 1 335 ? -50.156 16.484 41.219 1 72.62 335 ARG A N 1
ATOM 2545 C CA . ARG A 1 335 ? -50.719 15.469 42.094 1 72.62 335 ARG A CA 1
ATOM 2546 C C . ARG A 1 335 ? -50.656 15.945 43.562 1 72.62 335 ARG A C 1
ATOM 2548 O O . ARG A 1 335 ? -51.562 15.695 44.344 1 72.62 335 ARG A O 1
ATOM 2555 N N . GLU A 1 336 ? -49.688 16.688 44.031 1 78 336 GLU A N 1
ATOM 2556 C CA . GLU A 1 336 ? -49.5 17.219 45.375 1 78 336 GLU A CA 1
ATOM 2557 C C . GLU A 1 336 ? -50.5 18.359 45.625 1 78 336 GLU A C 1
ATOM 2559 O O . GLU A 1 336 ? -51.062 18.469 46.719 1 78 336 GLU A O 1
ATOM 2564 N N . THR A 1 337 ? -50.781 19.094 44.688 1 79.81 337 THR A N 1
ATOM 2565 C CA . THR A 1 337 ? -51.75 20.188 44.812 1 79.81 337 THR A CA 1
ATOM 2566 C C . THR A 1 337 ? -53.156 19.641 44.938 1 79.81 337 THR A C 1
ATOM 2568 O O . THR A 1 337 ? -53.969 20.156 45.719 1 79.81 337 THR A O 1
ATOM 2571 N N . SER A 1 338 ? -53.406 18.609 44.188 1 78.12 338 SER A N 1
ATOM 2572 C CA . SER A 1 338 ? -54.719 17.984 44.219 1 78.12 338 SER A CA 1
ATOM 2573 C C . SER A 1 338 ? -54.969 17.297 45.562 1 78.12 338 SER A C 1
ATOM 2575 O O . SER A 1 338 ? -56.062 17.344 46.125 1 78.12 338 SER A O 1
ATOM 2577 N N . ARG A 1 339 ? -53.906 16.719 46.125 1 77.25 339 ARG A N 1
ATOM 2578 C CA . ARG A 1 339 ? -54 16.094 47.438 1 77.25 339 ARG A CA 1
ATOM 2579 C C . ARG A 1 339 ? -54.188 17.141 48.562 1 77.25 339 ARG A C 1
ATOM 2581 O O . ARG A 1 339 ? -54.938 16.938 49.5 1 77.25 339 ARG A O 1
ATOM 2588 N N . GLY A 1 340 ? -53.5 18.172 48.438 1 72.94 340 GLY A N 1
ATOM 2589 C CA . GLY A 1 340 ? -53.656 19.266 49.375 1 72.94 340 GLY A CA 1
ATOM 2590 C C . GLY A 1 340 ? -55.031 19.891 49.344 1 72.94 340 GLY A C 1
ATOM 2591 O O . GLY A 1 340 ? -55.594 20.203 50.406 1 72.94 340 GLY A O 1
ATOM 2592 N N . ALA A 1 341 ? -55.656 20.016 48.25 1 78.44 341 ALA A N 1
ATOM 2593 C CA . ALA A 1 341 ? -57.031 20.547 48.094 1 78.44 341 ALA A CA 1
ATOM 2594 C C . ALA A 1 341 ? -58.062 19.578 48.688 1 78.44 341 ALA A C 1
ATOM 2596 O O . ALA A 1 341 ? -59.031 20.016 49.312 1 78.44 341 ALA A O 1
ATOM 2597 N N . ALA A 1 342 ? -57.844 18.297 48.562 1 78.38 342 ALA A N 1
ATOM 2598 C CA . ALA A 1 342 ? -58.75 17.281 49.062 1 78.38 342 ALA A CA 1
ATOM 2599 C C . ALA A 1 342 ? -58.719 17.266 50.594 1 78.38 342 ALA A C 1
ATOM 2601 O O . ALA A 1 342 ? -59.75 17.094 51.25 1 78.38 342 ALA A O 1
ATOM 2602 N N . LEU A 1 343 ? -57.625 17.469 51.125 1 76.88 343 LEU A N 1
ATOM 2603 C CA . LEU A 1 343 ? -57.469 17.5 52.562 1 76.88 343 LEU A CA 1
ATOM 2604 C C . LEU A 1 343 ? -58.156 18.734 53.156 1 76.88 343 LEU A C 1
ATOM 2606 O O . LEU A 1 343 ? -58.719 18.672 54.25 1 76.88 343 LEU A O 1
ATOM 2610 N N . LYS A 1 344 ? -58.344 19.75 52.562 1 74.88 344 LYS A N 1
ATOM 2611 C CA . LYS A 1 344 ? -58.969 20.969 53.031 1 74.88 344 LYS A CA 1
ATOM 2612 C C . LYS A 1 344 ? -60.469 20.875 52.969 1 74.88 344 LYS A C 1
ATOM 2614 O O . LYS A 1 344 ? -61.188 21.406 53.844 1 74.88 344 LYS A O 1
ATOM 2619 N N . THR A 1 345 ? -60.969 20.109 52.094 1 80 345 THR A N 1
ATOM 2620 C CA . THR A 1 345 ? -62.406 19.938 51.938 1 80 345 THR A CA 1
ATOM 2621 C C . THR A 1 345 ? -62.938 18.984 53 1 80 345 THR A C 1
ATOM 2623 O O . THR A 1 345 ? -64.062 19.141 53.469 1 80 345 THR A O 1
ATOM 2626 N N . ARG A 1 346 ? -62.156 18.078 53.469 1 74.75 346 ARG A N 1
ATOM 2627 C CA . ARG A 1 346 ? -62.594 17.156 54.5 1 74.75 346 ARG A CA 1
ATOM 2628 C C . ARG A 1 346 ? -62.531 17.797 55.875 1 74.75 346 ARG A C 1
ATOM 2630 O O . ARG A 1 346 ? -63.188 17.344 56.812 1 74.75 346 ARG A O 1
ATOM 2637 N N . ALA A 1 347 ? -61.906 18.688 56.125 1 69.31 347 ALA A N 1
ATOM 2638 C CA . ALA A 1 347 ? -61.781 19.359 57.406 1 69.31 347 ALA A CA 1
ATOM 2639 C C . ALA A 1 347 ? -62.875 20.391 57.625 1 69.31 347 ALA A C 1
ATOM 2641 O O . ALA A 1 347 ? -63.062 20.891 58.719 1 69.31 347 ALA A O 1
ATOM 2642 N N . LYS A 1 348 ? -63.625 20.578 56.594 1 50.16 348 LYS A N 1
ATOM 2643 C CA . LYS A 1 348 ? -64.875 21.344 56.812 1 50.16 348 LYS A CA 1
ATOM 2644 C C . LYS A 1 348 ? -66.062 20.438 57 1 50.16 348 LYS A C 1
ATOM 2646 O O . LYS A 1 348 ? -66.25 19.438 56.281 1 50.16 348 LYS A O 1
ATOM 2651 N N . MET B 1 1 ? -0.058 14.883 22.484 1 51.41 1 MET B N 1
ATOM 2652 C CA . MET B 1 1 ? 1.213 15.539 22.766 1 51.41 1 MET B CA 1
ATOM 2653 C C . MET B 1 1 ? 1.349 16.828 21.953 1 51.41 1 MET B C 1
ATOM 2655 O O . MET B 1 1 ? 1.105 16.828 20.75 1 51.41 1 MET B O 1
ATOM 2659 N N . ASP B 1 2 ? 1.164 17.812 22.531 1 63.91 2 ASP B N 1
ATOM 2660 C CA . ASP B 1 2 ? 1.266 19.125 21.875 1 63.91 2 ASP B CA 1
ATOM 2661 C C . ASP B 1 2 ? 2.648 19.734 22.094 1 63.91 2 ASP B C 1
ATOM 2663 O O . ASP B 1 2 ? 3.098 19.891 23.219 1 63.91 2 ASP B O 1
ATOM 2667 N N . PHE B 1 3 ? 3.41 19.812 20.984 1 72.94 3 PHE B N 1
ATOM 2668 C CA . PHE B 1 3 ? 4.773 20.328 21.078 1 72.94 3 PHE B CA 1
ATOM 2669 C C . PHE B 1 3 ? 4.801 21.828 20.828 1 72.94 3 PHE B C 1
ATOM 2671 O O . PHE B 1 3 ? 5.863 22.453 20.906 1 72.94 3 PHE B O 1
ATOM 2678 N N . ARG B 1 4 ? 3.699 22.312 20.781 1 68.56 4 ARG B N 1
ATOM 2679 C CA . ARG B 1 4 ? 3.641 23.75 20.531 1 68.56 4 ARG B CA 1
ATOM 2680 C C . ARG B 1 4 ? 4.152 24.547 21.719 1 68.56 4 ARG B C 1
ATOM 2682 O O . ARG B 1 4 ? 3.76 24.281 22.859 1 68.56 4 ARG B O 1
ATOM 2689 N N . GLY B 1 5 ? 5 25.359 21.344 1 69.75 5 GLY B N 1
ATOM 2690 C CA . GLY B 1 5 ? 5.48 26.266 22.375 1 69.75 5 GLY B CA 1
ATOM 2691 C C . GLY B 1 5 ? 6.625 25.688 23.188 1 69.75 5 GLY B C 1
ATOM 2692 O O . GLY B 1 5 ? 7.23 26.391 24 1 69.75 5 GLY B O 1
ATOM 2693 N N . LYS B 1 6 ? 6.938 24.391 22.875 1 72.56 6 LYS B N 1
ATOM 2694 C CA . LYS B 1 6 ? 8.07 23.812 23.609 1 72.56 6 LYS B CA 1
ATOM 2695 C C . LYS B 1 6 ? 9.398 24.312 23.031 1 72.56 6 LYS B C 1
ATOM 2697 O O . LYS B 1 6 ? 9.484 24.656 21.859 1 72.56 6 LYS B O 1
ATOM 2702 N N . ASN B 1 7 ? 10.242 24.375 23.859 1 80.56 7 ASN B N 1
ATOM 2703 C CA . ASN B 1 7 ? 11.547 24.891 23.469 1 80.56 7 ASN B CA 1
ATOM 2704 C C . ASN B 1 7 ? 12.461 23.781 22.953 1 80.56 7 ASN B C 1
ATOM 2706 O O . ASN B 1 7 ? 13.492 23.5 23.562 1 80.56 7 ASN B O 1
ATOM 2710 N N . ILE B 1 8 ? 12.078 23.156 21.906 1 88.31 8 ILE B N 1
ATOM 2711 C CA . ILE B 1 8 ? 12.883 22.125 21.266 1 88.31 8 ILE B CA 1
ATOM 2712 C C . ILE B 1 8 ? 13.477 22.656 19.969 1 88.31 8 ILE B C 1
ATOM 2714 O O . ILE B 1 8 ? 12.75 23.141 19.094 1 88.31 8 ILE B O 1
ATOM 2718 N N . ASP B 1 9 ? 14.781 22.609 19.922 1 92.81 9 ASP B N 1
ATOM 2719 C CA . ASP B 1 9 ? 15.484 23.094 18.734 1 92.81 9 ASP B CA 1
ATOM 2720 C C . ASP B 1 9 ? 15.82 21.969 17.781 1 92.81 9 ASP B C 1
ATOM 2722 O O . ASP B 1 9 ? 16.922 21.422 17.812 1 92.81 9 ASP B O 1
ATOM 2726 N N . LEU B 1 10 ? 15.008 21.656 16.906 1 93.56 10 LEU B N 1
ATOM 2727 C CA . LEU B 1 10 ? 15.203 20.578 15.93 1 93.56 10 LEU B CA 1
ATOM 2728 C C . LEU B 1 10 ? 16.141 21.031 14.82 1 93.56 10 LEU B C 1
ATOM 2730 O O . LEU B 1 10 ? 16.984 20.25 14.367 1 93.56 10 LEU B O 1
ATOM 2734 N N . VAL B 1 11 ? 15.984 22.266 14.422 1 94.5 11 VAL B N 1
ATOM 2735 C CA . VAL B 1 11 ? 16.766 22.797 13.312 1 94.5 11 VAL B CA 1
ATOM 2736 C C . VAL B 1 11 ? 18.234 22.922 13.734 1 94.5 11 VAL B C 1
ATOM 2738 O O . VAL B 1 11 ? 19.125 22.688 12.922 1 94.5 11 VAL B O 1
ATOM 2741 N N . GLY B 1 12 ? 18.438 23.328 14.984 1 92.81 12 GLY B N 1
ATOM 2742 C CA . GLY B 1 12 ? 19.797 23.438 15.492 1 92.81 12 GLY B CA 1
ATOM 2743 C C . GLY B 1 12 ? 20.562 22.125 15.469 1 92.81 12 GLY B C 1
ATOM 2744 O O . GLY B 1 12 ? 21.781 22.125 15.391 1 92.81 12 GLY B O 1
ATOM 2745 N N . LYS B 1 13 ? 19.844 21.047 15.477 1 94.62 13 LYS B N 1
ATOM 2746 C CA . LYS B 1 13 ? 20.469 19.734 15.484 1 94.62 13 LYS B CA 1
ATOM 2747 C C . LYS B 1 13 ? 20.422 19.094 14.102 1 94.62 13 LYS B C 1
ATOM 2749 O O . LYS B 1 13 ? 20.438 17.875 13.977 1 94.62 13 LYS B O 1
ATOM 2754 N N . MET B 1 14 ? 20.406 19.844 13.148 1 94.88 14 MET B N 1
ATOM 2755 C CA . MET B 1 14 ? 20.266 19.391 11.766 1 94.88 14 MET B CA 1
ATOM 2756 C C . MET B 1 14 ? 21.359 18.406 11.398 1 94.88 14 MET B C 1
ATOM 2758 O O . MET B 1 14 ? 21.109 17.406 10.719 1 94.88 14 MET B O 1
ATOM 2762 N N . LYS B 1 15 ? 22.547 18.688 11.836 1 94.31 15 LYS B N 1
ATOM 2763 C CA . LYS B 1 15 ? 23.672 17.812 11.5 1 94.31 15 LYS B CA 1
ATOM 2764 C C . LYS B 1 15 ? 23.484 16.422 12.086 1 94.31 15 LYS B C 1
ATOM 2766 O O . LYS B 1 15 ? 23.891 15.43 11.484 1 94.31 15 LYS B O 1
ATOM 2771 N N . LEU B 1 16 ? 22.875 16.391 13.203 1 94.75 16 LEU B N 1
ATOM 2772 C CA . LEU B 1 16 ? 22.594 15.109 13.836 1 94.75 16 LEU B CA 1
ATOM 2773 C C . LEU B 1 16 ? 21.578 14.32 13.023 1 94.75 16 LEU B C 1
ATOM 2775 O O . LEU B 1 16 ? 21.734 13.109 12.828 1 94.75 16 LEU B O 1
ATOM 2779 N N . TRP B 1 17 ? 20.531 15.016 12.609 1 94.88 17 TRP B N 1
ATOM 2780 C CA . TRP B 1 17 ? 19.469 14.359 11.852 1 94.88 17 TRP B CA 1
ATOM 2781 C C . TRP B 1 17 ? 20 13.844 10.516 1 94.88 17 TRP B C 1
ATOM 2783 O O . TRP B 1 17 ? 19.719 12.703 10.133 1 94.88 17 TRP B O 1
ATOM 2793 N N . PHE B 1 18 ? 20.781 14.672 9.852 1 95.25 18 PHE B N 1
ATOM 2794 C CA . PHE B 1 18 ? 21.391 14.242 8.594 1 95.25 18 PHE B CA 1
ATOM 2795 C C . PHE B 1 18 ? 22.359 13.094 8.828 1 95.25 18 PHE B C 1
ATOM 2797 O O . PHE B 1 18 ? 22.438 12.164 8.023 1 95.25 18 PHE B O 1
ATOM 2804 N N . GLY B 1 19 ? 23.078 13.234 9.93 1 95.88 19 GLY B N 1
ATOM 2805 C CA . GLY B 1 19 ? 24.016 12.172 10.273 1 95.88 19 GLY B CA 1
ATOM 2806 C C . GLY B 1 19 ? 23.344 10.828 10.492 1 95.88 19 GLY B C 1
ATOM 2807 O O . GLY B 1 19 ? 23.844 9.805 10.023 1 95.88 19 GLY B O 1
ATOM 2808 N N . LEU B 1 20 ? 22.25 10.852 11.18 1 95.62 20 LEU B N 1
ATOM 2809 C CA . LEU B 1 20 ? 21.5 9.625 11.43 1 95.62 20 LEU B CA 1
ATOM 2810 C C . LEU B 1 20 ? 20.969 9.039 10.125 1 95.62 20 LEU B C 1
ATOM 2812 O O . LEU B 1 20 ? 21 7.82 9.93 1 95.62 20 LEU B O 1
ATOM 2816 N N . SER B 1 21 ? 20.5 9.875 9.289 1 96 21 SER B N 1
ATOM 2817 C CA . SER B 1 21 ? 19.984 9.438 7.996 1 96 21 SER B CA 1
ATOM 2818 C C . SER B 1 21 ? 21.094 8.797 7.156 1 96 21 SER B C 1
ATOM 2820 O O . SER B 1 21 ? 20.891 7.723 6.578 1 96 21 SER B O 1
ATOM 2822 N N . VAL B 1 22 ? 22.234 9.453 7.125 1 95.5 22 VAL B N 1
ATOM 2823 C CA . VAL B 1 22 ? 23.344 8.938 6.344 1 95.5 22 VAL B CA 1
ATOM 2824 C C . VAL B 1 22 ? 23.844 7.621 6.945 1 95.5 22 VAL B C 1
ATOM 2826 O O . VAL B 1 22 ? 24.188 6.688 6.215 1 95.5 22 VAL B O 1
ATOM 2829 N N . ALA B 1 23 ? 23.859 7.555 8.211 1 96.12 23 ALA B N 1
ATOM 2830 C CA . ALA B 1 23 ? 24.297 6.332 8.883 1 96.12 23 ALA B CA 1
ATOM 2831 C C . ALA B 1 23 ? 23.406 5.152 8.516 1 96.12 23 ALA B C 1
ATOM 2833 O O . ALA B 1 23 ? 23.891 4.059 8.227 1 96.12 23 ALA B O 1
ATOM 2834 N N . VAL B 1 24 ? 22.125 5.395 8.539 1 95.31 24 VAL B N 1
ATOM 2835 C CA . VAL B 1 24 ? 21.188 4.32 8.234 1 95.31 24 VAL B CA 1
ATOM 2836 C C . VAL B 1 24 ? 21.312 3.934 6.766 1 95.31 24 VAL B C 1
ATOM 2838 O O . VAL B 1 24 ? 21.203 2.756 6.414 1 95.31 24 VAL B O 1
ATOM 2841 N N . MET B 1 25 ? 21.5 4.922 5.945 1 95.31 25 MET B N 1
ATOM 2842 C CA . MET B 1 25 ? 21.656 4.652 4.52 1 95.31 25 MET B CA 1
ATOM 2843 C C . MET B 1 25 ? 22.906 3.824 4.266 1 95.31 25 MET B C 1
ATOM 2845 O O . MET B 1 25 ? 22.891 2.9 3.449 1 95.31 25 MET B O 1
ATOM 2849 N N . ILE B 1 26 ? 23.969 4.172 4.926 1 94.31 26 ILE B N 1
ATOM 2850 C CA . ILE B 1 26 ? 25.234 3.439 4.77 1 94.31 26 ILE B CA 1
ATOM 2851 C C . ILE B 1 26 ? 25.047 2.006 5.266 1 94.31 26 ILE B C 1
ATOM 2853 O O . ILE B 1 26 ? 25.547 1.062 4.641 1 94.31 26 ILE B O 1
ATOM 2857 N N . LEU B 1 27 ? 24.359 1.883 6.34 1 91.81 27 LEU B N 1
ATOM 2858 C CA . LEU B 1 27 ? 24.078 0.545 6.848 1 91.81 27 LEU B CA 1
ATOM 2859 C C . LEU B 1 27 ? 23.297 -0.277 5.82 1 91.81 27 LEU B C 1
ATOM 2861 O O . LEU B 1 27 ? 23.562 -1.468 5.648 1 91.81 27 LEU B O 1
ATOM 2865 N N . GLY B 1 28 ? 22.344 0.328 5.254 1 90.62 28 GLY B N 1
ATOM 2866 C CA . GLY B 1 28 ? 21.609 -0.344 4.199 1 90.62 28 GLY B CA 1
ATOM 2867 C C . GLY B 1 28 ? 22.469 -0.716 3.008 1 90.62 28 GLY B C 1
ATOM 2868 O O . GLY B 1 28 ? 22.328 -1.812 2.459 1 90.62 28 GLY B O 1
ATOM 2869 N N . LEU B 1 29 ? 23.312 0.213 2.645 1 89.06 29 LEU B N 1
ATOM 2870 C CA . LEU B 1 29 ? 24.203 -0.038 1.515 1 89.06 29 LEU B CA 1
ATOM 2871 C C . LEU B 1 29 ? 25.156 -1.195 1.813 1 89.06 29 LEU B C 1
ATOM 2873 O O . LEU B 1 29 ? 25.453 -1.999 0.93 1 89.06 29 LEU B O 1
ATOM 2877 N N . ILE B 1 30 ? 25.578 -1.236 2.967 1 89.75 30 ILE B N 1
ATOM 2878 C CA . ILE B 1 30 ? 26.422 -2.357 3.389 1 89.75 30 ILE B CA 1
ATOM 2879 C C . ILE B 1 30 ? 25.641 -3.662 3.244 1 89.75 30 ILE B C 1
ATOM 2881 O O . ILE B 1 30 ? 26.188 -4.68 2.82 1 89.75 30 ILE B O 1
ATOM 2885 N N . GLY B 1 31 ? 24.391 -3.609 3.586 1 86.5 31 GLY B N 1
ATOM 2886 C CA . GLY B 1 31 ? 23.547 -4.781 3.418 1 86.5 31 GLY B CA 1
ATOM 2887 C C . GLY B 1 31 ? 23.469 -5.25 1.978 1 86.5 31 GLY B C 1
ATOM 2888 O O . GLY B 1 31 ? 23.469 -6.453 1.71 1 86.5 31 GLY B O 1
ATOM 2889 N N . VAL B 1 32 ? 23.484 -4.379 1.13 1 88.19 32 VAL B N 1
ATOM 2890 C CA . VAL B 1 32 ? 23.375 -4.703 -0.288 1 88.19 32 VAL B CA 1
ATOM 2891 C C . VAL B 1 32 ? 24.703 -5.254 -0.796 1 88.19 32 VAL B C 1
ATOM 2893 O O . VAL B 1 32 ? 24.734 -6.16 -1.631 1 88.19 32 VAL B O 1
ATOM 2896 N N . LEU B 1 33 ? 25.75 -4.75 -0.226 1 87.62 33 LEU B N 1
ATOM 2897 C CA . LEU B 1 33 ? 27.078 -5.074 -0.754 1 87.62 33 LEU B CA 1
ATOM 2898 C C . LEU B 1 33 ? 27.656 -6.289 -0.042 1 87.62 33 LEU B C 1
ATOM 2900 O O . LEU B 1 33 ? 28.547 -6.965 -0.58 1 87.62 33 LEU B O 1
ATOM 2904 N N . MET B 1 34 ? 27.25 -6.625 1.051 1 84.44 34 MET B N 1
ATOM 2905 C CA . MET B 1 34 ? 27.781 -7.754 1.813 1 84.44 34 MET B CA 1
ATOM 2906 C C . MET B 1 34 ? 27.453 -9.078 1.128 1 84.44 34 MET B C 1
ATOM 2908 O O . MET B 1 34 ? 26.375 -9.227 0.55 1 84.44 34 MET B O 1
ATOM 2912 N N . PRO B 1 35 ? 28.359 -10.039 1.127 1 77.38 35 PRO B N 1
ATOM 2913 C CA . PRO B 1 35 ? 28.078 -11.359 0.558 1 77.38 35 PRO B CA 1
ATOM 2914 C C . PRO B 1 35 ? 27.016 -12.125 1.343 1 77.38 35 PRO B C 1
ATOM 2916 O O . PRO B 1 35 ? 26.969 -12.031 2.572 1 77.38 35 PRO B O 1
ATOM 2919 N N . PRO B 1 36 ? 26.266 -12.875 0.591 1 73.25 36 PRO B N 1
ATOM 2920 C CA . PRO B 1 36 ? 26.125 -12.836 -0.867 1 73.25 36 PRO B CA 1
ATOM 2921 C C . PRO B 1 36 ? 25.578 -11.508 -1.376 1 73.25 36 PRO B C 1
ATOM 2923 O O . PRO B 1 36 ? 24.562 -11.023 -0.888 1 73.25 36 PRO B O 1
ATOM 2926 N N . ALA B 1 37 ? 26.344 -11 -2.301 1 71.62 37 ALA B N 1
ATOM 2927 C CA . ALA B 1 37 ? 26.078 -9.633 -2.744 1 71.62 37 ALA B CA 1
ATOM 2928 C C . ALA B 1 37 ? 24.781 -9.547 -3.523 1 71.62 37 ALA B C 1
ATOM 2930 O O . ALA B 1 37 ? 24.391 -10.5 -4.207 1 71.62 37 ALA B O 1
ATOM 2931 N N . GLY B 1 38 ? 24.188 -8.484 -3.195 1 80.69 38 GLY B N 1
ATOM 2932 C CA . GLY B 1 38 ? 22.984 -8.188 -3.957 1 80.69 38 GLY B CA 1
ATOM 2933 C C . GLY B 1 38 ? 21.703 -8.305 -3.131 1 80.69 38 GLY B C 1
ATOM 2934 O O . GLY B 1 38 ? 21.766 -8.305 -1.9 1 80.69 38 GLY B O 1
ATOM 2935 N N . LEU B 1 39 ? 20.641 -8.242 -3.83 1 86.56 39 LEU B N 1
ATOM 2936 C CA . LEU B 1 39 ? 19.312 -8.305 -3.217 1 86.56 39 LEU B CA 1
ATOM 2937 C C . LEU B 1 39 ? 18.75 -9.719 -3.305 1 86.56 39 LEU B C 1
ATOM 2939 O O . LEU B 1 39 ? 19.094 -10.477 -4.211 1 86.56 39 LEU B O 1
ATOM 2943 N N . ASN B 1 40 ? 18.109 -10.172 -2.285 1 87.88 40 ASN B N 1
ATOM 2944 C CA . ASN B 1 40 ? 17.375 -11.43 -2.35 1 87.88 40 ASN B CA 1
ATOM 2945 C C . ASN B 1 40 ? 16.125 -11.305 -3.219 1 87.88 40 ASN B C 1
ATOM 2947 O O . ASN B 1 40 ? 15.023 -11.086 -2.707 1 87.88 40 ASN B O 1
ATOM 2951 N N . LEU B 1 41 ? 16.344 -11.539 -4.48 1 88.69 41 LEU B N 1
ATOM 2952 C CA . LEU B 1 41 ? 15.25 -11.383 -5.434 1 88.69 41 LEU B CA 1
ATOM 2953 C C . LEU B 1 41 ? 14.344 -12.609 -5.43 1 88.69 41 LEU B C 1
ATOM 2955 O O . LEU B 1 41 ? 14.828 -13.742 -5.363 1 88.69 41 LEU B O 1
ATOM 2959 N N . GLY B 1 42 ? 13.141 -12.359 -5.391 1 88.88 42 GLY B N 1
ATOM 2960 C CA . GLY B 1 42 ? 12.18 -13.438 -5.559 1 88.88 42 GLY B CA 1
ATOM 2961 C C . GLY B 1 42 ? 12.117 -13.969 -6.98 1 88.88 42 GLY B C 1
ATOM 2962 O O . GLY B 1 42 ? 12.75 -13.406 -7.883 1 88.88 42 GLY B O 1
ATOM 2963 N N . ILE B 1 43 ? 11.344 -14.938 -7.188 1 88.44 43 ILE B N 1
ATOM 2964 C CA . ILE B 1 43 ? 11.289 -15.594 -8.492 1 88.44 43 ILE B CA 1
ATOM 2965 C C . ILE B 1 43 ? 10.617 -14.672 -9.508 1 88.44 43 ILE B C 1
ATOM 2967 O O . ILE B 1 43 ? 10.805 -14.836 -10.711 1 88.44 43 ILE B O 1
ATOM 2971 N N . ASP B 1 44 ? 9.883 -13.703 -9.031 1 86.62 44 ASP B N 1
ATOM 2972 C CA . ASP B 1 44 ? 9.258 -12.719 -9.914 1 86.62 44 ASP B CA 1
ATOM 2973 C C . ASP B 1 44 ? 10.305 -12.031 -10.797 1 86.62 44 ASP B C 1
ATOM 2975 O O . ASP B 1 44 ? 10.023 -11.695 -11.945 1 86.62 44 ASP B O 1
ATOM 2979 N N . PHE B 1 45 ? 11.43 -11.891 -10.25 1 87.88 45 PHE B N 1
ATOM 2980 C CA . PHE B 1 45 ? 12.414 -11.07 -10.93 1 87.88 45 PHE B CA 1
ATOM 2981 C C . PHE B 1 45 ? 13.594 -11.922 -11.406 1 87.88 45 PHE B C 1
ATOM 2983 O O . PHE B 1 45 ? 14.195 -11.633 -12.438 1 87.88 45 PHE B O 1
ATOM 2990 N N . LYS B 1 46 ? 13.875 -12.875 -10.68 1 88 46 LYS B N 1
ATOM 2991 C CA . LYS B 1 46 ? 15.016 -13.727 -11.008 1 88 46 LYS B CA 1
ATOM 2992 C C . LYS B 1 46 ? 14.609 -14.852 -11.953 1 88 46 LYS B C 1
ATOM 2994 O O . LYS B 1 46 ? 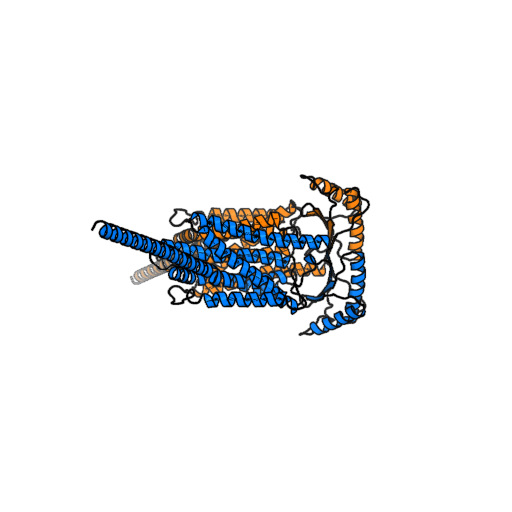15.453 -15.445 -12.625 1 88 46 LYS B O 1
ATOM 2999 N N . GLY B 1 47 ? 13.398 -15.109 -11.984 1 88.19 47 GLY B N 1
ATOM 3000 C CA . GLY B 1 47 ? 12.953 -16.328 -12.641 1 88.19 47 GLY B CA 1
ATOM 3001 C C . GLY B 1 47 ? 13.164 -17.578 -11.797 1 88.19 47 GLY B C 1
ATOM 3002 O O . GLY B 1 47 ? 13.891 -17.547 -10.805 1 88.19 47 GLY B O 1
ATOM 3003 N N . GLY B 1 48 ? 12.477 -18.594 -12.156 1 92.19 48 GLY B N 1
ATOM 3004 C CA . GLY B 1 48 ? 12.617 -19.844 -11.406 1 92.19 48 GLY B CA 1
ATOM 3005 C C . GLY B 1 48 ? 11.281 -20.469 -11.031 1 92.19 48 GLY B C 1
ATOM 3006 O O . GLY B 1 48 ? 10.266 -20.203 -11.68 1 92.19 48 GLY B O 1
ATOM 3007 N N . SER B 1 49 ? 11.406 -21.438 -10.141 1 92.19 49 SER B N 1
ATOM 3008 C CA . SER B 1 49 ? 10.211 -22.141 -9.688 1 92.19 49 SER B CA 1
ATOM 3009 C C . SER B 1 49 ? 10.125 -22.156 -8.164 1 92.19 49 SER B C 1
ATOM 3011 O O . SER B 1 49 ? 11.156 -22.219 -7.48 1 92.19 49 SER B O 1
ATOM 3013 N N . GLN B 1 50 ? 8.977 -22.016 -7.727 1 92.62 50 GLN B N 1
ATOM 3014 C CA . GLN B 1 50 ? 8.695 -22.062 -6.297 1 92.62 50 GLN B CA 1
ATOM 3015 C C . GLN B 1 50 ? 7.684 -23.172 -5.984 1 92.62 50 GLN B C 1
ATOM 3017 O O . GLN B 1 50 ? 6.629 -23.25 -6.617 1 92.62 50 GLN B O 1
ATOM 3022 N N . PHE B 1 51 ? 8.062 -24.031 -5.051 1 91.81 51 PHE B N 1
ATOM 3023 C CA . PHE B 1 51 ? 7.18 -25.109 -4.625 1 91.81 51 PHE B CA 1
ATOM 3024 C C . PHE B 1 51 ? 6.758 -24.922 -3.176 1 91.81 51 PHE B C 1
ATOM 3026 O O . PHE B 1 51 ? 7.59 -24.641 -2.311 1 91.81 51 PHE B O 1
ATOM 3033 N N . THR B 1 52 ? 5.516 -25.047 -2.932 1 91.62 52 THR B N 1
ATOM 3034 C CA . THR B 1 52 ? 4.984 -24.906 -1.579 1 91.62 52 THR B CA 1
ATOM 3035 C C . THR B 1 52 ? 4.406 -26.234 -1.088 1 91.62 52 THR B C 1
ATOM 3037 O O . THR B 1 52 ? 3.525 -26.812 -1.729 1 91.62 52 THR B O 1
ATOM 3040 N N . TYR B 1 53 ? 4.926 -26.672 0.042 1 91.31 53 TYR B N 1
ATOM 3041 C CA . TYR B 1 53 ? 4.477 -27.922 0.642 1 91.31 53 TYR B CA 1
ATOM 3042 C C . TYR B 1 53 ? 3.775 -27.672 1.97 1 91.31 53 TYR B C 1
ATOM 3044 O O . TYR B 1 53 ? 4.254 -26.891 2.795 1 91.31 53 TYR B O 1
ATOM 3052 N N . ARG B 1 54 ? 2.672 -28.281 2.109 1 90 54 ARG B N 1
ATOM 3053 C CA . ARG B 1 54 ? 2.014 -28.266 3.412 1 90 54 ARG B CA 1
ATOM 3054 C C . ARG B 1 54 ? 2.58 -29.344 4.324 1 90 54 ARG B C 1
ATOM 3056 O O . ARG B 1 54 ? 2.459 -30.547 4.031 1 90 54 ARG B O 1
ATOM 3063 N N . LEU B 1 55 ? 3.131 -28.844 5.375 1 89.94 55 LEU B N 1
ATOM 3064 C CA . LEU B 1 55 ? 3.711 -29.797 6.312 1 89.94 55 LEU B CA 1
ATOM 3065 C C . LEU B 1 55 ? 2.621 -30.5 7.113 1 89.94 55 LEU B C 1
ATOM 3067 O O . LEU B 1 55 ? 1.692 -29.859 7.609 1 89.94 55 LEU B O 1
ATOM 3071 N N . PRO B 1 56 ? 2.781 -31.75 7.086 1 88.06 56 PRO B N 1
ATOM 3072 C CA . PRO B 1 56 ? 1.834 -32.469 7.941 1 88.06 56 PRO B CA 1
ATOM 3073 C C . PRO B 1 56 ? 1.922 -32.031 9.406 1 88.06 56 PRO B C 1
ATOM 3075 O O . PRO B 1 56 ? 2.988 -31.625 9.867 1 88.06 56 PRO B O 1
ATOM 3078 N N . GLU B 1 57 ? 0.79 -32.125 10.086 1 84.25 57 GLU B N 1
ATOM 3079 C CA . GLU B 1 57 ? 0.691 -31.641 11.453 1 84.25 57 GLU B CA 1
ATOM 3080 C C . GLU B 1 57 ? 1.776 -32.25 12.336 1 84.25 57 GLU B C 1
ATOM 3082 O O . GLU B 1 57 ? 2.367 -31.562 13.172 1 84.25 57 GLU B O 1
ATOM 3087 N N . LYS B 1 58 ? 2.039 -33.531 12.156 1 81.38 58 LYS B N 1
ATOM 3088 C CA . LYS B 1 58 ? 3.002 -34.219 12.992 1 81.38 58 LYS B CA 1
ATOM 3089 C C . LYS B 1 58 ? 4.43 -33.781 12.695 1 81.38 58 LYS B C 1
ATOM 3091 O O . LYS B 1 58 ? 5.32 -33.938 13.539 1 81.38 58 LYS B O 1
ATOM 3096 N N . SER B 1 59 ? 4.645 -33.188 11.555 1 81.38 59 SER B N 1
ATOM 3097 C CA . SER B 1 59 ? 5.992 -32.844 11.125 1 81.38 59 SER B CA 1
ATOM 3098 C C . SER B 1 59 ? 6.23 -31.328 11.25 1 81.38 59 SER B C 1
ATOM 3100 O O . SER B 1 59 ? 7.285 -30.828 10.844 1 81.38 59 SER B O 1
ATOM 3102 N N . ARG B 1 60 ? 5.242 -30.625 11.695 1 82.56 60 ARG B N 1
ATOM 3103 C CA . ARG B 1 60 ? 5.387 -29.172 11.852 1 82.56 60 ARG B CA 1
ATOM 3104 C C . ARG B 1 60 ? 6.355 -28.844 12.977 1 82.56 60 ARG B C 1
ATOM 3106 O O . ARG B 1 60 ? 6.32 -29.469 14.039 1 82.56 60 ARG B O 1
ATOM 3113 N N . PRO B 1 61 ? 7.32 -27.984 12.547 1 77.25 61 PRO B N 1
ATOM 3114 C CA . PRO B 1 61 ? 8.305 -27.641 13.57 1 77.25 61 PRO B CA 1
ATOM 3115 C C . PRO B 1 61 ? 7.684 -26.906 14.758 1 77.25 61 PRO B C 1
ATOM 3117 O O . PRO B 1 61 ? 6.805 -26.062 14.57 1 77.25 61 PRO B O 1
ATOM 3120 N N . GLN B 1 62 ? 7.852 -27.484 15.883 1 70.12 62 GLN B N 1
ATOM 3121 C CA . GLN B 1 62 ? 7.441 -26.828 17.125 1 70.12 62 GLN B CA 1
ATOM 3122 C C . GLN B 1 62 ? 8.602 -26.062 17.75 1 70.12 62 GLN B C 1
ATOM 3124 O O . GLN B 1 62 ? 9.75 -26.516 17.719 1 70.12 62 GLN B O 1
ATOM 3129 N N . GLY B 1 63 ? 8.289 -24.938 18.391 1 64.12 63 GLY B N 1
ATOM 3130 C CA . GLY B 1 63 ? 9.148 -24.219 19.312 1 64.12 63 GLY B CA 1
ATOM 3131 C C . GLY B 1 63 ? 10.57 -24.078 18.812 1 64.12 63 GLY B C 1
ATOM 3132 O O . GLY B 1 63 ? 11.516 -24.547 19.453 1 64.12 63 GLY B O 1
ATOM 3133 N N . GLY B 1 64 ? 10.875 -23.5 17.578 1 67.19 64 GLY B N 1
ATOM 3134 C CA . GLY B 1 64 ? 12.266 -23.203 17.266 1 67.19 64 GLY B CA 1
ATOM 3135 C C . GLY B 1 64 ? 12.914 -24.281 16.406 1 67.19 64 GLY B C 1
ATOM 3136 O O . GLY B 1 64 ? 14.094 -24.172 16.047 1 67.19 64 GLY B O 1
ATOM 3137 N N . GLN B 1 65 ? 12.297 -25.281 16.078 1 78.19 65 GLN B N 1
ATOM 3138 C CA . GLN B 1 65 ? 12.938 -26.375 15.336 1 78.19 65 GLN B CA 1
ATOM 3139 C C . GLN B 1 65 ? 12.828 -26.156 13.828 1 78.19 65 GLN B C 1
ATOM 3141 O O . GLN B 1 65 ? 13.047 -27.078 13.047 1 78.19 65 GLN B O 1
ATOM 3146 N N . GLU B 1 66 ? 12.477 -25.016 13.484 1 83.38 66 GLU B N 1
ATOM 3147 C CA . GLU B 1 66 ? 12.359 -24.703 12.062 1 83.38 66 GLU B CA 1
ATOM 3148 C C . GLU B 1 66 ? 13.727 -24.75 11.375 1 83.38 66 GLU B C 1
ATOM 3150 O O . GLU B 1 66 ? 13.852 -25.297 10.273 1 83.38 66 GLU B O 1
ATOM 3155 N N . THR B 1 67 ? 14.695 -24.312 12.117 1 84.56 67 THR B N 1
ATOM 3156 C CA . THR B 1 67 ? 16.047 -24.25 11.555 1 84.56 67 THR B CA 1
ATOM 3157 C C . THR B 1 67 ? 16.609 -25.656 11.344 1 84.56 67 THR B C 1
ATOM 3159 O O . THR B 1 67 ? 17.281 -25.906 10.344 1 84.56 67 THR B O 1
ATOM 3162 N N . ALA B 1 68 ? 16.312 -26.516 12.219 1 86.88 68 ALA B N 1
ATOM 3163 C CA . ALA B 1 68 ? 16.797 -27.891 12.109 1 86.88 68 ALA B CA 1
ATOM 3164 C C . ALA B 1 68 ? 16.156 -28.609 10.922 1 86.88 68 ALA B C 1
ATOM 3166 O O . ALA B 1 68 ? 16.844 -29.344 10.195 1 86.88 68 ALA B O 1
ATOM 3167 N N . LEU B 1 69 ? 14.914 -28.453 10.805 1 89.44 69 LEU B N 1
ATOM 3168 C CA . LEU B 1 69 ? 14.211 -29.062 9.688 1 89.44 69 LEU B CA 1
ATOM 3169 C C . LEU B 1 69 ? 14.727 -28.531 8.359 1 89.44 69 LEU B C 1
ATOM 3171 O O . LEU B 1 69 ? 14.977 -29.297 7.426 1 89.44 69 LEU B O 1
ATOM 3175 N N . LEU B 1 70 ? 14.875 -27.25 8.289 1 90.75 70 LEU B N 1
ATOM 3176 C CA . LEU B 1 70 ? 15.375 -26.641 7.066 1 90.75 70 LEU B CA 1
ATOM 3177 C C . LEU B 1 70 ? 16.797 -27.109 6.762 1 90.75 70 LEU B C 1
ATOM 3179 O O . LEU B 1 70 ? 17.156 -27.312 5.598 1 90.75 70 LEU B O 1
ATOM 3183 N N . GLY B 1 71 ? 17.562 -27.188 7.797 1 90.31 71 GLY B N 1
ATOM 3184 C CA . GLY B 1 71 ? 18.906 -27.719 7.617 1 90.31 71 GLY B CA 1
ATOM 3185 C C . GLY B 1 71 ? 18.922 -29.109 7.02 1 90.31 71 GLY B C 1
ATOM 3186 O O . GLY B 1 71 ? 19.703 -29.391 6.109 1 90.31 71 GLY B O 1
ATOM 3187 N N . LYS B 1 72 ? 18.078 -29.969 7.508 1 91.88 72 LYS B N 1
ATOM 3188 C CA . LYS B 1 72 ? 17.969 -31.344 7 1 91.88 72 LYS B CA 1
ATOM 3189 C C . LYS B 1 72 ? 17.547 -31.344 5.531 1 91.88 72 LYS B C 1
ATOM 3191 O O . LYS B 1 72 ? 18.094 -32.125 4.734 1 91.88 72 LYS B O 1
ATOM 3196 N N . ILE B 1 73 ? 16.594 -30.562 5.262 1 92.5 73 ILE B N 1
ATOM 3197 C CA . ILE B 1 73 ? 16.094 -30.484 3.896 1 92.5 73 ILE B CA 1
ATOM 3198 C C . ILE B 1 73 ? 17.188 -29.984 2.967 1 92.5 73 ILE B C 1
ATOM 3200 O O . ILE B 1 73 ? 17.406 -30.531 1.886 1 92.5 73 ILE B O 1
ATOM 3204 N N . ASN B 1 74 ? 17.875 -28.984 3.367 1 91.62 74 ASN B N 1
ATOM 3205 C CA . ASN B 1 74 ? 18.953 -28.422 2.562 1 91.62 74 ASN B CA 1
ATOM 3206 C C . ASN B 1 74 ? 20.078 -29.422 2.34 1 91.62 74 ASN B C 1
ATOM 3208 O O . ASN B 1 74 ? 20.656 -29.484 1.254 1 91.62 74 ASN B O 1
ATOM 3212 N N . ASP B 1 75 ? 20.328 -30.141 3.334 1 92 75 ASP B N 1
ATOM 3213 C CA . ASP B 1 75 ? 21.344 -31.188 3.209 1 92 75 ASP B CA 1
ATOM 3214 C C . ASP B 1 75 ? 20.922 -32.25 2.178 1 92 75 ASP B C 1
ATOM 3216 O O . ASP B 1 75 ? 21.75 -32.688 1.382 1 92 75 ASP B O 1
ATOM 3220 N N . ASN B 1 76 ? 19.703 -32.594 2.266 1 92.75 76 ASN B N 1
ATOM 3221 C CA . ASN B 1 76 ? 19.188 -33.562 1.305 1 92.75 76 ASN B CA 1
ATOM 3222 C C . ASN B 1 76 ? 19.25 -33.031 -0.122 1 92.75 76 ASN B C 1
ATOM 3224 O O . ASN B 1 76 ? 19.562 -33.75 -1.056 1 92.75 76 ASN B O 1
ATOM 3228 N N . LEU B 1 77 ? 18.938 -31.781 -0.249 1 91.81 77 LEU B N 1
ATOM 3229 C CA . LEU B 1 77 ? 18.938 -31.156 -1.57 1 91.81 77 LEU B CA 1
ATOM 3230 C C . LEU B 1 77 ? 20.359 -31.062 -2.111 1 91.81 77 LEU B C 1
ATOM 3232 O O . LEU B 1 77 ? 20.594 -31.25 -3.307 1 91.81 77 LEU B O 1
ATOM 3236 N N . GLN B 1 78 ? 21.25 -30.734 -1.253 1 89.06 78 GLN B N 1
ATOM 3237 C CA . GLN B 1 78 ? 22.656 -30.672 -1.645 1 89.06 78 GLN B CA 1
ATOM 3238 C C . GLN B 1 78 ? 23.172 -32.031 -2.061 1 89.06 78 GLN B C 1
ATOM 3240 O O . GLN B 1 78 ? 23.984 -32.156 -2.982 1 89.06 78 GLN B O 1
ATOM 3245 N N . SER B 1 79 ? 22.703 -33 -1.429 1 89.75 79 SER B N 1
ATOM 3246 C CA . SER B 1 79 ? 23.141 -34.375 -1.705 1 89.75 79 SER B CA 1
ATOM 3247 C C . SER B 1 79 ? 22.734 -34.812 -3.105 1 89.75 79 SER B C 1
ATOM 3249 O O . SER B 1 79 ? 23.391 -35.656 -3.715 1 89.75 79 SER B O 1
ATOM 3251 N N . VAL B 1 80 ? 21.672 -34.281 -3.559 1 87.88 80 VAL B N 1
ATOM 3252 C CA . VAL B 1 80 ? 21.219 -34.656 -4.895 1 87.88 80 VAL B CA 1
ATOM 3253 C C . VAL B 1 80 ? 21.656 -33.594 -5.898 1 87.88 80 VAL B C 1
ATOM 3255 O O . VAL B 1 80 ? 21.125 -33.531 -7.016 1 87.88 80 VAL B O 1
ATOM 3258 N N . LYS B 1 81 ? 22.453 -32.625 -5.539 1 82.25 81 LYS B N 1
ATOM 3259 C CA . LYS B 1 81 ? 23.156 -31.656 -6.367 1 82.25 81 LYS B CA 1
ATOM 3260 C C . LYS B 1 81 ? 22.203 -30.562 -6.859 1 82.25 81 LYS B C 1
ATOM 3262 O O . LYS B 1 81 ? 22.328 -30.078 -7.988 1 82.25 81 LYS B O 1
ATOM 3267 N N . LEU B 1 82 ? 21.141 -30.469 -6.254 1 83.44 82 LEU B N 1
ATOM 3268 C CA . LEU B 1 82 ? 20.328 -29.297 -6.535 1 83.44 82 LEU B CA 1
ATOM 3269 C C . LEU B 1 82 ? 20.781 -28.094 -5.703 1 83.44 82 LEU B C 1
ATOM 3271 O O . LEU B 1 82 ? 20.344 -27.922 -4.566 1 83.44 82 LEU B O 1
ATOM 3275 N N . ILE B 1 83 ? 21.609 -27.297 -6.43 1 73.88 83 ILE B N 1
ATOM 3276 C CA . ILE B 1 83 ? 22.25 -26.172 -5.734 1 73.88 83 ILE B CA 1
ATOM 3277 C C . ILE B 1 83 ? 21.484 -24.891 -6.016 1 73.88 83 ILE B C 1
ATOM 3279 O O . ILE B 1 83 ? 20.781 -24.781 -7.02 1 73.88 83 ILE B O 1
ATOM 3283 N N . GLY B 1 84 ? 21.609 -24.016 -5.039 1 76.19 84 GLY B N 1
ATOM 3284 C CA . GLY B 1 84 ? 21.031 -22.688 -5.211 1 76.19 84 GLY B CA 1
ATOM 3285 C C . GLY B 1 84 ? 19.562 -22.609 -4.812 1 76.19 84 GLY B C 1
ATOM 3286 O O . GLY B 1 84 ? 18.844 -21.719 -5.242 1 76.19 84 GLY B O 1
ATOM 3287 N N . THR B 1 85 ? 19.188 -23.672 -4.105 1 85.44 85 THR B N 1
ATOM 3288 C CA . THR B 1 85 ? 17.812 -23.672 -3.627 1 85.44 85 THR B CA 1
ATOM 3289 C C . THR B 1 85 ? 17.672 -22.859 -2.35 1 85.44 85 THR B C 1
ATOM 3291 O O . THR B 1 85 ? 18.625 -22.734 -1.576 1 85.44 85 THR B O 1
ATOM 3294 N N . ARG B 1 86 ? 16.594 -22.25 -2.221 1 85.25 86 ARG B N 1
ATOM 3295 C CA . ARG B 1 86 ? 16.25 -21.531 -0.998 1 85.25 86 ARG B CA 1
ATOM 3296 C C . ARG B 1 86 ? 14.992 -22.094 -0.36 1 85.25 86 ARG B C 1
ATOM 3298 O O . ARG B 1 86 ? 13.961 -22.234 -1.024 1 85.25 86 ARG B O 1
ATOM 3305 N N . THR B 1 87 ? 15.156 -22.422 0.923 1 88.94 87 THR B N 1
ATOM 3306 C CA . THR B 1 87 ? 14.031 -23.016 1.635 1 88.94 87 THR B CA 1
ATOM 3307 C C . THR B 1 87 ? 13.57 -22.109 2.771 1 88.94 87 THR B C 1
ATOM 3309 O O . THR B 1 87 ? 14.391 -21.406 3.373 1 88.94 87 THR B O 1
ATOM 3312 N N . GLN B 1 88 ? 12.297 -22.094 2.969 1 85.56 88 GLN B N 1
ATOM 3313 C CA . GLN B 1 88 ? 11.75 -21.297 4.062 1 85.56 88 GLN B CA 1
ATOM 3314 C C . GLN B 1 88 ? 10.453 -21.891 4.59 1 85.56 88 GLN B C 1
ATOM 3316 O O . GLN B 1 88 ? 9.742 -22.594 3.859 1 85.56 88 GLN B O 1
ATOM 3321 N N . ILE B 1 89 ? 10.266 -21.688 5.82 1 83.38 89 ILE B N 1
ATOM 3322 C CA . ILE B 1 89 ? 8.984 -22.062 6.414 1 83.38 89 ILE B CA 1
ATOM 3323 C C . ILE B 1 89 ? 8.086 -20.828 6.535 1 83.38 89 ILE B C 1
ATOM 3325 O O . ILE B 1 89 ? 8.484 -19.828 7.117 1 83.38 89 ILE B O 1
ATOM 3329 N N . ALA B 1 90 ? 6.957 -20.938 5.953 1 76.94 90 ALA B N 1
ATOM 3330 C CA . ALA B 1 90 ? 5.984 -19.844 5.957 1 76.94 90 ALA B CA 1
ATOM 3331 C C . ALA B 1 90 ? 4.805 -20.156 6.871 1 76.94 90 ALA B C 1
ATOM 3333 O O . ALA B 1 90 ? 4.184 -21.219 6.75 1 76.94 90 ALA B O 1
ATOM 3334 N N . GLY B 1 91 ? 4.469 -19.25 7.758 1 74.31 91 GLY B N 1
ATOM 3335 C CA . GLY B 1 91 ? 3.311 -19.391 8.625 1 74.31 91 GLY B CA 1
ATOM 3336 C C . GLY B 1 91 ? 3.398 -20.594 9.539 1 74.31 91 GLY B C 1
ATOM 3337 O O . GLY B 1 91 ? 2.375 -21.156 9.945 1 74.31 91 GLY B O 1
ATOM 3338 N N . GLY B 1 92 ? 4.5 -21.203 9.648 1 77 92 GLY B N 1
ATOM 3339 C CA . GLY B 1 92 ? 4.711 -22.328 10.539 1 77 92 GLY B CA 1
ATOM 3340 C C . GLY B 1 92 ? 4.223 -23.641 9.961 1 77 92 GLY B C 1
ATOM 3341 O O . GLY B 1 92 ? 4.496 -24.719 10.508 1 77 92 GLY B O 1
ATOM 3342 N N . GLN B 1 93 ? 3.572 -23.578 8.836 1 85.56 93 GLN B N 1
ATOM 3343 C CA . GLN B 1 93 ? 2.961 -24.812 8.367 1 85.56 93 GLN B CA 1
ATOM 3344 C C . GLN B 1 93 ? 3.301 -25.078 6.902 1 85.56 93 GLN B C 1
ATOM 3346 O O . GLN B 1 93 ? 3.066 -26.172 6.391 1 85.56 93 GLN B O 1
ATOM 3351 N N . ASP B 1 94 ? 3.834 -24.125 6.293 1 88.56 94 ASP B N 1
ATOM 3352 C CA . ASP B 1 94 ? 4.137 -24.312 4.875 1 88.56 94 ASP B CA 1
ATOM 3353 C C . ASP B 1 94 ? 5.641 -24.203 4.617 1 88.56 94 ASP B C 1
ATOM 3355 O O . ASP B 1 94 ? 6.309 -23.328 5.184 1 88.56 94 ASP B O 1
ATOM 3359 N N . LEU B 1 95 ? 6.082 -25.156 3.828 1 90.56 95 LEU B N 1
ATOM 3360 C CA . LEU B 1 95 ? 7.465 -25.125 3.363 1 90.56 95 LEU B CA 1
ATOM 3361 C C . LEU B 1 95 ? 7.543 -24.609 1.93 1 90.56 95 LEU B C 1
ATOM 3363 O O . LEU B 1 95 ? 6.871 -25.141 1.04 1 90.56 95 LEU B O 1
ATOM 3367 N N . VAL B 1 96 ? 8.281 -23.625 1.782 1 90.75 96 VAL B N 1
ATOM 3368 C CA . VAL B 1 96 ? 8.453 -23.047 0.457 1 90.75 96 VAL B CA 1
ATOM 3369 C C . VAL B 1 96 ? 9.883 -23.281 -0.027 1 90.75 96 VAL B C 1
ATOM 3371 O O . VAL B 1 96 ? 10.844 -22.969 0.686 1 90.75 96 VAL B O 1
ATOM 3374 N N . VAL B 1 97 ? 10 -23.844 -1.201 1 91.75 97 VAL B N 1
ATOM 3375 C CA . VAL B 1 97 ? 11.305 -24.125 -1.788 1 91.75 97 VAL B CA 1
ATOM 3376 C C . VAL B 1 97 ? 11.43 -23.422 -3.139 1 91.75 97 VAL B C 1
ATOM 3378 O O . VAL B 1 97 ? 10.641 -23.672 -4.051 1 91.75 97 VAL B O 1
ATOM 3381 N N . ASN B 1 98 ? 12.391 -22.594 -3.236 1 91 98 ASN B N 1
ATOM 3382 C CA . ASN B 1 98 ? 12.688 -21.906 -4.488 1 91 98 ASN B CA 1
ATOM 3383 C C . ASN B 1 98 ? 13.844 -22.562 -5.23 1 91 98 ASN B C 1
ATOM 3385 O O . ASN B 1 98 ? 14.867 -22.891 -4.625 1 91 98 ASN B O 1
ATOM 3389 N N . THR B 1 99 ? 13.617 -22.797 -6.508 1 91.19 99 THR B N 1
ATOM 3390 C CA . THR B 1 99 ? 14.664 -23.359 -7.359 1 91.19 99 THR B CA 1
ATOM 3391 C C . THR B 1 99 ? 14.891 -22.469 -8.586 1 91.19 99 THR B C 1
ATOM 3393 O O . THR B 1 99 ? 14.141 -21.531 -8.82 1 91.19 99 THR B O 1
ATOM 3396 N N . SER B 1 100 ? 15.914 -22.734 -9.32 1 87.19 100 SER B N 1
ATOM 3397 C CA . SER B 1 100 ? 16.281 -21.906 -10.461 1 87.19 100 SER B CA 1
ATOM 3398 C C . SER B 1 100 ? 15.664 -22.438 -11.75 1 87.19 100 SER B C 1
ATOM 3400 O O . SER B 1 100 ? 15.938 -21.922 -12.836 1 87.19 100 SER B O 1
ATOM 3402 N N . ALA B 1 101 ? 14.781 -23.469 -11.695 1 85 101 ALA B N 1
ATOM 3403 C CA . ALA B 1 101 ? 14.18 -24.047 -12.891 1 85 101 ALA B CA 1
ATOM 3404 C C . ALA B 1 101 ? 13.266 -23.047 -13.594 1 85 101 ALA B C 1
ATOM 3406 O O . ALA B 1 101 ? 12.289 -22.578 -13.008 1 85 101 ALA B O 1
ATOM 3407 N N . GLN B 1 102 ? 13.625 -22.844 -14.867 1 81.25 102 GLN B N 1
ATOM 3408 C CA . GLN B 1 102 ? 12.875 -21.812 -15.57 1 81.25 102 GLN B CA 1
ATOM 3409 C C . GLN B 1 102 ? 12.023 -22.406 -16.688 1 81.25 102 GLN B C 1
ATOM 3411 O O . GLN B 1 102 ? 11.211 -21.719 -17.297 1 81.25 102 GLN B O 1
ATOM 3416 N N . THR B 1 103 ? 12.211 -23.688 -16.922 1 80.69 103 THR B N 1
ATOM 3417 C CA . THR B 1 103 ? 11.422 -24.375 -17.938 1 80.69 103 THR B CA 1
ATOM 3418 C C . THR B 1 103 ? 10.547 -25.453 -17.297 1 80.69 103 THR B C 1
ATOM 3420 O O . THR B 1 103 ? 10.867 -25.953 -16.219 1 80.69 103 THR B O 1
ATOM 3423 N N . ASP B 1 104 ? 9.539 -25.797 -17.969 1 79.75 104 ASP B N 1
ATOM 3424 C CA . ASP B 1 104 ? 8.609 -26.797 -17.453 1 79.75 104 ASP B CA 1
ATOM 3425 C C . ASP B 1 104 ? 9.312 -28.125 -17.188 1 79.75 104 ASP B C 1
ATOM 3427 O O . ASP B 1 104 ? 9.078 -28.75 -16.141 1 79.75 104 ASP B O 1
ATOM 3431 N N . SER B 1 105 ? 10.023 -28.469 -18.141 1 81.5 105 SER B N 1
ATOM 3432 C CA . SER B 1 105 ? 10.719 -29.75 -18 1 81.5 105 SER B CA 1
ATOM 3433 C C . SER B 1 105 ? 11.664 -29.734 -16.797 1 81.5 105 SER B C 1
ATOM 3435 O O . SER B 1 105 ? 11.672 -30.672 -16 1 81.5 105 SER B O 1
ATOM 3437 N N . GLU B 1 106 ? 12.375 -28.641 -16.688 1 85.88 106 GLU B N 1
ATOM 3438 C CA . GLU B 1 106 ? 13.281 -28.5 -15.547 1 85.88 106 GLU B CA 1
ATOM 3439 C C . GLU B 1 106 ? 12.516 -28.438 -14.234 1 85.88 106 GLU B C 1
ATOM 3441 O O . GLU B 1 106 ? 12.93 -29.031 -13.234 1 85.88 106 GLU B O 1
ATOM 3446 N N . ALA B 1 107 ? 11.469 -27.734 -14.266 1 86.62 107 ALA B N 1
ATOM 3447 C CA . ALA B 1 107 ? 10.664 -27.547 -13.062 1 86.62 107 ALA B CA 1
ATOM 3448 C C . ALA B 1 107 ? 10.078 -28.891 -12.594 1 86.62 107 ALA B C 1
ATOM 3450 O O . ALA B 1 107 ? 10.039 -29.172 -11.398 1 86.62 107 ALA B O 1
ATOM 3451 N N . ASN B 1 108 ? 9.609 -29.656 -13.492 1 85.56 108 ASN B N 1
ATOM 3452 C CA . ASN B 1 108 ? 9.047 -30.969 -13.156 1 85.56 108 ASN B CA 1
ATOM 3453 C C . ASN B 1 108 ? 10.109 -31.891 -12.555 1 85.56 108 ASN B C 1
ATOM 3455 O O . ASN B 1 108 ? 9.836 -32.594 -11.586 1 85.56 108 ASN B O 1
ATOM 3459 N N . THR B 1 109 ? 11.203 -31.875 -13.18 1 88.38 109 THR B N 1
ATOM 3460 C CA . THR B 1 109 ? 12.305 -32.688 -12.672 1 88.38 109 THR B CA 1
ATOM 3461 C C . THR B 1 109 ? 12.711 -32.219 -11.273 1 88.38 109 THR B C 1
ATOM 3463 O O . THR B 1 109 ? 12.883 -33.062 -10.375 1 88.38 109 THR B O 1
ATOM 3466 N N . GLN B 1 110 ? 12.844 -30.984 -11.164 1 90.12 110 GLN B N 1
ATOM 3467 C CA . GLN B 1 110 ? 13.273 -30.453 -9.875 1 90.12 110 GLN B CA 1
ATOM 3468 C C . GLN B 1 110 ? 12.203 -30.641 -8.812 1 90.12 110 GLN B C 1
ATOM 3470 O O . GLN B 1 110 ? 12.516 -30.859 -7.641 1 90.12 110 GLN B O 1
ATOM 3475 N N . GLU B 1 111 ? 11.008 -30.578 -9.211 1 91.25 111 GLU B N 1
ATOM 3476 C CA . GLU B 1 111 ? 9.914 -30.844 -8.273 1 91.25 111 GLU B CA 1
ATOM 3477 C C . GLU B 1 111 ? 10.039 -32.25 -7.66 1 91.25 111 GLU B C 1
ATOM 3479 O O . GLU B 1 111 ? 9.828 -32.406 -6.457 1 91.25 111 GLU B O 1
ATOM 3484 N N . ARG B 1 112 ? 10.297 -33.156 -8.523 1 90 112 ARG B N 1
ATOM 3485 C CA . ARG B 1 112 ? 10.445 -34.531 -8.047 1 90 112 ARG B CA 1
ATOM 3486 C C . ARG B 1 112 ? 11.602 -34.656 -7.062 1 90 112 ARG B C 1
ATOM 3488 O O . ARG B 1 112 ? 11.477 -35.312 -6.035 1 90 112 ARG B O 1
ATOM 3495 N N . ILE B 1 113 ? 12.641 -34.031 -7.438 1 91.88 113 ILE B N 1
ATOM 3496 C CA . ILE B 1 113 ? 13.828 -34.062 -6.59 1 91.88 113 ILE B CA 1
ATOM 3497 C C . ILE B 1 113 ? 13.523 -33.375 -5.254 1 91.88 113 ILE B C 1
ATOM 3499 O O . ILE B 1 113 ? 13.844 -33.938 -4.191 1 91.88 113 ILE B O 1
ATOM 3503 N N . VAL B 1 114 ? 12.938 -32.281 -5.281 1 93.94 114 VAL B N 1
ATOM 3504 C CA . VAL B 1 114 ? 12.625 -31.516 -4.078 1 93.94 114 VAL B CA 1
ATOM 3505 C C . VAL B 1 114 ? 11.633 -32.281 -3.215 1 93.94 114 VAL B C 1
ATOM 3507 O O . VAL B 1 114 ? 11.805 -32.375 -1.995 1 93.94 114 VAL B O 1
ATOM 3510 N N . SER B 1 115 ? 10.625 -32.781 -3.824 1 94.19 115 SER B N 1
ATOM 3511 C CA . SER B 1 115 ? 9.625 -33.562 -3.09 1 94.19 115 SER B CA 1
ATOM 3512 C C . SER B 1 115 ? 10.258 -34.75 -2.387 1 94.19 115 SER B C 1
ATOM 3514 O O . SER B 1 115 ? 9.875 -35.094 -1.261 1 94.19 115 SER B O 1
ATOM 3516 N N . GLY B 1 116 ? 11.086 -35.375 -3.139 1 93 116 GLY B N 1
ATOM 3517 C CA . GLY B 1 116 ? 11.805 -36.5 -2.533 1 93 116 GLY B CA 1
ATOM 3518 C C . GLY B 1 116 ? 12.648 -36.094 -1.344 1 93 116 GLY B C 1
ATOM 3519 O O . GLY B 1 116 ? 12.648 -36.75 -0.313 1 93 116 GLY B O 1
ATOM 3520 N N . ALA B 1 117 ? 13.383 -35 -1.497 1 93.81 117 ALA B N 1
ATOM 3521 C CA . ALA B 1 117 ? 14.234 -34.5 -0.428 1 93.81 117 ALA B CA 1
ATOM 3522 C C . ALA B 1 117 ? 13.414 -34.125 0.794 1 93.81 117 ALA B C 1
ATOM 3524 O O . ALA B 1 117 ? 13.828 -34.344 1.932 1 93.81 117 ALA B O 1
ATOM 3525 N N . VAL B 1 118 ? 12.297 -33.531 0.595 1 94.06 118 VAL B N 1
ATOM 3526 C CA . VAL B 1 118 ? 11.414 -33.094 1.671 1 94.06 118 VAL B CA 1
ATOM 3527 C C . VAL B 1 118 ? 10.812 -34.312 2.369 1 94.06 118 VAL B C 1
ATOM 3529 O O . VAL B 1 118 ? 10.758 -34.344 3.6 1 94.06 118 VAL B O 1
ATOM 3532 N N . ALA B 1 119 ? 10.336 -35.219 1.562 1 94.31 119 ALA B N 1
ATOM 3533 C CA . ALA B 1 119 ? 9.758 -36.438 2.131 1 94.31 119 ALA B CA 1
ATOM 3534 C C . ALA B 1 119 ? 10.766 -37.156 3.018 1 94.31 119 ALA B C 1
ATOM 3536 O O . ALA B 1 119 ? 10.422 -37.625 4.105 1 94.31 119 ALA B O 1
ATOM 3537 N N . LYS B 1 120 ? 11.945 -37.281 2.537 1 93.69 120 LYS B N 1
ATOM 3538 C CA . LYS B 1 120 ? 13.008 -37.938 3.287 1 93.69 120 LYS B CA 1
ATOM 3539 C C . LYS B 1 120 ? 13.281 -37.219 4.605 1 93.69 120 LYS B C 1
ATOM 3541 O O . LYS B 1 120 ? 13.461 -37.844 5.645 1 93.69 120 LYS B O 1
ATOM 3546 N N . ALA B 1 121 ? 13.336 -35.938 4.531 1 92.94 121 ALA B N 1
ATOM 3547 C CA . ALA B 1 121 ? 13.602 -35.156 5.727 1 92.94 121 ALA B CA 1
ATOM 3548 C C . ALA B 1 121 ? 12.477 -35.312 6.75 1 92.94 121 ALA B C 1
ATOM 3550 O O . ALA B 1 121 ? 12.719 -35.281 7.957 1 92.94 121 ALA B O 1
ATOM 3551 N N . LEU B 1 122 ? 11.312 -35.438 6.277 1 92 122 LEU B N 1
ATOM 3552 C CA . LEU B 1 122 ? 10.148 -35.531 7.148 1 92 122 LEU B CA 1
ATOM 3553 C C . LEU B 1 122 ? 9.906 -36.969 7.586 1 92 122 LEU B C 1
ATOM 3555 O O . LEU B 1 122 ? 9.109 -37.219 8.5 1 92 122 LEU B O 1
ATOM 3559 N N . GLY B 1 123 ? 10.516 -37.906 6.902 1 91.38 123 GLY B N 1
ATOM 3560 C CA . GLY B 1 123 ? 10.344 -39.312 7.227 1 91.38 123 GLY B CA 1
ATOM 3561 C C . GLY B 1 123 ? 9.039 -39.906 6.715 1 91.38 123 GLY B C 1
ATOM 3562 O O . GLY B 1 123 ? 8.406 -40.719 7.391 1 91.38 123 GLY B O 1
ATOM 3563 N N . ILE B 1 124 ? 8.539 -39.375 5.645 1 91.56 124 ILE B N 1
ATOM 3564 C CA . ILE B 1 124 ? 7.301 -39.875 5.062 1 91.56 124 ILE B CA 1
ATOM 3565 C C . ILE B 1 124 ? 7.574 -40.438 3.668 1 91.56 124 ILE B C 1
ATOM 3567 O O . ILE B 1 124 ? 8.648 -40.219 3.104 1 91.56 124 ILE B O 1
ATOM 3571 N N . ALA B 1 125 ? 6.609 -41.125 3.113 1 90.19 125 ALA B N 1
ATOM 3572 C CA . ALA B 1 125 ? 6.797 -41.812 1.851 1 90.19 125 ALA B CA 1
ATOM 3573 C C . ALA B 1 125 ? 6.828 -40.844 0.674 1 90.19 125 ALA B C 1
ATOM 3575 O O . ALA B 1 125 ? 7.648 -41 -0.236 1 90.19 125 ALA B O 1
ATOM 3576 N N . SER B 1 126 ? 5.828 -39.938 0.727 1 91.19 126 SER B N 1
ATOM 3577 C CA . SER B 1 126 ? 5.746 -39 -0.378 1 91.19 126 SER B CA 1
ATOM 3578 C C . SER B 1 126 ? 5.023 -37.719 0.04 1 91.19 126 SER B C 1
ATOM 3580 O O . SER B 1 126 ? 4.27 -37.719 1.015 1 91.19 126 SER B O 1
ATOM 3582 N N . ILE B 1 127 ? 5.359 -36.688 -0.626 1 91.12 127 ILE B N 1
ATOM 3583 C CA . ILE B 1 127 ? 4.684 -35.438 -0.423 1 91.12 127 ILE B CA 1
ATOM 3584 C C . ILE B 1 127 ? 4.555 -34.688 -1.756 1 91.12 127 ILE B C 1
ATOM 3586 O O . ILE B 1 127 ? 5.465 -34.75 -2.59 1 91.12 127 ILE B O 1
ATOM 3590 N N . LYS B 1 128 ? 3.402 -34.125 -1.939 1 89.25 128 LYS B N 1
ATOM 3591 C CA . LYS B 1 128 ? 3.166 -33.344 -3.146 1 89.25 128 LYS B CA 1
ATOM 3592 C C . LYS B 1 128 ? 3.006 -31.875 -2.816 1 89.25 128 LYS B C 1
ATOM 3594 O O . LYS B 1 128 ? 2.467 -31.516 -1.765 1 89.25 128 LYS B O 1
ATOM 3599 N N . PRO B 1 129 ? 3.504 -31.062 -3.764 1 91 129 PRO B N 1
ATOM 3600 C CA . PRO B 1 129 ? 3.322 -29.641 -3.52 1 91 129 PRO B CA 1
ATOM 3601 C C . PRO B 1 129 ? 1.863 -29.203 -3.627 1 91 129 PRO B C 1
ATOM 3603 O O . PRO B 1 129 ? 1.127 -29.703 -4.48 1 91 129 PRO B O 1
ATOM 3606 N N . GLU B 1 130 ? 1.492 -28.344 -2.717 1 88.62 130 GLU B N 1
ATOM 3607 C CA . GLU B 1 130 ? 0.156 -27.766 -2.727 1 88.62 130 GLU B CA 1
ATOM 3608 C C . GLU B 1 130 ? 0.126 -26.469 -3.537 1 88.62 130 GLU B C 1
ATOM 3610 O O . GLU B 1 130 ? -0.946 -25.922 -3.811 1 88.62 130 GLU B O 1
ATOM 3615 N N . GLY B 1 131 ? 1.238 -26 -3.898 1 88.75 131 GLY B N 1
ATOM 3616 C CA . GLY B 1 131 ? 1.391 -24.828 -4.738 1 88.75 131 GLY B CA 1
ATOM 3617 C C . GLY B 1 131 ? 2.648 -24.859 -5.586 1 88.75 131 GLY B C 1
ATOM 3618 O O . GLY B 1 131 ? 3.688 -25.344 -5.145 1 88.75 131 GLY B O 1
ATOM 3619 N N . ARG B 1 132 ? 2.496 -24.359 -6.773 1 89.31 132 ARG B N 1
ATOM 3620 C CA . ARG B 1 132 ? 3.619 -24.266 -7.699 1 89.31 132 ARG B CA 1
ATOM 3621 C C . ARG B 1 132 ? 3.592 -22.953 -8.469 1 89.31 132 ARG B C 1
ATOM 3623 O O . ARG B 1 132 ? 2.529 -22.5 -8.914 1 89.31 132 ARG B O 1
ATOM 3630 N N . GLN B 1 133 ? 4.715 -22.359 -8.469 1 90 133 GLN B N 1
ATOM 3631 C CA . GLN B 1 133 ? 4.863 -21.141 -9.266 1 90 133 GLN B CA 1
ATOM 3632 C C . GLN B 1 133 ? 6.133 -21.188 -10.109 1 90 133 GLN B C 1
ATOM 3634 O O . GLN B 1 133 ? 7.191 -21.594 -9.625 1 90 133 GLN B O 1
ATOM 3639 N N . GLN B 1 134 ? 5.945 -20.906 -11.336 1 90.81 134 GLN B N 1
ATOM 3640 C CA . GLN B 1 134 ? 7.078 -20.859 -12.258 1 90.81 134 GLN B CA 1
ATOM 3641 C C . GLN B 1 134 ? 7.09 -19.547 -13.047 1 90.81 134 GLN B C 1
ATOM 3643 O O . GLN B 1 134 ? 6.059 -19.125 -13.57 1 90.81 134 GLN B O 1
ATOM 3648 N N . VAL B 1 135 ? 8.211 -18.906 -13.078 1 90.12 135 VAL B N 1
ATOM 3649 C CA . VAL B 1 135 ? 8.398 -17.688 -13.836 1 90.12 135 VAL B CA 1
ATOM 3650 C C . VAL B 1 135 ? 9.586 -17.844 -14.789 1 90.12 135 VAL B C 1
ATOM 3652 O O . VAL B 1 135 ? 10.703 -18.141 -14.352 1 90.12 135 VAL B O 1
ATOM 3655 N N . GLY B 1 136 ? 9.297 -17.609 -16.062 1 88.44 136 GLY B N 1
ATOM 3656 C CA . GLY B 1 136 ? 10.375 -17.656 -17.031 1 88.44 136 GLY B CA 1
ATOM 3657 C C . GLY B 1 136 ? 11.273 -16.438 -16.984 1 88.44 136 GLY B C 1
ATOM 3658 O O . GLY B 1 136 ? 10.93 -15.43 -16.391 1 88.44 136 GLY B O 1
ATOM 3659 N N . ALA B 1 137 ? 12.438 -16.562 -17.641 1 84.31 137 ALA B N 1
ATOM 3660 C CA . ALA B 1 137 ? 13.453 -15.523 -17.609 1 84.31 137 ALA B CA 1
ATOM 3661 C C . ALA B 1 137 ? 12.953 -14.25 -18.281 1 84.31 137 ALA B C 1
ATOM 3663 O O . ALA B 1 137 ? 13.203 -13.141 -17.781 1 84.31 137 ALA B O 1
ATOM 3664 N N . ILE B 1 138 ? 12.281 -14.383 -19.312 1 82.62 138 ILE B N 1
ATOM 3665 C CA . ILE B 1 138 ? 11.828 -13.242 -20.094 1 82.62 138 ILE B CA 1
ATOM 3666 C C . ILE B 1 138 ? 10.812 -12.43 -19.281 1 82.62 138 ILE B C 1
ATOM 3668 O O . ILE B 1 138 ? 10.945 -11.211 -19.156 1 82.62 138 ILE B O 1
ATOM 3672 N N . ILE B 1 139 ? 9.898 -13.102 -18.766 1 83.19 139 ILE B N 1
ATOM 3673 C CA . ILE B 1 139 ? 8.859 -12.438 -17.969 1 83.19 139 ILE B CA 1
ATOM 3674 C C . ILE B 1 139 ? 9.492 -11.805 -16.734 1 83.19 139 ILE B C 1
ATOM 3676 O O . ILE B 1 139 ? 9.148 -10.672 -16.375 1 83.19 139 ILE B O 1
ATOM 3680 N N . GLY B 1 140 ? 10.383 -12.531 -16.125 1 85.81 140 GLY B N 1
ATOM 3681 C CA . GLY B 1 140 ? 11.062 -12.008 -14.953 1 85.81 140 GLY B CA 1
ATOM 3682 C C . GLY B 1 140 ? 11.805 -10.711 -15.227 1 85.81 140 GLY B C 1
ATOM 3683 O O . GLY B 1 140 ? 11.719 -9.758 -14.445 1 85.81 140 GLY B O 1
ATOM 3684 N N . ASP B 1 141 ? 12.523 -10.656 -16.281 1 87.62 141 ASP B N 1
ATOM 3685 C CA . ASP B 1 141 ? 13.281 -9.469 -16.672 1 87.62 141 ASP B CA 1
ATOM 3686 C C . ASP B 1 141 ? 12.359 -8.289 -16.938 1 87.62 141 ASP B C 1
ATOM 3688 O O . ASP B 1 141 ? 12.68 -7.148 -16.594 1 87.62 141 ASP B O 1
ATOM 3692 N N . GLU B 1 142 ? 11.352 -8.562 -17.562 1 85.62 142 GLU B N 1
ATOM 3693 C CA . GLU B 1 142 ? 10.391 -7.512 -17.875 1 85.62 142 GLU B CA 1
ATOM 3694 C C . GLU B 1 142 ? 9.742 -6.965 -16.594 1 85.62 142 GLU B C 1
ATOM 3696 O O . GLU B 1 142 ? 9.531 -5.758 -16.469 1 85.62 142 GLU B O 1
ATOM 3701 N N . LEU B 1 143 ? 9.43 -7.938 -15.758 1 83.5 143 LEU B N 1
ATOM 3702 C CA . LEU B 1 143 ? 8.836 -7.52 -14.492 1 83.5 143 LEU B CA 1
ATOM 3703 C C . LEU B 1 143 ? 9.805 -6.637 -13.711 1 83.5 143 LEU B C 1
ATOM 3705 O O . LEU B 1 143 ? 9.391 -5.633 -13.125 1 83.5 143 LEU B O 1
ATOM 3709 N N . ARG B 1 144 ? 11.008 -6.977 -13.742 1 86.88 144 ARG B N 1
ATOM 3710 C CA . ARG B 1 144 ? 12.039 -6.203 -13.055 1 86.88 144 ARG B CA 1
ATOM 3711 C C . ARG B 1 144 ? 12.164 -4.809 -13.664 1 86.88 144 ARG B C 1
ATOM 3713 O O . ARG B 1 144 ? 12.203 -3.812 -12.938 1 86.88 144 ARG B O 1
ATOM 3720 N N . SER B 1 145 ? 12.258 -4.742 -14.914 1 88.69 145 SER B N 1
ATOM 3721 C CA . SER B 1 145 ? 12.398 -3.469 -15.609 1 88.69 145 SER B CA 1
ATOM 3722 C C . SER B 1 145 ? 11.188 -2.57 -15.367 1 88.69 145 SER B C 1
ATOM 3724 O O . SER B 1 145 ? 11.336 -1.372 -15.117 1 88.69 145 SER B O 1
ATOM 3726 N N . ASN B 1 146 ? 10.047 -3.176 -15.445 1 85.62 146 ASN B N 1
ATOM 3727 C CA . ASN B 1 146 ? 8.828 -2.414 -15.219 1 85.62 146 ASN B CA 1
ATOM 3728 C C . ASN B 1 146 ? 8.75 -1.896 -13.781 1 85.62 146 ASN B C 1
ATOM 3730 O O . ASN B 1 146 ? 8.227 -0.804 -13.539 1 85.62 146 ASN B O 1
ATOM 3734 N N . ALA B 1 147 ? 9.203 -2.76 -12.883 1 84.44 147 ALA B N 1
ATOM 3735 C CA . ALA B 1 147 ? 9.219 -2.348 -11.484 1 84.44 147 ALA B CA 1
ATOM 3736 C C . ALA B 1 147 ? 10.109 -1.121 -11.289 1 84.44 147 ALA B C 1
ATOM 3738 O O . ALA B 1 147 ? 9.711 -0.161 -10.625 1 84.44 147 ALA B O 1
ATOM 3739 N N . ILE B 1 148 ? 11.281 -1.115 -11.852 1 86.88 148 ILE B N 1
ATOM 3740 C CA . ILE B 1 148 ? 12.219 -0.003 -11.742 1 86.88 148 ILE B CA 1
ATOM 3741 C C . ILE B 1 148 ? 11.617 1.241 -12.398 1 86.88 148 ILE B C 1
ATOM 3743 O O . ILE B 1 148 ? 11.656 2.33 -11.82 1 86.88 148 ILE B O 1
ATOM 3747 N N . LYS B 1 149 ? 11.094 1.097 -13.547 1 87.25 149 LYS B N 1
ATOM 3748 C CA . LYS B 1 149 ? 10.461 2.211 -14.242 1 87.25 149 LYS B CA 1
ATOM 3749 C C . LYS B 1 149 ? 9.312 2.791 -13.43 1 87.25 149 LYS B C 1
ATOM 3751 O O . LYS B 1 149 ? 9.125 4.008 -13.375 1 87.25 149 LYS B O 1
ATOM 3756 N N . GLY B 1 150 ? 8.578 1.861 -12.891 1 84.06 150 GLY B N 1
ATOM 3757 C CA . GLY B 1 150 ? 7.469 2.314 -12.07 1 84.06 150 GLY B CA 1
ATOM 3758 C C . GLY B 1 150 ? 7.902 3.174 -10.898 1 84.06 150 GLY B C 1
ATOM 3759 O O . GLY B 1 150 ? 7.312 4.223 -10.633 1 84.06 150 GLY B O 1
ATOM 3760 N N . VAL B 1 151 ? 8.938 2.812 -10.242 1 84.38 151 VAL B N 1
ATOM 3761 C CA . VAL B 1 151 ? 9.445 3.545 -9.086 1 84.38 151 VAL B CA 1
ATOM 3762 C C . VAL B 1 151 ? 9.977 4.906 -9.531 1 84.38 151 VAL B C 1
ATOM 3764 O O . VAL B 1 151 ? 9.656 5.93 -8.922 1 84.38 151 VAL B O 1
ATOM 3767 N N . VAL B 1 152 ? 10.727 4.914 -10.586 1 88.5 152 VAL B N 1
ATOM 3768 C CA . VAL B 1 152 ? 11.32 6.148 -11.094 1 88.5 152 VAL B CA 1
ATOM 3769 C C . VAL B 1 152 ? 10.219 7.098 -11.562 1 88.5 152 VAL B C 1
ATOM 3771 O O . VAL B 1 152 ? 10.234 8.289 -11.227 1 88.5 152 VAL B O 1
ATOM 3774 N N . LEU B 1 153 ? 9.32 6.57 -12.273 1 86.5 153 LEU B N 1
ATOM 3775 C CA . LEU B 1 153 ? 8.203 7.375 -12.758 1 86.5 153 LEU B CA 1
ATOM 3776 C C . LEU B 1 153 ? 7.363 7.898 -11.602 1 86.5 153 LEU B C 1
ATOM 3778 O O . LEU B 1 153 ? 6.902 9.039 -11.633 1 86.5 153 LEU B O 1
ATOM 3782 N N . GLY B 1 154 ? 7.156 7.023 -10.656 1 85.06 154 GLY B N 1
ATOM 3783 C CA . GLY B 1 154 ? 6.414 7.453 -9.477 1 85.06 154 GLY B CA 1
ATOM 3784 C C . GLY B 1 154 ? 7.062 8.625 -8.766 1 85.06 154 GLY B C 1
ATOM 3785 O O . GLY B 1 154 ? 6.398 9.617 -8.453 1 85.06 154 GLY B O 1
ATOM 3786 N N . VAL B 1 155 ? 8.312 8.602 -8.586 1 85.94 155 VAL B N 1
ATOM 3787 C CA . VAL B 1 155 ? 9.055 9.648 -7.902 1 85.94 155 VAL B CA 1
ATOM 3788 C C . VAL B 1 155 ? 9.023 10.93 -8.734 1 85.94 155 VAL B C 1
ATOM 3790 O O . VAL B 1 155 ? 8.828 12.023 -8.195 1 85.94 155 VAL B O 1
ATOM 3793 N N . LEU B 1 156 ? 9.18 10.797 -9.992 1 86.88 156 LEU B N 1
ATOM 3794 C CA . LEU B 1 156 ? 9.195 11.953 -10.883 1 86.88 156 LEU B CA 1
ATOM 3795 C C . LEU B 1 156 ? 7.816 12.609 -10.93 1 86.88 156 LEU B C 1
ATOM 3797 O O . LEU B 1 156 ? 7.715 13.836 -10.977 1 86.88 156 LEU B O 1
ATOM 3801 N N . CYS B 1 157 ? 6.824 11.859 -10.945 1 87.44 157 CYS B N 1
ATOM 3802 C CA . CYS B 1 157 ? 5.465 12.391 -10.969 1 87.44 157 CYS B CA 1
ATOM 3803 C C . CYS B 1 157 ? 5.172 13.18 -9.695 1 87.44 157 CYS B C 1
ATOM 3805 O O . CYS B 1 157 ? 4.578 14.258 -9.75 1 87.44 157 CYS B O 1
ATOM 3807 N N . ILE B 1 158 ? 5.566 12.648 -8.594 1 86.38 158 ILE B N 1
ATOM 3808 C CA . ILE B 1 158 ? 5.355 13.328 -7.32 1 86.38 158 ILE B CA 1
ATOM 3809 C C . ILE B 1 158 ? 6.148 14.633 -7.293 1 86.38 158 ILE B C 1
ATOM 3811 O O . ILE B 1 158 ? 5.637 15.672 -6.859 1 86.38 158 ILE B O 1
ATOM 3815 N N . ALA B 1 159 ? 7.375 14.539 -7.785 1 85.56 159 ALA B N 1
ATOM 3816 C CA . ALA B 1 159 ? 8.211 15.734 -7.848 1 85.56 159 ALA B CA 1
ATOM 3817 C C . ALA B 1 159 ? 7.574 16.812 -8.711 1 85.56 159 ALA B C 1
ATOM 3819 O O . ALA B 1 159 ? 7.566 17.984 -8.352 1 85.56 159 ALA B O 1
ATOM 3820 N N . ALA B 1 160 ? 7.117 16.391 -9.828 1 88.25 160 ALA B N 1
ATOM 3821 C CA . ALA B 1 160 ? 6.457 17.328 -10.734 1 88.25 160 ALA B CA 1
ATOM 3822 C C . ALA B 1 160 ? 5.219 17.938 -10.086 1 88.25 160 ALA B C 1
ATOM 3824 O O . ALA B 1 160 ? 4.977 19.141 -10.211 1 88.25 160 ALA B O 1
ATOM 3825 N N . TRP B 1 161 ? 4.496 17.156 -9.383 1 85.19 161 TRP B N 1
ATOM 3826 C CA . TRP B 1 161 ? 3.287 17.641 -8.727 1 85.19 161 TRP B CA 1
ATOM 3827 C C . TRP B 1 161 ? 3.629 18.641 -7.629 1 85.19 161 TRP B C 1
ATOM 3829 O O . TRP B 1 161 ? 2.992 19.703 -7.523 1 85.19 161 TRP B O 1
ATOM 3839 N N . ILE B 1 162 ? 4.578 18.312 -6.844 1 84.88 162 ILE B N 1
ATOM 3840 C CA . ILE B 1 162 ? 4.992 19.203 -5.758 1 84.88 162 ILE B CA 1
ATOM 3841 C C . ILE B 1 162 ? 5.508 20.516 -6.332 1 84.88 162 ILE B C 1
ATOM 3843 O O . ILE B 1 162 ? 5.242 21.594 -5.785 1 84.88 162 ILE B O 1
ATOM 3847 N N . TYR B 1 163 ? 6.23 20.422 -7.414 1 87.88 163 TYR B N 1
ATOM 3848 C CA . TYR B 1 163 ? 6.754 21.609 -8.086 1 87.88 163 TYR B CA 1
ATOM 3849 C C . TYR B 1 163 ? 5.621 22.516 -8.547 1 87.88 163 TYR B C 1
ATOM 3851 O O . TYR B 1 163 ? 5.66 23.719 -8.312 1 87.88 163 TYR B O 1
ATOM 3859 N N . ILE B 1 164 ? 4.68 21.984 -9.188 1 86.31 164 ILE B N 1
ATOM 3860 C CA . ILE B 1 164 ? 3.555 22.75 -9.711 1 86.31 164 ILE B CA 1
ATOM 3861 C C . ILE B 1 164 ? 2.746 23.328 -8.555 1 86.31 164 ILE B C 1
ATOM 3863 O O . ILE B 1 164 ? 2.342 24.5 -8.602 1 86.31 164 ILE B O 1
ATOM 3867 N N . ARG B 1 165 ? 2.598 22.562 -7.586 1 81.19 165 ARG B N 1
ATOM 3868 C CA . ARG B 1 165 ? 1.792 22.953 -6.438 1 81.19 165 ARG B CA 1
ATOM 3869 C C . ARG B 1 165 ? 2.418 24.141 -5.715 1 81.19 165 ARG B C 1
ATOM 3871 O O . ARG B 1 165 ? 1.715 25.078 -5.309 1 81.19 165 ARG B O 1
ATOM 3878 N N . TYR B 1 166 ? 3.709 24.156 -5.617 1 82.12 166 TYR B N 1
ATOM 3879 C CA . TYR B 1 166 ? 4.355 25.188 -4.801 1 82.12 166 TYR B CA 1
ATOM 3880 C C . TYR B 1 166 ? 4.949 26.281 -5.676 1 82.12 166 TYR B C 1
ATOM 3882 O O . TYR B 1 166 ? 5.398 27.312 -5.168 1 82.12 166 TYR B O 1
ATOM 3890 N N . ASN B 1 167 ? 5.16 26 -6.914 1 76.38 167 ASN B N 1
ATOM 3891 C CA . ASN B 1 167 ? 5.645 27.047 -7.816 1 76.38 167 ASN B CA 1
ATOM 3892 C C . ASN B 1 167 ? 4.66 28.203 -7.918 1 76.38 167 ASN B C 1
ATOM 3894 O O . ASN B 1 167 ? 5.066 29.359 -8.102 1 76.38 167 ASN B O 1
ATOM 3898 N N . PHE B 1 168 ? 3.555 27.812 -7.863 1 62.41 168 PHE B N 1
ATOM 3899 C CA . PHE B 1 168 ? 2.592 28.906 -7.848 1 62.41 168 PHE B CA 1
ATOM 3900 C C . PHE B 1 168 ? 2.914 29.891 -6.727 1 62.41 168 PHE B C 1
ATOM 3902 O O . PHE B 1 168 ? 2.633 31.078 -6.844 1 62.41 168 PHE B O 1
ATOM 3909 N N . ALA B 1 169 ? 3.734 29.484 -5.871 1 57.38 169 ALA B N 1
ATOM 3910 C CA . ALA B 1 169 ? 4.066 30.359 -4.75 1 57.38 169 ALA B CA 1
ATOM 3911 C C . ALA B 1 169 ? 5.52 30.812 -4.828 1 57.38 169 ALA B C 1
ATOM 3913 O O . ALA B 1 169 ? 6.031 31.438 -3.891 1 57.38 169 ALA B O 1
ATOM 3914 N N . GLY B 1 170 ? 6.172 30.547 -5.875 1 66.06 170 GLY B N 1
ATOM 3915 C CA . GLY B 1 170 ? 7.48 31.109 -6.184 1 66.06 170 GLY B CA 1
ATOM 3916 C C . GLY B 1 170 ? 8.625 30.219 -5.727 1 66.06 170 GLY B C 1
ATOM 3917 O O . GLY B 1 170 ? 9.773 30.438 -6.109 1 66.06 170 GLY B O 1
ATOM 3918 N N . ASP B 1 171 ? 8.445 29.25 -4.887 1 79.69 171 ASP B N 1
ATOM 3919 C CA . ASP B 1 171 ? 9.539 28.469 -4.332 1 79.69 171 ASP B CA 1
ATOM 3920 C C . ASP B 1 171 ? 9.336 26.969 -4.59 1 79.69 171 ASP B C 1
ATOM 3922 O O . ASP B 1 171 ? 9.766 26.141 -3.799 1 79.69 171 ASP B O 1
ATOM 3926 N N . GLY B 1 172 ? 8.773 26.734 -5.66 1 84.12 172 GLY B N 1
ATOM 3927 C CA . GLY B 1 17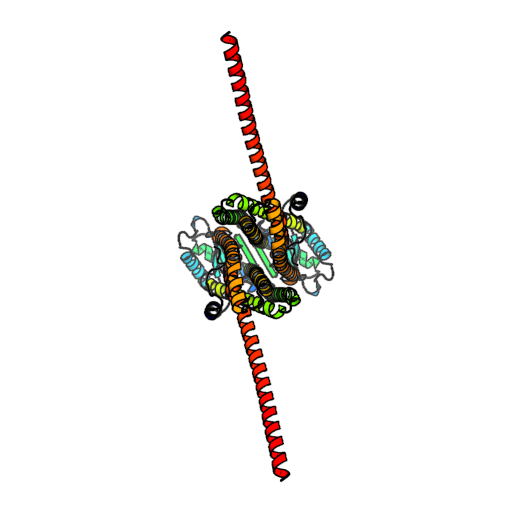2 ? 8.359 25.375 -5.949 1 84.12 172 GLY B CA 1
ATOM 3928 C C . GLY B 1 172 ? 9.523 24.406 -6.094 1 84.12 172 GLY B C 1
ATOM 3929 O O . GLY B 1 172 ? 9.445 23.266 -5.645 1 84.12 172 GLY B O 1
ATOM 3930 N N . LEU B 1 173 ? 10.641 24.906 -6.598 1 85.75 173 LEU B N 1
ATOM 3931 C CA . LEU B 1 173 ? 11.797 24.047 -6.844 1 85.75 173 LEU B CA 1
ATOM 3932 C C . LEU B 1 173 ? 12.422 23.594 -5.535 1 85.75 173 LEU B C 1
ATOM 3934 O O . LEU B 1 173 ? 12.812 22.422 -5.402 1 85.75 173 LEU B O 1
ATOM 3938 N N . ARG B 1 174 ? 12.492 24.562 -4.574 1 90.31 174 ARG B N 1
ATOM 3939 C CA . ARG B 1 174 ? 13.109 24.219 -3.293 1 90.31 174 ARG B CA 1
ATOM 3940 C C . ARG B 1 174 ? 12.312 23.141 -2.57 1 90.31 174 ARG B C 1
ATOM 3942 O O . ARG B 1 174 ? 12.891 22.219 -1.994 1 90.31 174 ARG B O 1
ATOM 3949 N N . TYR B 1 175 ? 11.047 23.281 -2.623 1 91 175 TYR B N 1
ATOM 3950 C CA . TYR B 1 175 ? 10.195 22.312 -1.941 1 91 175 TYR B CA 1
ATOM 3951 C C . TYR B 1 175 ? 10.211 20.969 -2.654 1 91 175 TYR B C 1
ATOM 3953 O O . TYR B 1 175 ? 10.219 19.922 -2.01 1 91 175 TYR B O 1
ATOM 3961 N N . ALA B 1 176 ? 10.227 21.031 -3.943 1 90.12 176 ALA B N 1
ATOM 3962 C CA . ALA B 1 176 ? 10.281 19.797 -4.723 1 90.12 176 ALA B CA 1
ATOM 3963 C C . ALA B 1 176 ? 11.586 19.047 -4.461 1 90.12 176 ALA B C 1
ATOM 3965 O O . ALA B 1 176 ? 11.578 17.828 -4.285 1 90.12 176 ALA B O 1
ATOM 3966 N N . VAL B 1 177 ? 12.641 19.766 -4.465 1 92.19 177 VAL B N 1
ATOM 3967 C CA . VAL B 1 177 ? 13.945 19.141 -4.234 1 92.19 177 VAL B CA 1
ATOM 3968 C C . VAL B 1 177 ? 13.992 18.562 -2.824 1 92.19 177 VAL B C 1
ATOM 3970 O O . VAL B 1 177 ? 14.477 17.438 -2.627 1 92.19 177 VAL B O 1
ATOM 3973 N N . ALA B 1 178 ? 13.492 19.328 -1.849 1 93.56 178 ALA B N 1
ATOM 3974 C CA . ALA B 1 178 ? 13.477 18.828 -0.473 1 93.56 178 ALA B CA 1
ATOM 3975 C C . ALA B 1 178 ? 12.648 17.547 -0.356 1 93.56 178 ALA B C 1
ATOM 3977 O O . ALA B 1 178 ? 13.055 16.609 0.319 1 93.56 178 ALA B O 1
ATOM 3978 N N . GLY B 1 179 ? 11.531 17.547 -1.011 1 92 179 GLY B N 1
ATOM 3979 C CA . GLY B 1 179 ? 10.688 16.359 -1.021 1 92 179 GLY B CA 1
ATOM 3980 C C . GLY B 1 179 ? 11.352 15.156 -1.667 1 92 179 GLY B C 1
ATOM 3981 O O . GLY B 1 179 ? 11.281 14.047 -1.139 1 92 179 GLY B O 1
ATOM 3982 N N . ILE B 1 180 ? 11.992 15.398 -2.748 1 91.44 180 ILE B N 1
ATOM 3983 C CA . ILE B 1 180 ? 12.625 14.328 -3.502 1 91.44 180 ILE B CA 1
ATOM 3984 C C . ILE B 1 180 ? 13.773 13.734 -2.688 1 91.44 180 ILE B C 1
ATOM 3986 O O . ILE B 1 180 ? 13.953 12.516 -2.65 1 91.44 180 ILE B O 1
ATOM 3990 N N . VAL B 1 181 ? 14.523 14.57 -2.139 1 93.81 181 VAL B N 1
ATOM 3991 C CA . VAL B 1 181 ? 15.648 14.102 -1.338 1 93.81 181 VAL B CA 1
ATOM 3992 C C . VAL B 1 181 ? 15.148 13.203 -0.212 1 93.81 181 VAL B C 1
ATOM 3994 O O . VAL B 1 181 ? 15.734 12.148 0.058 1 93.81 181 VAL B O 1
ATOM 3997 N N . ALA B 1 182 ? 14.109 13.633 0.411 1 94.25 182 ALA B N 1
ATOM 3998 C CA . ALA B 1 182 ? 13.523 12.836 1.479 1 94.25 182 ALA B CA 1
ATOM 3999 C C . ALA B 1 182 ? 13 11.5 0.942 1 94.25 182 ALA B C 1
ATOM 4001 O O . ALA B 1 182 ? 13.156 10.461 1.587 1 94.25 182 ALA B O 1
ATOM 4002 N N . LEU B 1 183 ? 12.422 11.508 -0.214 1 92.25 183 LEU B N 1
ATOM 4003 C CA . LEU B 1 183 ? 11.867 10.297 -0.815 1 92.25 183 LEU B CA 1
ATOM 4004 C C . LEU B 1 183 ? 12.977 9.328 -1.2 1 92.25 183 LEU B C 1
ATOM 4006 O O . LEU B 1 183 ? 12.852 8.117 -0.998 1 92.25 183 LEU B O 1
ATOM 4010 N N . VAL B 1 184 ? 14.031 9.898 -1.807 1 91.69 184 VAL B N 1
ATOM 4011 C CA . VAL B 1 184 ? 15.172 9.07 -2.188 1 91.69 184 VAL B CA 1
ATOM 4012 C C . VAL B 1 184 ? 15.766 8.414 -0.946 1 91.69 184 VAL B C 1
ATOM 4014 O O . VAL B 1 184 ? 16.125 7.234 -0.972 1 91.69 184 VAL B O 1
ATOM 4017 N N . HIS B 1 185 ? 15.867 9.188 0.106 1 94.75 185 HIS B N 1
ATOM 4018 C CA . HIS B 1 185 ? 16.297 8.641 1.387 1 94.75 185 HIS B CA 1
ATOM 4019 C C . HIS B 1 185 ? 15.438 7.453 1.802 1 94.75 185 HIS B C 1
ATOM 4021 O O . HIS B 1 185 ? 15.953 6.402 2.184 1 94.75 185 HIS B O 1
ATOM 4027 N N . ASP B 1 186 ? 14.172 7.602 1.747 1 95 186 ASP B N 1
ATOM 4028 C CA . ASP B 1 186 ? 13.258 6.555 2.188 1 95 186 ASP B CA 1
ATOM 4029 C C . ASP B 1 186 ? 13.414 5.293 1.337 1 95 186 ASP B C 1
ATOM 4031 O O . ASP B 1 186 ? 13.359 4.176 1.856 1 95 186 ASP B O 1
ATOM 4035 N N . VAL B 1 187 ? 13.578 5.488 0.044 1 93.06 187 VAL B N 1
ATOM 4036 C CA . VAL B 1 187 ? 13.734 4.371 -0.881 1 93.06 187 VAL B CA 1
ATOM 4037 C C . VAL B 1 187 ? 15.023 3.615 -0.569 1 93.06 187 VAL B C 1
ATOM 4039 O O . VAL B 1 187 ? 15.023 2.385 -0.493 1 93.06 187 VAL B O 1
ATOM 4042 N N . ILE B 1 188 ? 16.078 4.348 -0.386 1 94.06 188 ILE B N 1
ATOM 4043 C CA . ILE B 1 188 ? 17.391 3.746 -0.119 1 94.06 188 ILE B CA 1
ATOM 4044 C C . ILE B 1 188 ? 17.344 2.994 1.209 1 94.06 188 ILE B C 1
ATOM 4046 O O . ILE B 1 188 ? 17.844 1.868 1.307 1 94.06 188 ILE B O 1
ATOM 4050 N N . VAL B 1 189 ? 16.781 3.596 2.184 1 95.81 189 VAL B N 1
ATOM 4051 C CA . VAL B 1 189 ? 16.703 2.975 3.502 1 95.81 189 VAL B CA 1
ATOM 4052 C C . VAL B 1 189 ? 15.852 1.706 3.426 1 95.81 189 VAL B C 1
ATOM 4054 O O . VAL B 1 189 ? 16.219 0.672 3.988 1 95.81 189 VAL B O 1
ATOM 4057 N N . LEU B 1 190 ? 14.727 1.771 2.758 1 96.06 190 LEU B N 1
ATOM 4058 C CA . LEU B 1 190 ? 13.844 0.617 2.639 1 96.06 190 LEU B CA 1
ATOM 4059 C C . LEU B 1 190 ? 14.547 -0.538 1.935 1 96.06 190 LEU B C 1
ATOM 4061 O O . LEU B 1 190 ? 14.539 -1.669 2.426 1 96.06 190 LEU B O 1
ATOM 4065 N N . ILE B 1 191 ? 15.164 -0.267 0.809 1 94.19 191 ILE B N 1
ATOM 4066 C CA . ILE B 1 191 ? 15.875 -1.292 0.05 1 94.19 191 ILE B CA 1
ATOM 4067 C C . ILE B 1 191 ? 17.031 -1.847 0.883 1 94.19 191 ILE B C 1
ATOM 4069 O O . ILE B 1 191 ? 17.234 -3.061 0.943 1 94.19 191 ILE B O 1
ATOM 4073 N N . GLY B 1 192 ? 17.75 -0.941 1.498 1 94.25 192 GLY B N 1
ATOM 4074 C CA . GLY B 1 192 ? 18.891 -1.342 2.295 1 94.25 192 GLY B CA 1
ATOM 4075 C C . GLY B 1 192 ? 18.531 -2.225 3.473 1 94.25 192 GLY B C 1
ATOM 4076 O O . GLY B 1 192 ? 19.156 -3.26 3.699 1 94.25 192 GLY B O 1
ATOM 4077 N N . ILE B 1 193 ? 17.547 -1.849 4.219 1 94.25 193 ILE B N 1
ATOM 4078 C CA . ILE B 1 193 ? 17.141 -2.619 5.391 1 94.25 193 ILE B CA 1
ATOM 4079 C C . ILE B 1 193 ? 16.562 -3.961 4.949 1 94.25 193 ILE B C 1
ATOM 4081 O O . ILE B 1 193 ? 16.781 -4.984 5.598 1 94.25 193 ILE B O 1
ATOM 4085 N N . PHE B 1 194 ? 15.82 -3.922 3.924 1 93.5 194 PHE B N 1
ATOM 4086 C CA . PHE B 1 194 ? 15.266 -5.164 3.402 1 93.5 194 PHE B CA 1
ATOM 4087 C C . PHE B 1 194 ? 16.375 -6.113 2.971 1 93.5 194 PHE B C 1
ATOM 4089 O O . PHE B 1 194 ? 16.281 -7.328 3.164 1 93.5 194 PHE B O 1
ATOM 4096 N N . ALA B 1 195 ? 17.391 -5.562 2.357 1 92.19 195 ALA B N 1
ATOM 4097 C CA . ALA B 1 195 ? 18.547 -6.359 1.963 1 92.19 195 ALA B CA 1
ATOM 4098 C C . ALA B 1 195 ? 19.234 -6.965 3.182 1 92.19 195 ALA B C 1
ATOM 4100 O O . ALA B 1 195 ? 19.641 -8.125 3.154 1 92.19 195 ALA B O 1
ATOM 4101 N N . LEU B 1 196 ? 19.359 -6.223 4.18 1 92.44 196 LEU B N 1
ATOM 4102 C CA . LEU B 1 196 ? 20 -6.68 5.402 1 92.44 196 LEU B CA 1
ATOM 4103 C C . LEU B 1 196 ? 19.203 -7.797 6.062 1 92.44 196 LEU B C 1
ATOM 4105 O O . LEU B 1 196 ? 19.766 -8.828 6.445 1 92.44 196 LEU B O 1
ATOM 4109 N N . ILE B 1 197 ? 17.922 -7.633 6.133 1 91.81 197 ILE B N 1
ATOM 4110 C CA . ILE B 1 197 ? 17.062 -8.633 6.77 1 91.81 197 ILE B CA 1
ATOM 4111 C C . ILE B 1 197 ? 17 -9.883 5.902 1 91.81 197 ILE B C 1
ATOM 4113 O O . ILE B 1 197 ? 16.953 -11 6.422 1 91.81 197 ILE B O 1
ATOM 4117 N N . GLY B 1 198 ? 16.953 -9.664 4.629 1 88.44 198 GLY B N 1
ATOM 4118 C CA . GLY B 1 198 ? 16.906 -10.781 3.699 1 88.44 198 GLY B CA 1
ATOM 4119 C C . GLY B 1 198 ? 18.094 -11.711 3.818 1 88.44 198 GLY B C 1
ATOM 4120 O O . GLY B 1 198 ? 18.016 -12.891 3.457 1 88.44 198 GLY B O 1
ATOM 4121 N N . LYS B 1 199 ? 19.219 -11.266 4.285 1 85.94 199 LYS B N 1
ATOM 4122 C CA . LYS B 1 199 ? 20.406 -12.086 4.484 1 85.94 199 LYS B CA 1
ATOM 4123 C C . LYS B 1 199 ? 20.25 -12.992 5.699 1 85.94 199 LYS B C 1
ATOM 4125 O O . LYS B 1 199 ? 20.844 -14.078 5.754 1 85.94 199 LYS B O 1
ATOM 4130 N N . ILE B 1 200 ? 19.422 -12.523 6.617 1 82.94 200 ILE B N 1
ATOM 4131 C CA . ILE B 1 200 ? 19.25 -13.266 7.863 1 82.94 200 ILE B CA 1
ATOM 4132 C C . ILE B 1 200 ? 17.984 -14.133 7.773 1 82.94 200 ILE B C 1
ATOM 4134 O O . ILE B 1 200 ? 17.969 -15.266 8.258 1 82.94 200 ILE B O 1
ATOM 4138 N N . ASP B 1 201 ? 16.938 -13.602 7.141 1 84.75 201 ASP B N 1
ATOM 4139 C CA . ASP B 1 201 ? 15.664 -14.297 6.992 1 84.75 201 ASP B CA 1
ATOM 4140 C C . ASP B 1 201 ? 15.32 -14.516 5.52 1 84.75 201 ASP B C 1
ATOM 4142 O O . ASP B 1 201 ? 14.914 -13.578 4.828 1 84.75 201 ASP B O 1
ATOM 4146 N N . PRO B 1 202 ? 15.312 -15.758 5.07 1 79.44 202 PRO B N 1
ATOM 4147 C CA . PRO B 1 202 ? 15.062 -16.047 3.66 1 79.44 202 PRO B CA 1
ATOM 4148 C C . PRO B 1 202 ? 13.633 -15.727 3.234 1 79.44 202 PRO B C 1
ATOM 4150 O O . PRO B 1 202 ? 13.336 -15.688 2.037 1 79.44 202 PRO B O 1
ATOM 4153 N N . ARG B 1 203 ? 12.789 -15.477 4.133 1 82.44 203 ARG B N 1
ATOM 4154 C CA . ARG B 1 203 ? 11.406 -15.117 3.811 1 82.44 203 ARG B CA 1
ATOM 4155 C C . ARG B 1 203 ? 11.336 -13.719 3.199 1 82.44 203 ARG B C 1
ATOM 4157 O O . ARG B 1 203 ? 10.391 -13.398 2.48 1 82.44 203 ARG B O 1
ATOM 4164 N N . VAL B 1 204 ? 12.352 -13.031 3.559 1 90.12 204 VAL B N 1
ATOM 4165 C CA . VAL B 1 204 ? 12.359 -11.641 3.115 1 90.12 204 VAL B CA 1
ATOM 4166 C C . VAL B 1 204 ? 13.031 -11.539 1.748 1 90.12 204 VAL B C 1
ATOM 4168 O O . VAL B 1 204 ? 14.258 -11.664 1.639 1 90.12 204 VAL B O 1
ATOM 4171 N N . GLU B 1 205 ? 12.18 -11.375 0.737 1 90.75 205 GLU B N 1
ATOM 4172 C CA . GLU B 1 205 ? 12.641 -11.258 -0.644 1 90.75 205 GLU B CA 1
ATOM 4173 C C . GLU B 1 205 ? 12.039 -10.039 -1.33 1 90.75 205 GLU B C 1
ATOM 4175 O O . GLU B 1 205 ? 10.992 -9.531 -0.902 1 90.75 205 GLU B O 1
ATOM 4180 N N . ILE B 1 206 ? 12.727 -9.57 -2.334 1 91.5 206 ILE B N 1
ATOM 4181 C CA . ILE B 1 206 ? 12.195 -8.5 -3.168 1 91.5 206 ILE B CA 1
ATOM 4182 C C . ILE B 1 206 ? 11.289 -9.078 -4.25 1 91.5 206 ILE B C 1
ATOM 4184 O O . ILE B 1 206 ? 11.773 -9.648 -5.23 1 91.5 206 ILE B O 1
ATOM 4188 N N . ASP B 1 207 ? 10.07 -8.992 -4.039 1 90.81 207 ASP B N 1
ATOM 4189 C CA . ASP B 1 207 ? 9.078 -9.484 -4.992 1 90.81 207 ASP B CA 1
ATOM 4190 C C . ASP B 1 207 ? 8.109 -8.375 -5.402 1 90.81 207 ASP B C 1
ATOM 4192 O O . ASP B 1 207 ? 8.359 -7.195 -5.133 1 90.81 207 ASP B O 1
ATOM 4196 N N . SER B 1 208 ? 7.094 -8.727 -6.137 1 86.81 208 SER B N 1
ATOM 4197 C CA . SER B 1 208 ? 6.137 -7.734 -6.609 1 86.81 208 SER B CA 1
ATOM 4198 C C . SER B 1 208 ? 5.461 -7.02 -5.441 1 86.81 208 SER B C 1
ATOM 4200 O O . SER B 1 208 ? 5.129 -5.836 -5.539 1 86.81 208 SER B O 1
ATOM 4202 N N . GLY B 1 209 ? 5.266 -7.781 -4.359 1 88.88 209 GLY B N 1
ATOM 4203 C CA . GLY B 1 209 ? 4.715 -7.168 -3.16 1 88.88 209 GLY B CA 1
ATOM 4204 C C . GLY B 1 209 ? 5.605 -6.078 -2.586 1 88.88 209 GLY B C 1
ATOM 4205 O O . GLY B 1 209 ? 5.113 -5.035 -2.152 1 88.88 209 GLY B O 1
ATOM 4206 N N . PHE B 1 210 ? 6.922 -6.332 -2.635 1 92.56 210 PHE B N 1
ATOM 4207 C CA . PHE B 1 210 ? 7.879 -5.332 -2.182 1 92.56 210 PHE B CA 1
ATOM 4208 C C . PHE B 1 210 ? 7.785 -4.066 -3.027 1 92.56 210 PHE B C 1
ATOM 4210 O O . PHE B 1 210 ? 7.82 -2.955 -2.498 1 92.56 210 PHE B O 1
ATOM 4217 N N . ILE B 1 211 ? 7.676 -4.215 -4.289 1 88.88 211 ILE B N 1
ATOM 4218 C CA . ILE B 1 211 ? 7.613 -3.074 -5.191 1 88.88 211 ILE B CA 1
ATOM 4219 C C . ILE B 1 211 ? 6.34 -2.275 -4.93 1 88.88 211 ILE B C 1
ATOM 4221 O O . ILE B 1 211 ? 6.371 -1.042 -4.898 1 88.88 211 ILE B O 1
ATOM 4225 N N . ALA B 1 212 ? 5.254 -2.988 -4.789 1 88.62 212 ALA B N 1
ATOM 4226 C CA . ALA B 1 212 ? 3.992 -2.33 -4.457 1 88.62 212 ALA B CA 1
ATOM 4227 C C . ALA B 1 212 ? 4.117 -1.525 -3.168 1 88.62 212 ALA B C 1
ATOM 4229 O O . ALA B 1 212 ? 3.637 -0.392 -3.088 1 88.62 212 ALA B O 1
ATOM 4230 N N . ALA B 1 213 ? 4.734 -2.105 -2.199 1 92.88 213 ALA B N 1
ATOM 4231 C CA . ALA B 1 213 ? 4.945 -1.432 -0.92 1 92.88 213 ALA B CA 1
ATOM 4232 C C . ALA B 1 213 ? 5.832 -0.2 -1.088 1 92.88 213 ALA B C 1
ATOM 4234 O O . ALA B 1 213 ? 5.562 0.849 -0.497 1 92.88 213 ALA B O 1
ATOM 4235 N N . LEU B 1 214 ? 6.875 -0.377 -1.855 1 92.5 214 LEU B N 1
ATOM 4236 C CA . LEU B 1 214 ? 7.82 0.713 -2.084 1 92.5 214 LEU B CA 1
ATOM 4237 C C . LEU B 1 214 ? 7.117 1.922 -2.693 1 92.5 214 LEU B C 1
ATOM 4239 O O . LEU B 1 214 ? 7.324 3.055 -2.25 1 92.5 214 LEU B O 1
ATOM 4243 N N . LEU B 1 215 ? 6.359 1.694 -3.6 1 86.69 215 LEU B N 1
ATOM 4244 C CA . LEU B 1 215 ? 5.621 2.766 -4.262 1 86.69 215 LEU B CA 1
ATOM 4245 C C . LEU B 1 215 ? 4.633 3.416 -3.299 1 86.69 215 LEU B C 1
ATOM 4247 O O . LEU B 1 215 ? 4.453 4.637 -3.316 1 86.69 215 LEU B O 1
ATOM 4251 N N . THR B 1 216 ? 4 2.572 -2.506 1 88.31 216 THR B N 1
ATOM 4252 C CA . THR B 1 216 ? 3.068 3.082 -1.506 1 88.31 216 THR B CA 1
ATOM 4253 C C . THR B 1 216 ? 3.795 3.953 -0.485 1 88.31 216 THR B C 1
ATOM 4255 O O . THR B 1 216 ? 3.297 5.012 -0.098 1 88.31 216 THR B O 1
ATOM 4258 N N . VAL B 1 217 ? 4.91 3.477 -0.126 1 91.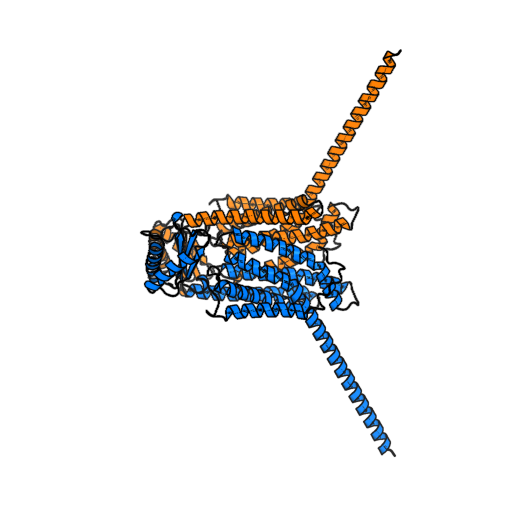62 217 VAL B N 1
ATOM 4259 C CA . VAL B 1 217 ? 5.723 4.195 0.852 1 91.62 217 VAL B CA 1
ATOM 4260 C C . VAL B 1 217 ? 6.082 5.574 0.309 1 91.62 217 VAL B C 1
ATOM 4262 O O . VAL B 1 217 ? 6.035 6.566 1.04 1 91.62 217 VAL B O 1
ATOM 4265 N N . VAL B 1 218 ? 6.406 5.652 -0.896 1 88.75 218 VAL B N 1
ATOM 4266 C CA . VAL B 1 218 ? 6.754 6.914 -1.54 1 88.75 218 VAL B CA 1
ATOM 4267 C C . VAL B 1 218 ? 5.578 7.879 -1.454 1 88.75 218 VAL B C 1
ATOM 4269 O O . VAL B 1 218 ? 5.75 9.055 -1.116 1 88.75 218 VAL B O 1
ATOM 4272 N N . GLY B 1 219 ? 4.449 7.422 -1.674 1 83.88 219 GLY B N 1
ATOM 4273 C CA . GLY B 1 219 ? 3.25 8.242 -1.587 1 83.88 219 GLY B CA 1
ATOM 4274 C C . GLY B 1 219 ? 2.936 8.695 -0.173 1 83.88 219 GLY B C 1
ATOM 4275 O O . GLY B 1 219 ? 2.576 9.852 0.048 1 83.88 219 GLY B O 1
ATOM 4276 N N . TYR B 1 220 ? 3.096 7.742 0.743 1 85 220 TYR B N 1
ATOM 4277 C CA . TYR B 1 220 ? 2.809 8.047 2.141 1 85 220 TYR B CA 1
ATOM 4278 C C . TYR B 1 220 ? 3.807 9.055 2.693 1 85 220 TYR B C 1
ATOM 4280 O O . TYR B 1 220 ? 3.436 9.945 3.461 1 85 220 TYR B O 1
ATOM 4288 N N . SER B 1 221 ? 5.008 8.852 2.299 1 89.88 221 SER B N 1
ATOM 4289 C CA . SER B 1 221 ? 6.074 9.703 2.811 1 89.88 221 SER B CA 1
ATOM 4290 C C . SER B 1 221 ? 5.895 11.148 2.355 1 89.88 221 SER B C 1
ATOM 4292 O O . SER B 1 221 ? 6.035 12.078 3.152 1 89.88 221 SER B O 1
ATOM 4294 N N . ILE B 1 222 ? 5.574 11.359 1.153 1 88 222 ILE B N 1
ATOM 4295 C CA . ILE B 1 222 ? 5.445 12.719 0.627 1 88 222 ILE B CA 1
ATOM 4296 C C . ILE B 1 222 ? 4.25 13.406 1.275 1 88 222 ILE B C 1
ATOM 4298 O O . ILE B 1 222 ? 4.25 14.633 1.451 1 88 222 ILE B O 1
ATOM 4302 N N . ASN B 1 223 ? 3.229 12.672 1.662 1 84.06 223 ASN B N 1
ATOM 4303 C CA . ASN B 1 223 ? 2.053 13.242 2.311 1 84.06 223 ASN B CA 1
ATOM 4304 C C . ASN B 1 223 ? 2.422 13.977 3.594 1 84.06 223 ASN B C 1
ATOM 4306 O O . ASN B 1 223 ? 1.969 15.102 3.82 1 84.06 223 ASN B O 1
ATOM 4310 N N . ASP B 1 224 ? 3.162 13.359 4.312 1 87.31 224 ASP B N 1
ATOM 4311 C CA . ASP B 1 224 ? 3.578 13.984 5.566 1 87.31 224 ASP B CA 1
ATOM 4312 C C . ASP B 1 224 ? 4.457 15.203 5.309 1 87.31 224 ASP B C 1
ATOM 4314 O O . ASP B 1 224 ? 4.363 16.203 6.02 1 87.31 224 ASP B O 1
ATOM 4318 N N . SER B 1 225 ? 5.305 15.086 4.34 1 90.06 225 SER B N 1
ATOM 4319 C CA . SER B 1 225 ? 6.156 16.219 3.99 1 90.06 225 SER B CA 1
ATOM 4320 C C . SER B 1 225 ? 5.328 17.422 3.525 1 90.06 225 SER B C 1
ATOM 4322 O O . SER B 1 225 ? 5.637 18.562 3.865 1 90.06 225 SER B O 1
ATOM 4324 N N . VAL B 1 226 ? 4.34 17.172 2.83 1 85.12 226 VAL B N 1
ATOM 4325 C CA . VAL B 1 226 ? 3.492 18.234 2.285 1 85.12 226 VAL B CA 1
ATOM 4326 C C . VAL B 1 226 ? 2.764 18.953 3.422 1 85.12 226 VAL B C 1
ATOM 4328 O O . VAL B 1 226 ? 2.59 20.172 3.385 1 85.12 226 VAL B O 1
ATOM 4331 N N . VAL B 1 227 ? 2.371 18.203 4.359 1 83 227 VAL B N 1
ATOM 4332 C CA . VAL B 1 227 ? 1.706 18.781 5.523 1 83 227 VAL B CA 1
ATOM 4333 C C . VAL B 1 227 ? 2.645 19.766 6.219 1 83 227 VAL B C 1
ATOM 4335 O O . VAL B 1 227 ? 2.232 20.859 6.605 1 83 227 VAL B O 1
ATOM 4338 N N . ILE B 1 228 ? 3.797 19.391 6.383 1 89.81 228 ILE B N 1
ATOM 4339 C CA . ILE B 1 228 ? 4.797 20.219 7.031 1 89.81 228 ILE B CA 1
ATOM 4340 C C . ILE B 1 228 ? 5.094 21.438 6.16 1 89.81 228 ILE B C 1
ATOM 4342 O O . ILE B 1 228 ? 5.172 22.562 6.664 1 89.81 228 ILE B O 1
ATOM 4346 N N . PHE B 1 229 ? 5.234 21.234 4.895 1 90.12 229 PHE B N 1
ATOM 4347 C CA . PHE B 1 229 ? 5.508 22.312 3.957 1 90.12 229 PHE B CA 1
ATOM 4348 C C . PHE B 1 229 ? 4.371 23.328 3.959 1 90.12 229 PHE B C 1
ATOM 4350 O O . PHE B 1 229 ? 4.609 24.531 3.875 1 90.12 229 PHE B O 1
ATOM 4357 N N . ASP B 1 230 ? 3.209 22.844 4.059 1 85.25 230 ASP B N 1
ATOM 4358 C CA . ASP B 1 230 ? 2.053 23.734 4.074 1 85.25 230 ASP B CA 1
ATOM 4359 C C . ASP B 1 230 ? 2.061 24.625 5.316 1 85.25 230 ASP B C 1
ATOM 4361 O O . ASP B 1 230 ? 1.79 25.828 5.227 1 85.25 230 ASP B O 1
ATOM 4365 N N . ARG B 1 231 ? 2.309 24.016 6.41 1 86.94 231 ARG B N 1
ATOM 4366 C CA . ARG B 1 231 ? 2.377 24.781 7.645 1 86.94 231 ARG B CA 1
ATOM 4367 C C . ARG B 1 231 ? 3.514 25.797 7.594 1 86.94 231 ARG B C 1
ATOM 4369 O O . ARG B 1 231 ? 3.371 26.922 8.086 1 86.94 231 ARG B O 1
ATOM 4376 N N . LEU B 1 232 ? 4.605 25.438 7.066 1 91 232 LEU B N 1
ATOM 4377 C CA . LEU B 1 232 ? 5.75 26.312 6.895 1 91 232 LEU B CA 1
ATOM 4378 C C . LEU B 1 232 ? 5.379 27.516 6.027 1 91 232 LEU B C 1
ATOM 4380 O O . LEU B 1 232 ? 5.68 28.656 6.383 1 91 232 LEU B O 1
ATOM 4384 N N . ARG B 1 233 ? 4.715 27.312 5.012 1 87.94 233 ARG B N 1
ATOM 4385 C CA . ARG B 1 233 ? 4.32 28.375 4.098 1 87.94 233 ARG B CA 1
ATOM 4386 C C . ARG B 1 233 ? 3.309 29.312 4.754 1 87.94 233 ARG B C 1
ATOM 4388 O O . ARG B 1 233 ? 3.357 30.531 4.555 1 87.94 233 ARG B O 1
ATOM 4395 N N . GLU B 1 234 ? 2.434 28.688 5.414 1 84.25 234 GLU B N 1
ATOM 4396 C CA . GLU B 1 234 ? 1.459 29.484 6.148 1 84.25 234 GLU B CA 1
ATOM 4397 C C . GLU B 1 234 ? 2.146 30.406 7.156 1 84.25 234 GLU B C 1
ATOM 4399 O O . GLU B 1 234 ? 1.825 31.594 7.242 1 84.25 234 GLU B O 1
ATOM 4404 N N . ASN B 1 235 ? 3.078 29.875 7.863 1 90.06 235 ASN B N 1
ATOM 4405 C CA . ASN B 1 235 ? 3.801 30.641 8.875 1 90.06 235 ASN B CA 1
ATOM 4406 C C . ASN B 1 235 ? 4.688 31.703 8.242 1 90.06 235 ASN B C 1
ATOM 4408 O O . ASN B 1 235 ? 4.879 32.781 8.812 1 90.06 235 ASN B O 1
ATOM 4412 N N . LEU B 1 236 ? 5.23 31.422 7.137 1 89.75 236 LEU B N 1
ATOM 4413 C CA . LEU B 1 236 ? 6.07 32.375 6.426 1 89.75 236 LEU B CA 1
ATOM 4414 C C . LEU B 1 236 ? 5.262 33.594 5.996 1 89.75 236 LEU B C 1
ATOM 4416 O O . LEU B 1 236 ? 5.785 34.719 5.957 1 89.75 236 LEU B O 1
ATOM 4420 N N . ARG B 1 237 ? 4.051 33.375 5.75 1 85.94 237 ARG B N 1
ATOM 4421 C CA . ARG B 1 237 ? 3.18 34.469 5.316 1 85.94 237 ARG B CA 1
ATOM 4422 C C . ARG B 1 237 ? 2.762 35.344 6.5 1 85.94 237 ARG B C 1
ATOM 4424 O O . ARG B 1 237 ? 2.623 36.562 6.363 1 85.94 237 ARG B O 1
ATOM 4431 N N . ILE B 1 238 ? 2.643 34.719 7.598 1 88.5 238 ILE B N 1
ATOM 4432 C CA . ILE B 1 238 ? 2.09 35.406 8.75 1 88.5 238 ILE B CA 1
ATOM 4433 C C . ILE B 1 238 ? 3.223 36 9.578 1 88.5 238 ILE B C 1
ATOM 4435 O O . ILE B 1 238 ? 3.061 37.062 10.195 1 88.5 238 ILE B O 1
ATOM 4439 N N . ARG B 1 239 ? 4.223 35.312 9.727 1 89.31 239 ARG B N 1
ATOM 4440 C CA . ARG B 1 239 ? 5.312 35.719 10.609 1 89.31 239 ARG B CA 1
ATOM 4441 C C . ARG B 1 239 ? 6.445 36.375 9.82 1 89.31 239 ARG B C 1
ATOM 4443 O O . ARG B 1 239 ? 7.57 35.875 9.805 1 89.31 239 ARG B O 1
ATOM 4450 N N . ARG B 1 240 ? 6.102 37.562 9.539 1 83.94 240 ARG B N 1
ATOM 4451 C CA . ARG B 1 240 ? 7.074 38.344 8.758 1 83.94 240 ARG B CA 1
ATOM 4452 C C . ARG B 1 240 ? 8.172 38.906 9.648 1 83.94 240 ARG B C 1
ATOM 4454 O O . ARG B 1 240 ? 7.895 39.344 10.773 1 83.94 240 ARG B O 1
ATOM 4461 N N . GLY B 1 241 ? 9.398 38.531 9.492 1 88.88 241 GLY B N 1
ATOM 4462 C CA . GLY B 1 241 ? 10.492 39.125 10.258 1 88.88 241 GLY B CA 1
ATOM 4463 C C . GLY B 1 241 ? 11.312 38.062 11.008 1 88.88 241 GLY B C 1
ATOM 4464 O O . GLY B 1 241 ? 12.445 38.344 11.406 1 88.88 241 GLY B O 1
ATOM 4465 N N . GLU B 1 242 ? 10.719 37.031 11.258 1 92 242 GLU B N 1
ATOM 4466 C CA . GLU B 1 242 ? 11.461 35.969 11.922 1 92 242 GLU B CA 1
ATOM 4467 C C . GLU B 1 242 ? 12.398 35.25 10.945 1 92 242 GLU B C 1
ATOM 4469 O O . GLU B 1 242 ? 12.219 35.344 9.734 1 92 242 GLU B O 1
ATOM 4474 N N . THR B 1 243 ? 13.391 34.688 11.57 1 93.31 243 THR B N 1
ATOM 4475 C CA . THR B 1 243 ? 14.344 33.969 10.734 1 93.31 243 THR B CA 1
ATOM 4476 C C . THR B 1 243 ? 13.719 32.719 10.164 1 93.31 243 THR B C 1
ATOM 4478 O O . THR B 1 243 ? 12.844 32.125 10.789 1 93.31 243 THR B O 1
ATOM 4481 N N . PHE B 1 244 ? 14.148 32.406 9.023 1 94.44 244 PHE B N 1
ATOM 4482 C CA . PHE B 1 244 ? 13.641 31.203 8.359 1 94.44 244 PHE B CA 1
ATOM 4483 C C . PHE B 1 244 ? 13.828 29.969 9.242 1 94.44 244 PHE B C 1
ATOM 4485 O O . PHE B 1 244 ? 12.938 29.125 9.336 1 94.44 244 PHE B O 1
ATOM 4492 N N . ASP B 1 245 ? 14.93 29.875 9.938 1 95.25 245 ASP B N 1
ATOM 4493 C CA . ASP B 1 245 ? 15.227 28.734 10.812 1 95.25 245 ASP B CA 1
ATOM 4494 C C . ASP B 1 245 ? 14.188 28.609 11.922 1 95.25 245 ASP B C 1
ATOM 4496 O O . ASP B 1 245 ? 13.734 27.516 12.234 1 95.25 245 ASP B O 1
ATOM 4500 N N . LYS B 1 246 ? 13.875 29.734 12.453 1 94.69 246 LYS B N 1
ATOM 4501 C CA . LYS B 1 246 ? 12.906 29.734 13.547 1 94.69 246 LYS B CA 1
ATOM 4502 C C . LYS B 1 246 ? 11.516 29.344 13.047 1 94.69 246 LYS B C 1
ATOM 4504 O O . LYS B 1 246 ? 10.797 28.594 13.711 1 94.69 246 LYS B O 1
ATOM 4509 N N . ILE B 1 247 ? 11.195 29.828 11.883 1 94.88 247 ILE B N 1
ATOM 4510 C CA . ILE B 1 247 ? 9.883 29.547 11.32 1 94.88 247 ILE B CA 1
ATOM 4511 C C . ILE B 1 247 ? 9.773 28.047 11.008 1 94.88 247 ILE B C 1
ATOM 4513 O O . ILE B 1 247 ? 8.742 27.438 11.273 1 94.88 247 ILE B O 1
ATOM 4517 N N . VAL B 1 248 ? 10.82 27.531 10.438 1 94.81 248 VAL B N 1
ATOM 4518 C CA . VAL B 1 248 ? 10.828 26.094 10.133 1 94.81 248 VAL B CA 1
ATOM 4519 C C . VAL B 1 248 ? 10.719 25.297 11.422 1 94.81 248 VAL B C 1
ATOM 4521 O O . VAL B 1 248 ? 9.93 24.344 11.508 1 94.81 248 VAL B O 1
ATOM 4524 N N . ASN B 1 249 ? 11.484 25.656 12.43 1 95.75 249 ASN B N 1
ATOM 4525 C CA . ASN B 1 249 ? 11.469 24.953 13.711 1 95.75 249 ASN B CA 1
ATOM 4526 C C . ASN B 1 249 ? 10.078 24.984 14.344 1 95.75 249 ASN B C 1
ATOM 4528 O O . ASN B 1 249 ? 9.586 23.953 14.805 1 95.75 249 ASN B O 1
ATOM 4532 N N . ASP B 1 250 ? 9.477 26.109 14.344 1 93.69 250 ASP B N 1
ATOM 4533 C CA . ASP B 1 250 ? 8.156 26.25 14.938 1 93.69 250 ASP B CA 1
ATOM 4534 C C . ASP B 1 250 ? 7.109 25.469 14.148 1 93.69 250 ASP B C 1
ATOM 4536 O O . ASP B 1 250 ? 6.215 24.859 14.734 1 93.69 250 ASP B O 1
ATOM 4540 N N . SER B 1 251 ? 7.234 25.531 12.828 1 93.12 251 SER B N 1
ATOM 4541 C CA . SER B 1 251 ? 6.301 24.797 11.977 1 93.12 251 SER B CA 1
ATOM 4542 C C . SER B 1 251 ? 6.391 23.297 12.227 1 93.12 251 SER B C 1
ATOM 4544 O O . SER B 1 251 ? 5.371 22.609 12.227 1 93.12 251 SER B O 1
ATOM 4546 N N . LEU B 1 252 ? 7.559 22.844 12.438 1 94.19 252 LEU B N 1
ATOM 4547 C CA . LEU B 1 252 ? 7.781 21.438 12.734 1 94.19 252 LEU B CA 1
ATOM 4548 C C . LEU B 1 252 ? 7.141 21.062 14.07 1 94.19 252 LEU B C 1
ATOM 4550 O O . LEU B 1 252 ? 6.48 20.016 14.172 1 94.19 252 LEU B O 1
ATOM 4554 N N . LEU B 1 253 ? 7.34 21.875 15.016 1 92.94 253 LEU B N 1
ATOM 4555 C CA . LEU B 1 253 ? 6.809 21.594 16.344 1 92.94 253 LEU B CA 1
ATOM 4556 C C . LEU B 1 253 ? 5.285 21.625 16.344 1 92.94 253 LEU B C 1
ATOM 4558 O O . LEU B 1 253 ? 4.645 20.875 17.078 1 92.94 253 LEU B O 1
ATOM 4562 N N . GLU B 1 254 ? 4.73 22.422 15.461 1 87.31 254 GLU B N 1
ATOM 4563 C CA . GLU B 1 254 ? 3.279 22.547 15.367 1 87.31 254 GLU B CA 1
ATOM 4564 C C . GLU B 1 254 ? 2.66 21.328 14.672 1 87.31 254 GLU B C 1
ATOM 4566 O O . GLU B 1 254 ? 1.496 21 14.906 1 87.31 254 GLU B O 1
ATOM 4571 N N . THR B 1 255 ? 3.445 20.688 13.82 1 86.94 255 THR B N 1
ATOM 4572 C CA . THR B 1 255 ? 2.881 19.625 13 1 86.94 255 THR B CA 1
ATOM 4573 C C . THR B 1 255 ? 3.369 18.25 13.484 1 86.94 255 THR B C 1
ATOM 4575 O O . THR B 1 255 ? 2.811 17.219 13.109 1 86.94 255 THR B O 1
ATOM 4578 N N . MET B 1 256 ? 4.359 18.219 14.273 1 89.06 256 MET B N 1
ATOM 4579 C CA . MET B 1 256 ? 5.039 16.984 14.664 1 89.06 256 MET B CA 1
ATOM 4580 C C . MET B 1 256 ? 4.07 16.031 15.336 1 89.06 256 MET B C 1
ATOM 4582 O O . MET B 1 256 ? 4.102 14.82 15.07 1 89.06 256 MET B O 1
ATOM 4586 N N . SER B 1 257 ? 3.258 16.531 16.219 1 84.19 257 SER B N 1
ATOM 4587 C CA . SER B 1 257 ? 2.314 15.664 16.922 1 84.19 257 SER B CA 1
ATOM 4588 C C . SER B 1 257 ? 1.38 14.953 15.953 1 84.19 257 SER B C 1
ATOM 4590 O O . SER B 1 257 ? 1.095 13.766 16.109 1 84.19 257 SER B O 1
ATOM 4592 N N . ARG B 1 258 ? 0.934 15.68 15.016 1 76.56 258 ARG B N 1
ATOM 4593 C CA . ARG B 1 258 ? 0.044 15.102 14.016 1 76.56 258 ARG B CA 1
ATOM 4594 C C . ARG B 1 258 ? 0.767 14.047 13.18 1 76.56 258 ARG B C 1
ATOM 4596 O O . ARG B 1 258 ? 0.234 12.961 12.945 1 76.56 258 ARG B O 1
ATOM 4603 N N . SER B 1 259 ? 1.908 14.383 12.719 1 85.62 259 SER B N 1
ATOM 4604 C CA . SER B 1 259 ? 2.699 13.469 11.906 1 85.62 259 SER B CA 1
ATOM 4605 C C . SER B 1 259 ? 2.99 12.172 12.656 1 85.62 259 SER B C 1
ATOM 4607 O O . SER B 1 259 ? 2.83 11.078 12.109 1 85.62 259 SER B O 1
ATOM 4609 N N . ILE B 1 260 ? 3.395 12.344 13.875 1 87.56 260 ILE B N 1
ATOM 4610 C CA . ILE B 1 260 ? 3.73 11.18 14.688 1 87.56 260 ILE B CA 1
ATOM 4611 C C . ILE B 1 260 ? 2.48 10.336 14.93 1 87.56 260 ILE B C 1
ATOM 4613 O O . ILE B 1 260 ? 2.518 9.109 14.812 1 87.56 260 ILE B O 1
ATOM 4617 N N . ASN B 1 261 ? 1.432 10.984 15.227 1 81.06 261 ASN B N 1
ATOM 4618 C CA . ASN B 1 261 ? 0.204 10.258 15.531 1 81.06 261 ASN B CA 1
ATOM 4619 C C . ASN B 1 261 ? -0.332 9.523 14.305 1 81.06 261 ASN B C 1
ATOM 4621 O O . ASN B 1 261 ? -0.776 8.375 14.406 1 81.06 261 ASN B O 1
ATOM 4625 N N . THR B 1 262 ? -0.374 10.18 13.172 1 81 262 THR B N 1
ATOM 4626 C CA . THR B 1 262 ? -0.836 9.539 11.945 1 81 262 THR B CA 1
ATOM 4627 C C . THR B 1 262 ? 0.093 8.391 11.555 1 81 262 THR B C 1
ATOM 4629 O O . THR B 1 262 ? -0.368 7.324 11.141 1 81 262 THR B O 1
ATOM 4632 N N . GLY B 1 263 ? 1.375 8.578 11.719 1 87.75 263 GLY B N 1
ATOM 4633 C CA . GLY B 1 263 ? 2.336 7.516 11.453 1 87.75 263 GLY B CA 1
ATOM 4634 C C . GLY B 1 263 ? 2.189 6.328 12.383 1 87.75 263 GLY B C 1
ATOM 4635 O O . GLY B 1 263 ? 2.238 5.18 11.945 1 87.75 263 GLY B O 1
ATOM 4636 N N . LEU B 1 264 ? 1.983 6.645 13.648 1 86.56 264 LEU B N 1
ATOM 4637 C CA . LEU B 1 264 ? 1.865 5.586 14.641 1 86.56 264 LEU B CA 1
ATOM 4638 C C . LEU B 1 264 ? 0.619 4.742 14.391 1 86.56 264 LEU B C 1
ATOM 4640 O O . LEU B 1 264 ? 0.632 3.527 14.609 1 86.56 264 LEU B O 1
ATOM 4644 N N . THR B 1 265 ? -0.412 5.445 14.016 1 83.38 265 THR B N 1
ATOM 4645 C CA . THR B 1 265 ? -1.639 4.719 13.703 1 83.38 265 THR B CA 1
ATOM 4646 C C . THR B 1 265 ? -1.39 3.674 12.617 1 83.38 265 THR B C 1
ATOM 4648 O O . THR B 1 265 ? -1.775 2.514 12.766 1 83.38 265 THR B O 1
ATOM 4651 N N . VAL B 1 266 ? -0.752 4.027 11.562 1 87.25 266 VAL B N 1
ATOM 4652 C CA . VAL B 1 266 ? -0.49 3.137 10.438 1 87.25 266 VAL B CA 1
ATOM 4653 C C . VAL B 1 266 ? 0.525 2.072 10.852 1 87.25 266 VAL B C 1
ATOM 4655 O O . VAL B 1 266 ? 0.385 0.901 10.492 1 87.25 266 VAL B O 1
ATOM 4658 N N . LEU B 1 267 ? 1.526 2.469 11.672 1 91.62 267 LEU B N 1
ATOM 4659 C CA . LEU B 1 267 ? 2.572 1.541 12.078 1 91.62 267 LEU B CA 1
ATOM 4660 C C . LEU B 1 267 ? 2.006 0.45 12.984 1 91.62 267 LEU B C 1
ATOM 4662 O O . LEU B 1 267 ? 2.389 -0.717 12.867 1 91.62 267 LEU B O 1
ATOM 4666 N N . ILE B 1 268 ? 1.157 0.817 13.844 1 85.88 268 ILE B N 1
ATOM 4667 C CA . ILE B 1 268 ? 0.554 -0.165 14.734 1 85.88 268 ILE B CA 1
ATOM 4668 C C . ILE B 1 268 ? -0.285 -1.151 13.93 1 85.88 268 ILE B C 1
ATOM 4670 O O . ILE B 1 268 ? -0.206 -2.363 14.141 1 85.88 268 ILE B O 1
ATOM 4674 N N . MET B 1 269 ? -1.039 -0.618 13.047 1 84.94 269 MET B N 1
ATOM 4675 C CA . MET B 1 269 ? -1.844 -1.484 12.188 1 84.94 269 MET B CA 1
ATOM 4676 C C . MET B 1 269 ? -0.958 -2.436 11.391 1 84.94 269 MET B C 1
ATOM 4678 O O . MET B 1 269 ? -1.245 -3.631 11.305 1 84.94 269 MET B O 1
ATOM 4682 N N . LEU B 1 270 ? 0.101 -1.978 10.797 1 91 270 LEU B N 1
ATOM 4683 C CA . LEU B 1 270 ? 1.007 -2.795 10 1 91 270 LEU B CA 1
ATOM 4684 C C . LEU B 1 270 ? 1.7 -3.842 10.867 1 91 270 LEU B C 1
ATOM 4686 O O . LEU B 1 270 ? 1.952 -4.961 10.414 1 91 270 LEU B O 1
ATOM 4690 N N . PHE B 1 271 ? 1.955 -3.473 12.07 1 89.88 271 PHE B N 1
ATOM 4691 C CA . PHE B 1 271 ? 2.59 -4.414 12.984 1 89.88 271 PHE B CA 1
ATOM 4692 C C . PHE B 1 271 ? 1.662 -5.586 13.281 1 89.88 271 PHE B C 1
ATOM 4694 O O . PHE B 1 271 ? 2.096 -6.742 13.289 1 89.88 271 PHE B O 1
ATOM 4701 N N . VAL B 1 272 ? 0.477 -5.254 13.523 1 83.88 272 VAL B N 1
ATOM 4702 C CA . VAL B 1 272 ? -0.508 -6.293 13.789 1 83.88 272 VAL B CA 1
ATOM 4703 C C . VAL B 1 272 ? -0.678 -7.18 12.562 1 83.88 272 VAL B C 1
ATOM 4705 O O . VAL B 1 272 ? -0.769 -8.406 12.672 1 83.88 272 VAL B O 1
ATOM 4708 N N . LEU B 1 273 ? -0.678 -6.598 11.453 1 83.56 273 LEU B N 1
ATOM 4709 C CA . LEU B 1 273 ? -0.827 -7.355 10.219 1 83.56 273 LEU B CA 1
ATOM 4710 C C . LEU B 1 273 ? 0.394 -8.234 9.969 1 83.56 273 LEU B C 1
ATOM 4712 O O . LEU B 1 273 ? 0.275 -9.32 9.398 1 83.56 273 LEU B O 1
ATOM 4716 N N . LEU B 1 274 ? 1.517 -7.73 10.305 1 87.88 274 LEU B N 1
ATOM 4717 C CA . LEU B 1 274 ? 2.732 -8.523 10.148 1 87.88 274 LEU B CA 1
ATOM 4718 C C . LEU B 1 274 ? 2.656 -9.805 10.969 1 87.88 274 LEU B C 1
ATOM 4720 O O . LEU B 1 274 ? 3.145 -10.852 10.531 1 87.88 274 LEU B O 1
ATOM 4724 N N . MET B 1 275 ? 1.991 -9.711 12.023 1 82.44 275 MET B N 1
ATOM 4725 C CA . MET B 1 275 ? 1.914 -10.852 12.938 1 82.44 275 MET B CA 1
ATOM 4726 C C . MET B 1 275 ? 0.787 -11.797 12.539 1 82.44 275 MET B C 1
ATOM 4728 O O . MET B 1 275 ? 0.92 -13.016 12.656 1 82.44 275 MET B O 1
ATOM 4732 N N . PHE B 1 276 ? -0.271 -11.18 11.883 1 76.5 276 PHE B N 1
ATOM 4733 C CA . PHE B 1 276 ? -1.466 -12 11.727 1 76.5 276 PHE B CA 1
ATOM 4734 C C . PHE B 1 276 ? -1.912 -12.031 10.273 1 76.5 276 PHE B C 1
ATOM 4736 O O . PHE B 1 276 ? -2.844 -12.758 9.922 1 76.5 276 PHE B O 1
ATOM 4743 N N . GLY B 1 277 ? -1.424 -11.273 9.375 1 73.12 277 GLY B N 1
ATOM 4744 C CA . GLY B 1 277 ? -1.889 -11.102 8.008 1 73.12 277 GLY B CA 1
ATOM 4745 C C . GLY B 1 277 ? -1.532 -12.266 7.102 1 73.12 277 GLY B C 1
ATOM 4746 O O . GLY B 1 277 ? -2.082 -12.391 6.004 1 73.12 277 GLY B O 1
ATOM 4747 N N . GLY B 1 278 ? -0.637 -13.188 7.355 1 75.25 278 GLY B N 1
ATOM 4748 C CA . GLY B 1 278 ? -0.299 -14.344 6.535 1 75.25 278 GLY B CA 1
ATOM 4749 C C . GLY B 1 278 ? 0.968 -14.141 5.723 1 75.25 278 GLY B C 1
ATOM 4750 O O . GLY B 1 278 ? 1.478 -13.023 5.617 1 75.25 278 GLY B O 1
ATOM 4751 N N . GLU B 1 279 ? 1.254 -15.117 4.977 1 76.31 279 GLU B N 1
ATOM 4752 C CA . GLU B 1 279 ? 2.541 -15.141 4.285 1 76.31 279 GLU B CA 1
ATOM 4753 C C . GLU B 1 279 ? 2.465 -14.391 2.957 1 76.31 279 GLU B C 1
ATOM 4755 O O . GLU B 1 279 ? 3.457 -13.812 2.508 1 76.31 279 GLU B O 1
ATOM 4760 N N . SER B 1 280 ? 1.272 -14.383 2.395 1 77.94 280 SER B N 1
ATOM 4761 C CA . SER B 1 280 ? 1.118 -13.805 1.064 1 77.94 280 SER B CA 1
ATOM 4762 C C . SER B 1 280 ? 1.347 -12.297 1.089 1 77.94 280 SER B C 1
ATOM 4764 O O . SER B 1 280 ? 1.709 -11.703 0.071 1 77.94 280 SER B O 1
ATOM 4766 N N . ILE B 1 281 ? 1.175 -11.68 2.246 1 83.38 281 ILE B N 1
ATOM 4767 C CA . ILE B 1 281 ? 1.328 -10.234 2.299 1 83.38 281 ILE B CA 1
ATOM 4768 C C . ILE B 1 281 ? 2.461 -9.867 3.256 1 83.38 281 ILE B C 1
ATOM 4770 O O . ILE B 1 281 ? 2.596 -8.711 3.654 1 83.38 281 ILE B O 1
ATOM 4774 N N . TYR B 1 282 ? 3.23 -10.867 3.678 1 88 282 TYR B N 1
ATOM 4775 C CA . TYR B 1 282 ? 4.27 -10.648 4.68 1 88 282 TYR B CA 1
ATOM 4776 C C . TYR B 1 282 ? 5.301 -9.641 4.184 1 88 282 TYR B C 1
ATOM 4778 O O . TYR B 1 282 ? 5.59 -8.656 4.867 1 88 282 TYR B O 1
ATOM 4786 N N . ASN B 1 283 ? 5.883 -9.875 2.994 1 91.25 283 ASN B N 1
ATOM 4787 C CA . ASN B 1 283 ? 6.922 -9 2.467 1 91.25 283 ASN B CA 1
ATOM 4788 C C . ASN B 1 283 ? 6.391 -7.59 2.213 1 91.25 283 ASN B C 1
ATOM 4790 O O . ASN B 1 283 ? 7.086 -6.605 2.455 1 91.25 283 ASN B O 1
ATOM 4794 N N . PHE B 1 284 ? 5.172 -7.52 1.755 1 91.69 284 PHE B N 1
ATOM 4795 C CA . PHE B 1 284 ? 4.531 -6.227 1.555 1 91.69 284 PHE B CA 1
ATOM 4796 C C . PHE B 1 284 ? 4.398 -5.477 2.875 1 91.69 284 PHE B C 1
ATOM 4798 O O . PHE B 1 284 ? 4.77 -4.305 2.971 1 91.69 284 PHE B O 1
ATOM 4805 N N . THR B 1 285 ? 3.881 -6.152 3.865 1 92.94 285 THR B N 1
ATOM 4806 C CA . THR B 1 285 ? 3.615 -5.539 5.164 1 92.94 285 THR B CA 1
ATOM 4807 C C . THR B 1 285 ? 4.918 -5.121 5.84 1 92.94 285 THR B C 1
ATOM 4809 O O . THR B 1 285 ?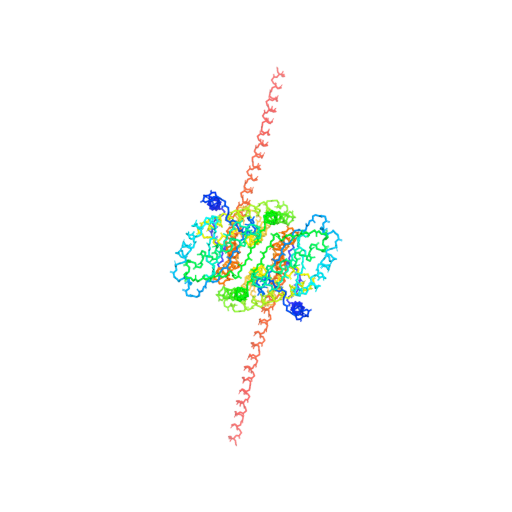 5 -4.035 6.422 1 92.94 285 THR B O 1
ATOM 4812 N N . LEU B 1 286 ? 5.906 -6.004 5.75 1 95.31 286 LEU B N 1
ATOM 4813 C CA . LEU B 1 286 ? 7.203 -5.68 6.336 1 95.31 286 LEU B CA 1
ATOM 4814 C C . LEU B 1 286 ? 7.816 -4.461 5.664 1 95.31 286 LEU B C 1
ATOM 4816 O O . LEU B 1 286 ? 8.344 -3.57 6.34 1 95.31 286 LEU B O 1
ATOM 4820 N N . ALA B 1 287 ? 7.746 -4.477 4.359 1 96.19 287 ALA B N 1
ATOM 4821 C CA . ALA B 1 287 ? 8.266 -3.344 3.6 1 96.19 287 ALA B CA 1
ATOM 4822 C C . ALA B 1 287 ? 7.539 -2.055 3.971 1 96.19 287 ALA B C 1
ATOM 4824 O O . ALA B 1 287 ? 8.164 -1.007 4.141 1 96.19 287 ALA B O 1
ATOM 4825 N N . MET B 1 288 ? 6.293 -2.113 4.102 1 95.19 288 MET B N 1
ATOM 4826 C CA . MET B 1 288 ? 5.496 -0.95 4.477 1 95.19 288 MET B CA 1
ATOM 4827 C C . MET B 1 288 ? 5.883 -0.452 5.867 1 95.19 288 MET B C 1
ATOM 4829 O O . MET B 1 288 ? 5.969 0.756 6.094 1 95.19 288 MET B O 1
ATOM 4833 N N . LEU B 1 289 ? 6.02 -1.402 6.746 1 95.75 289 LEU B N 1
ATOM 4834 C CA . LEU B 1 289 ? 6.379 -1.052 8.117 1 95.75 289 LEU B CA 1
ATOM 4835 C C . LEU B 1 289 ? 7.691 -0.271 8.148 1 95.75 289 LEU B C 1
ATOM 4837 O O . LEU B 1 289 ? 7.766 0.796 8.758 1 95.75 289 LEU B O 1
ATOM 4841 N N . ILE B 1 290 ? 8.68 -0.754 7.461 1 96.38 290 ILE B N 1
ATOM 4842 C CA . ILE B 1 290 ? 9.992 -0.121 7.414 1 96.38 290 ILE B CA 1
ATOM 4843 C C . ILE B 1 290 ? 9.898 1.211 6.672 1 96.38 290 ILE B C 1
ATOM 4845 O O . ILE B 1 290 ? 10.445 2.221 7.125 1 96.38 290 ILE B O 1
ATOM 4849 N N . GLY B 1 291 ? 9.234 1.215 5.617 1 95.81 291 GLY B N 1
ATOM 4850 C CA . GLY B 1 291 ? 9.102 2.406 4.793 1 95.81 291 GLY B CA 1
ATOM 4851 C C . GLY B 1 291 ? 8.367 3.537 5.484 1 95.81 291 GLY B C 1
ATOM 4852 O O . GLY B 1 291 ? 8.797 4.691 5.43 1 95.81 291 GLY B O 1
ATOM 4853 N N . ILE B 1 292 ? 7.266 3.186 6.117 1 94.56 292 ILE B N 1
ATOM 4854 C CA . ILE B 1 292 ? 6.469 4.191 6.809 1 94.56 292 ILE B CA 1
ATOM 4855 C C . ILE B 1 292 ? 7.262 4.762 7.984 1 94.56 292 ILE B C 1
ATOM 4857 O O . ILE B 1 292 ? 7.223 5.969 8.242 1 94.56 292 ILE B O 1
ATOM 4861 N N . ALA B 1 293 ? 7.93 3.881 8.688 1 96.12 293 ALA B N 1
ATOM 4862 C CA . ALA B 1 293 ? 8.781 4.348 9.781 1 96.12 293 ALA B CA 1
ATOM 4863 C C . ALA B 1 293 ? 9.844 5.316 9.273 1 96.12 293 ALA B C 1
ATOM 4865 O O . ALA B 1 293 ? 10.07 6.367 9.875 1 96.12 293 ALA B O 1
ATOM 4866 N N . SER B 1 294 ? 10.461 4.969 8.211 1 96.19 294 SER B N 1
ATOM 4867 C CA . SER B 1 294 ? 11.469 5.828 7.605 1 96.19 294 SER B CA 1
ATOM 4868 C C . SER B 1 294 ? 10.852 7.133 7.109 1 96.19 294 SER B C 1
ATOM 4870 O O . SER B 1 294 ? 11.453 8.203 7.254 1 96.19 294 SER B O 1
ATOM 4872 N N . GLY B 1 295 ? 9.727 7.051 6.504 1 94.25 295 GLY B N 1
ATOM 4873 C CA . GLY B 1 295 ? 9.031 8.227 6.004 1 94.25 295 GLY B CA 1
ATOM 4874 C C . GLY B 1 295 ? 8.648 9.203 7.098 1 94.25 295 GLY B C 1
ATOM 4875 O O . GLY B 1 295 ? 8.734 10.422 6.91 1 94.25 295 GLY B O 1
ATOM 4876 N N . LEU B 1 296 ? 8.219 8.633 8.172 1 93.38 296 LEU B N 1
ATOM 4877 C CA . LEU B 1 296 ? 7.891 9.469 9.32 1 93.38 296 LEU B CA 1
ATOM 4878 C C . LEU B 1 296 ? 9.109 10.258 9.781 1 93.38 296 LEU B C 1
ATOM 4880 O O . LEU B 1 296 ? 9.008 11.461 10.039 1 93.38 296 LEU B O 1
ATOM 4884 N N . TYR B 1 297 ? 10.195 9.586 9.859 1 95.62 297 TYR B N 1
ATOM 4885 C CA . TYR B 1 297 ? 11.445 10.234 10.242 1 95.62 297 TYR B CA 1
ATOM 4886 C C . TYR B 1 297 ? 11.852 11.289 9.219 1 95.62 297 TYR B C 1
ATOM 4888 O O . TYR B 1 297 ? 12.141 12.43 9.578 1 95.62 297 TYR B O 1
ATOM 4896 N N . SER B 1 298 ? 11.859 10.914 7.992 1 95.94 298 SER B N 1
ATOM 4897 C CA . SER B 1 298 ? 12.438 11.766 6.965 1 95.94 298 SER B CA 1
ATOM 4898 C C . SER B 1 298 ? 11.586 13.008 6.727 1 95.94 298 SER B C 1
ATOM 4900 O O . SER B 1 298 ? 12.102 14.07 6.391 1 95.94 298 SER B O 1
ATOM 4902 N N . SER B 1 299 ? 10.289 12.891 6.871 1 92.69 299 SER B N 1
ATOM 4903 C CA . SER B 1 299 ? 9.414 14.047 6.664 1 92.69 299 SER B CA 1
ATOM 4904 C C . SER B 1 299 ? 9.695 15.133 7.695 1 92.69 299 SER B C 1
ATOM 4906 O O . SER B 1 299 ? 9.641 16.328 7.375 1 92.69 299 SER B O 1
ATOM 4908 N N . ILE B 1 300 ? 10 14.742 8.883 1 92.31 300 ILE B N 1
ATOM 4909 C CA . ILE B 1 300 ? 10.219 15.688 9.977 1 92.31 300 ILE B CA 1
ATOM 4910 C C . ILE B 1 300 ? 11.672 16.156 9.961 1 92.31 300 ILE B C 1
ATOM 4912 O O . ILE B 1 300 ? 11.945 17.359 10.031 1 92.31 300 ILE B O 1
ATOM 4916 N N . PHE B 1 301 ? 12.594 15.242 9.727 1 95 301 PHE B N 1
ATOM 4917 C CA . PHE B 1 301 ? 13.977 15.555 10.055 1 95 301 PHE B CA 1
ATOM 4918 C C . PHE B 1 301 ? 14.812 15.727 8.797 1 95 301 PHE B C 1
ATOM 4920 O O . PHE B 1 301 ? 15.922 16.266 8.844 1 95 301 PHE B O 1
ATOM 4927 N N . ASN B 1 302 ? 14.367 15.297 7.691 1 95.25 302 ASN B N 1
ATOM 4928 C CA . ASN B 1 302 ? 15.148 15.438 6.469 1 95.25 302 ASN B CA 1
ATOM 4929 C C . ASN B 1 302 ? 14.562 16.5 5.543 1 95.25 302 ASN B C 1
ATOM 4931 O O . ASN B 1 302 ? 15.266 17.438 5.141 1 95.25 302 ASN B O 1
ATOM 4935 N N . ALA B 1 303 ? 13.328 16.375 5.234 1 93.94 303 ALA B N 1
ATOM 4936 C CA . ALA B 1 303 ? 12.719 17.266 4.254 1 93.94 303 ALA B CA 1
ATOM 4937 C C . ALA B 1 303 ? 12.828 18.719 4.695 1 93.94 303 ALA B C 1
ATOM 4939 O O . ALA B 1 303 ? 13.281 19.578 3.932 1 93.94 303 ALA B O 1
ATOM 4940 N N . SER B 1 304 ? 12.453 19 5.891 1 93.75 304 SER B N 1
ATOM 4941 C CA . SER B 1 304 ? 12.477 20.359 6.422 1 93.75 304 SER B CA 1
ATOM 4942 C C . SER B 1 304 ? 13.906 20.859 6.559 1 93.75 304 SER B C 1
ATOM 4944 O O . SER B 1 304 ? 14.18 22.047 6.305 1 93.75 304 SER B O 1
ATOM 4946 N N . MET B 1 305 ? 14.812 20 6.926 1 95.31 305 MET B N 1
ATOM 4947 C CA . MET B 1 305 ? 16.203 20.391 7.102 1 95.31 305 MET B CA 1
ATOM 4948 C C . MET B 1 305 ? 16.859 20.719 5.762 1 95.31 305 MET B C 1
ATOM 4950 O O . MET B 1 305 ? 17.734 21.578 5.684 1 95.31 305 MET B O 1
ATOM 4954 N N . VAL B 1 306 ? 16.484 20.031 4.766 1 95.38 306 VAL B N 1
ATOM 4955 C CA . VAL B 1 306 ? 16.984 20.328 3.428 1 95.38 306 VAL B CA 1
ATOM 4956 C C . VAL B 1 306 ? 16.562 21.734 3.01 1 95.38 306 VAL B C 1
ATOM 4958 O O . VAL B 1 306 ? 17.328 22.469 2.385 1 95.38 306 VAL B O 1
ATOM 4961 N N . LEU B 1 307 ? 15.383 22.141 3.381 1 94 307 LEU B N 1
ATOM 4962 C CA . LEU B 1 307 ? 14.914 23.5 3.09 1 94 307 LEU B CA 1
ATOM 4963 C C . LEU B 1 307 ? 15.758 24.531 3.816 1 94 307 LEU B C 1
ATOM 4965 O O . LEU B 1 307 ? 16.094 25.578 3.25 1 94 307 LEU B O 1
ATOM 4969 N N . VAL B 1 308 ? 16.047 24.219 5.031 1 94.94 308 VAL B N 1
ATOM 4970 C CA . VAL B 1 308 ? 16.875 25.125 5.832 1 94.94 308 VAL B CA 1
ATOM 4971 C C . VAL B 1 308 ? 18.266 25.234 5.223 1 94.94 308 VAL B C 1
ATOM 4973 O O . VAL B 1 308 ? 18.812 26.328 5.086 1 94.94 308 VAL B O 1
ATOM 4976 N N . ALA B 1 309 ? 18.828 24.109 4.926 1 94.69 309 ALA B N 1
ATOM 4977 C CA . ALA B 1 309 ? 20.156 24.078 4.316 1 94.69 309 ALA B CA 1
ATOM 4978 C C . ALA B 1 309 ? 20.172 24.875 3.008 1 94.69 309 ALA B C 1
ATOM 4980 O O . ALA B 1 309 ? 21.125 25.594 2.717 1 94.69 309 ALA B O 1
ATOM 4981 N N . TRP B 1 310 ? 19.172 24.703 2.275 1 93.12 310 TRP B N 1
ATOM 4982 C CA . TRP B 1 310 ? 19.047 25.422 1.009 1 93.12 310 TRP B CA 1
ATOM 4983 C C . TRP B 1 310 ? 18.969 26.922 1.241 1 93.12 310 TRP B C 1
ATOM 4985 O O . TRP B 1 310 ? 19.609 27.703 0.539 1 93.12 310 TRP B O 1
ATOM 4995 N N . ASN B 1 311 ? 18.141 27.297 2.189 1 91.88 311 ASN B N 1
ATOM 4996 C CA . ASN B 1 311 ? 18 28.719 2.514 1 91.88 311 ASN B CA 1
ATOM 4997 C C . ASN B 1 311 ? 19.312 29.312 2.994 1 91.88 311 ASN B C 1
ATOM 4999 O O . ASN B 1 311 ? 19.672 30.422 2.6 1 91.88 311 ASN B O 1
ATOM 5003 N N . ARG B 1 312 ? 19.953 28.594 3.795 1 92.62 312 ARG B N 1
ATOM 5004 C CA . ARG B 1 312 ? 21.234 29.062 4.301 1 92.62 312 ARG B CA 1
ATOM 5005 C C . ARG B 1 312 ? 22.25 29.188 3.172 1 92.62 312 ARG B C 1
ATOM 5007 O O . ARG B 1 312 ? 23.062 30.125 3.168 1 92.62 312 ARG B O 1
ATOM 5014 N N . TRP B 1 313 ? 22.219 28.219 2.314 1 91.75 313 TRP B N 1
ATOM 5015 C CA . TRP B 1 313 ? 23.125 28.266 1.165 1 91.75 313 TRP B CA 1
ATOM 5016 C C . TRP B 1 313 ? 22.828 29.469 0.289 1 91.75 313 TRP B C 1
ATOM 5018 O O . TRP B 1 313 ? 23.75 30.156 -0.172 1 91.75 313 TRP B O 1
ATOM 5028 N N . GLU B 1 314 ? 21.609 29.797 0.061 1 90.25 314 GLU B N 1
ATOM 5029 C CA . GLU B 1 314 ? 21.219 30.938 -0.746 1 90.25 314 GLU B CA 1
ATOM 5030 C C . GLU B 1 314 ? 21.609 32.25 -0.065 1 90.25 314 GLU B C 1
ATOM 5032 O O . GLU B 1 314 ? 22.016 33.188 -0.729 1 90.25 314 GLU B O 1
ATOM 5037 N N . GLU B 1 315 ? 21.391 32.281 1.199 1 89.75 315 GLU B N 1
ATOM 5038 C CA . GLU B 1 315 ? 21.75 33.469 1.951 1 89.75 315 GLU B CA 1
ATOM 5039 C C . GLU B 1 315 ? 23.25 33.719 1.916 1 89.75 315 GLU B C 1
ATOM 5041 O O . GLU B 1 315 ? 23.703 34.844 1.785 1 89.75 315 GLU B O 1
ATOM 5046 N N . LYS B 1 316 ? 23.969 32.656 2.064 1 90.38 316 LYS B N 1
ATOM 5047 C CA . LYS B 1 316 ? 25.422 32.781 1.998 1 90.38 316 LYS B CA 1
ATOM 5048 C C . LYS B 1 316 ? 25.875 33.219 0.608 1 90.38 316 LYS B C 1
ATOM 5050 O O . LYS B 1 316 ? 26.797 34.031 0.476 1 90.38 316 LYS B O 1
ATOM 5055 N N . ARG B 1 317 ? 25.25 32.656 -0.331 1 88.81 317 ARG B N 1
ATOM 5056 C CA . ARG B 1 317 ? 25.578 33 -1.705 1 88.81 317 ARG B CA 1
ATOM 5057 C C . ARG B 1 317 ? 25.25 34.469 -1.983 1 88.81 317 ARG B C 1
ATOM 5059 O O . ARG B 1 317 ? 26.016 35.188 -2.621 1 88.81 317 ARG B O 1
ATOM 5066 N N . ALA B 1 318 ? 24.094 34.844 -1.532 1 88.69 318 ALA B N 1
ATOM 5067 C CA . ALA B 1 318 ? 23.688 36.25 -1.707 1 88.69 318 ALA B CA 1
ATOM 5068 C C . ALA B 1 318 ? 24.625 37.188 -0.972 1 88.69 318 ALA B C 1
ATOM 5070 O O . ALA B 1 318 ? 24.953 38.281 -1.475 1 88.69 318 ALA B O 1
ATOM 5071 N N . ALA B 1 319 ? 25 36.781 0.124 1 88.44 319 ALA B N 1
ATOM 5072 C CA . ALA B 1 319 ? 25.938 37.594 0.905 1 88.44 319 ALA B CA 1
ATOM 5073 C C . ALA B 1 319 ? 27.297 37.688 0.219 1 88.44 319 ALA B C 1
ATOM 5075 O O . ALA B 1 319 ? 27.938 38.719 0.218 1 88.44 319 ALA B O 1
ATOM 5076 N N . ARG B 1 320 ? 27.672 36.562 -0.305 1 87.06 320 ARG B N 1
ATOM 5077 C CA . ARG B 1 320 ? 28.938 36.531 -1.025 1 87.06 320 ARG B CA 1
ATOM 5078 C C . ARG B 1 320 ? 28.891 37.406 -2.268 1 87.06 320 ARG B C 1
ATOM 5080 O O . ARG B 1 320 ? 29.828 38.156 -2.547 1 87.06 320 ARG B O 1
ATOM 5087 N N . LEU B 1 321 ? 27.812 37.312 -2.959 1 86.88 321 LEU B N 1
ATOM 5088 C CA . LEU B 1 321 ? 27.656 38.094 -4.172 1 86.88 321 LEU B CA 1
ATOM 5089 C C . LEU B 1 321 ? 27.578 39.594 -3.838 1 86.88 321 LEU B C 1
ATOM 5091 O O . LEU B 1 321 ? 28.109 40.406 -4.574 1 86.88 321 LEU B O 1
ATOM 5095 N N . LYS B 1 322 ? 26.938 39.938 -2.75 1 86.69 322 LYS B N 1
ATOM 5096 C CA . LYS B 1 322 ? 26.875 41.344 -2.297 1 86.69 322 LYS B CA 1
ATOM 5097 C C . LYS B 1 322 ? 28.266 41.812 -1.861 1 86.69 322 LYS B C 1
ATOM 5099 O O . LYS B 1 322 ? 28.641 42.969 -2.139 1 86.69 322 LYS B O 1
ATOM 5104 N N . GLY B 1 323 ? 28.938 40.969 -1.222 1 85.06 323 GLY B N 1
ATOM 5105 C CA . GLY B 1 323 ? 30.297 41.312 -0.834 1 85.06 323 GLY B CA 1
ATOM 5106 C C . GLY B 1 323 ? 31.219 41.562 -2.02 1 85.06 323 GLY B C 1
ATOM 5107 O O . GLY B 1 323 ? 32 42.5 -2.02 1 85.06 323 GLY B O 1
ATOM 5108 N N . GLU B 1 324 ? 31.062 40.719 -2.977 1 84.44 324 GLU B N 1
ATOM 5109 C CA . GLU B 1 324 ? 31.859 40.875 -4.191 1 84.44 324 GLU B CA 1
ATOM 5110 C C . GLU B 1 324 ? 31.5 42.156 -4.945 1 84.44 324 GLU B C 1
ATOM 5112 O O . GLU B 1 324 ? 32.375 42.812 -5.496 1 84.44 324 GLU B O 1
ATOM 5117 N N . ARG 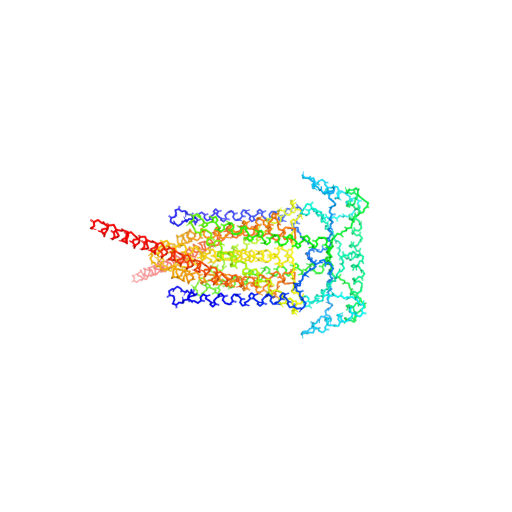B 1 325 ? 30.281 42.406 -4.957 1 84.31 325 ARG B N 1
ATOM 5118 C CA . ARG B 1 325 ? 29.828 43.625 -5.613 1 84.31 325 ARG B CA 1
ATOM 5119 C C . ARG B 1 325 ? 30.344 44.875 -4.883 1 84.31 325 ARG B C 1
ATOM 5121 O O . ARG B 1 325 ? 30.75 45.844 -5.516 1 84.31 325 ARG B O 1
ATOM 5128 N N . ASP B 1 326 ? 30.281 44.875 -3.584 1 85 326 ASP B N 1
ATOM 5129 C CA . ASP B 1 326 ? 30.781 45.969 -2.779 1 85 326 ASP B CA 1
ATOM 5130 C C . ASP B 1 326 ? 32.281 46.125 -2.93 1 85 326 ASP B C 1
ATOM 5132 O O . ASP B 1 326 ? 32.812 47.219 -2.994 1 85 326 ASP B O 1
ATOM 5136 N N . ALA B 1 327 ? 33.031 45.062 -3.037 1 85.62 327 ALA B N 1
ATOM 5137 C CA . ALA B 1 327 ? 34.469 45.062 -3.254 1 85.62 327 ALA B CA 1
ATOM 5138 C C . ALA B 1 327 ? 34.812 45.625 -4.633 1 85.62 327 ALA B C 1
ATOM 5140 O O . ALA B 1 327 ? 35.781 46.406 -4.781 1 85.62 327 ALA B O 1
ATOM 5141 N N . SER B 1 328 ? 34.031 45.219 -5.543 1 82.5 328 SER B N 1
ATOM 5142 C CA . SER B 1 328 ? 34.25 45.719 -6.895 1 82.5 328 SER B CA 1
ATOM 5143 C C . SER B 1 328 ? 33.969 47.219 -6.98 1 82.5 328 SER B C 1
ATOM 5145 O O . SER B 1 328 ? 34.719 47.938 -7.664 1 82.5 328 SER B O 1
ATOM 5147 N N . ARG B 1 329 ? 33 47.594 -6.238 1 81.44 329 ARG B N 1
ATOM 5148 C CA . ARG B 1 329 ? 32.688 49.031 -6.215 1 81.44 329 ARG B CA 1
ATOM 5149 C C . ARG B 1 329 ? 33.781 49.812 -5.504 1 81.44 329 ARG B C 1
ATOM 5151 O O . ARG B 1 329 ? 34.094 50.938 -5.914 1 81.44 329 ARG B O 1
ATOM 5158 N N . THR B 1 330 ? 34.281 49.281 -4.453 1 82.88 330 THR B N 1
ATOM 5159 C CA . THR B 1 330 ? 35.344 49.938 -3.723 1 82.88 330 THR B CA 1
ATOM 5160 C C . THR B 1 330 ? 36.625 50 -4.582 1 82.88 330 THR B C 1
ATOM 5162 O O . THR B 1 330 ? 37.312 51.031 -4.574 1 82.88 330 THR B O 1
ATOM 5165 N N . ASN B 1 331 ? 36.844 48.938 -5.305 1 78.31 331 ASN B N 1
ATOM 5166 C CA . ASN B 1 331 ? 38 48.938 -6.191 1 78.31 331 ASN B CA 1
ATOM 5167 C C . ASN B 1 331 ? 37.844 49.969 -7.309 1 78.31 331 ASN B C 1
ATOM 5169 O O . ASN B 1 331 ? 38.844 50.625 -7.695 1 78.31 331 ASN B O 1
ATOM 5173 N N . ILE B 1 332 ? 36.688 50.125 -7.801 1 77.5 332 ILE B N 1
ATOM 5174 C CA . ILE B 1 332 ? 36.406 51.125 -8.844 1 77.5 332 ILE B CA 1
ATOM 5175 C C . ILE B 1 332 ? 36.562 52.531 -8.273 1 77.5 332 ILE B C 1
ATOM 5177 O O . ILE B 1 332 ? 37.156 53.406 -8.93 1 77.5 332 ILE B O 1
ATOM 5181 N N . SER B 1 333 ? 36.156 52.719 -7.078 1 78.75 333 SER B N 1
ATOM 5182 C CA . SER B 1 333 ? 36.281 54.031 -6.438 1 78.75 333 SER B CA 1
ATOM 5183 C C . SER B 1 333 ? 37.719 54.375 -6.148 1 78.75 333 SER B C 1
ATOM 5185 O O . SER B 1 333 ? 38.125 55.531 -6.344 1 78.75 333 SER B O 1
ATOM 5187 N N . VAL B 1 334 ? 38.531 53.406 -5.789 1 79.19 334 VAL B N 1
ATOM 5188 C CA . VAL B 1 334 ? 39.938 53.625 -5.508 1 79.19 334 VAL B CA 1
ATOM 5189 C C . VAL B 1 334 ? 40.688 53.906 -6.805 1 79.19 334 VAL B C 1
ATOM 5191 O O . VAL B 1 334 ? 41.562 54.781 -6.84 1 79.19 334 VAL B O 1
ATOM 5194 N N . ARG B 1 335 ? 40.25 53.156 -7.773 1 72.38 335 ARG B N 1
ATOM 5195 C CA . ARG B 1 335 ? 40.906 53.375 -9.062 1 72.38 335 ARG B CA 1
ATOM 5196 C C . ARG B 1 335 ? 40.562 54.75 -9.609 1 72.38 335 ARG B C 1
ATOM 5198 O O . ARG B 1 335 ? 41.406 55.438 -10.188 1 72.38 335 ARG B O 1
ATOM 5205 N N . GLU B 1 336 ? 39.375 55.312 -9.414 1 77.94 336 GLU B N 1
ATOM 5206 C CA . GLU B 1 336 ? 38.938 56.625 -9.867 1 77.94 336 GLU B CA 1
ATOM 5207 C C . GLU B 1 336 ? 39.594 57.75 -9.047 1 77.94 336 GLU B C 1
ATOM 5209 O O . GLU B 1 336 ? 39.969 58.781 -9.602 1 77.94 336 GLU B O 1
ATOM 5214 N N . THR B 1 337 ? 39.812 57.531 -7.875 1 80.12 337 THR B N 1
ATOM 5215 C CA . THR B 1 337 ? 40.469 58.5 -7.016 1 80.12 337 THR B CA 1
ATOM 5216 C C . THR B 1 337 ? 41.938 58.625 -7.355 1 80.12 337 THR B C 1
ATOM 5218 O O . THR B 1 337 ? 42.531 59.688 -7.355 1 80.12 337 THR B O 1
ATOM 5221 N N . SER B 1 338 ? 42.531 57.5 -7.66 1 78.31 338 SER B N 1
ATOM 5222 C CA . SER B 1 338 ? 43.938 57.469 -8.047 1 78.31 338 SER B CA 1
ATOM 5223 C C . SER B 1 338 ? 44.125 58.156 -9.391 1 78.31 338 SER B C 1
ATOM 5225 O O . SER B 1 338 ? 45.125 58.875 -9.586 1 78.31 338 SER B O 1
ATOM 5227 N N . ARG B 1 339 ? 43.188 58 -10.297 1 77.06 339 ARG B N 1
ATOM 5228 C CA . ARG B 1 339 ? 43.281 58.656 -11.594 1 77.06 339 ARG B CA 1
ATOM 5229 C C . ARG B 1 339 ? 43.062 60.156 -11.453 1 77.06 339 ARG B C 1
ATOM 5231 O O . ARG B 1 339 ? 43.719 60.938 -12.117 1 77.06 339 ARG B O 1
ATOM 5238 N N . GLY B 1 340 ? 42.156 60.531 -10.656 1 72.75 340 GLY B N 1
ATOM 5239 C CA . GLY B 1 340 ? 41.969 61.938 -10.375 1 72.75 340 GLY B CA 1
ATOM 5240 C C . GLY B 1 340 ? 43.156 62.625 -9.734 1 72.75 340 GLY B C 1
ATOM 5241 O O . GLY B 1 340 ? 43.5 63.75 -10.094 1 72.75 340 GLY B O 1
ATOM 5242 N N . ALA B 1 341 ? 43.875 62.031 -8.914 1 78.5 341 ALA B N 1
ATOM 5243 C CA . ALA B 1 341 ? 45.094 62.562 -8.266 1 78.5 341 ALA B CA 1
ATOM 5244 C C . ALA B 1 341 ? 46.25 62.656 -9.258 1 78.5 341 ALA B C 1
ATOM 5246 O O . ALA B 1 341 ? 47 63.625 -9.234 1 78.5 341 ALA B O 1
ATOM 5247 N N . ALA B 1 342 ? 46.344 61.75 -10.195 1 78.19 342 ALA B N 1
ATOM 5248 C CA . ALA B 1 342 ? 47.375 61.781 -11.219 1 78.19 342 ALA B CA 1
ATOM 5249 C C . ALA B 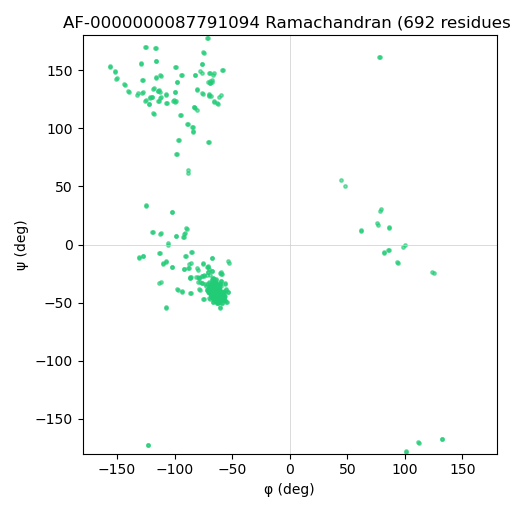1 342 ? 47.156 62.938 -12.195 1 78.19 342 ALA B C 1
ATOM 5251 O O . ALA B 1 342 ? 48.125 63.594 -12.625 1 78.19 342 ALA B O 1
ATOM 5252 N N . LEU B 1 343 ? 46 63.219 -12.453 1 76.44 343 LEU B N 1
ATOM 5253 C CA . LEU B 1 343 ? 45.656 64.312 -13.359 1 76.44 343 LEU B CA 1
ATOM 5254 C C . LEU B 1 343 ? 45.938 65.688 -12.711 1 76.44 343 LEU B C 1
ATOM 5256 O O . LEU B 1 343 ? 46.406 66.625 -13.375 1 76.44 343 LEU B O 1
ATOM 5260 N N . LYS B 1 344 ? 45.938 65.875 -11.547 1 75.12 344 LYS B N 1
ATOM 5261 C CA . LYS B 1 344 ? 46.219 67.125 -10.836 1 75.12 344 LYS B CA 1
ATOM 5262 C C . LYS B 1 344 ? 47.719 67.375 -10.727 1 75.12 344 LYS B C 1
ATOM 5264 O O . LYS B 1 344 ? 48.188 68.5 -10.781 1 75.12 344 LYS B O 1
ATOM 5269 N N . THR B 1 345 ? 48.5 66.375 -10.711 1 80.12 345 THR B N 1
ATOM 5270 C CA . THR B 1 345 ? 49.938 66.5 -10.609 1 80.12 345 THR B CA 1
ATOM 5271 C C . THR B 1 345 ? 50.531 66.875 -11.961 1 80.12 345 THR B C 1
ATOM 5273 O O . THR B 1 345 ? 51.531 67.625 -12.023 1 80.12 345 THR B O 1
ATOM 5276 N N . ARG B 1 346 ? 49.938 66.5 -13.016 1 74.38 346 ARG B N 1
ATOM 5277 C CA . ARG B 1 346 ? 50.438 66.812 -14.336 1 74.38 346 ARG B CA 1
ATOM 5278 C C . ARG B 1 346 ? 50.062 68.25 -14.711 1 74.38 346 ARG B C 1
ATOM 5280 O O . ARG B 1 346 ? 50.688 68.875 -15.586 1 74.38 346 ARG B O 1
ATOM 5287 N N . ALA B 1 347 ? 49.188 68.875 -14.25 1 68.25 347 ALA B N 1
ATOM 5288 C CA . ALA B 1 347 ? 48.75 70.188 -14.562 1 68.25 347 ALA B CA 1
ATOM 5289 C C . ALA B 1 347 ? 49.562 71.25 -13.781 1 68.25 347 ALA B C 1
ATOM 5291 O O . ALA B 1 347 ? 49.469 72.438 -14.062 1 68.25 347 ALA B O 1
ATOM 5292 N N . LYS B 1 348 ? 50.375 70.812 -12.922 1 49.69 348 LYS B N 1
ATOM 5293 C CA . LYS B 1 348 ? 51.375 71.688 -12.352 1 49.69 348 LYS B CA 1
ATOM 5294 C C . LYS B 1 348 ? 52.719 71.562 -13.07 1 49.69 348 LYS B C 1
ATOM 5296 O O . LYS B 1 348 ? 53.156 70.5 -13.367 1 49.69 348 LYS B O 1
#

Radius of gyration: 32.02 Å; Cα contacts (8 Å, |Δi|>4): 1018; chains: 2; bounding box: 116×114×94 Å

Nearest PDB structures (foldseek):
  5xap-assembly1_A  TM=8.451E-01  e=3.198E-16  Deinococcus radiodurans R1 = ATCC 13939 = DSM 20539
  5yhf-assembly1_A  TM=7.034E-01  e=2.780E-13  Thermus thermophilus HB8
  7rpj-assembly1_A  TM=5.579E-01  e=1.408E-04  Mus musculus
  7rpk-assembly1_A  TM=5.950E-01  e=8.710E-04  Mus musculus
  7rpi-assembly1_A  TM=5.570E-01  e=1.190E-03  Mus musculus

Secondary structure (DSSP, 8-state):
---TT----TGGGHHHHHHHHHHHHHHHHHHHHSSSPS--B-HHHH-EEEEEEEPPGGGSPPTTTHHHHHHHHHHHHHHTT--S-EEEEETTTEEEEEE---SHHHHHHHHHHHHHHHHHHHT-S----SEEEEE-HHHHHHHHHHHHHHHHHHHHHHHHHHHHHHHTTT-HHHHHHHHHHHHHHHHHHHHHHHHHHHHH-TT--B-HHHHHHHHHHHHHHHHHHHHHHHHHHHHHHH-TTS-HHHHHHHHHHHHHHHHHHHHHHHHHHHHHHHHHS-GGGHHHHHHHHHHHHHHHHHIIIIIHHHHHHHHHHHHHHHHHHHHHHHHHHHHHHHHHHHHHHHHHHHT-/---TT----TGGGHHHHHHHHHHHHHHHHHHHHSSSPS--B-HHHH-EEEEEEEPPGGGSPPTTTHHHHHHHHHHHHHHTT--S-EEEEETTTEEEEEE---SHHHHHHHHHHHHHHHHHHHT-S----SEEEEE-HHHHHHHHHHHHHHHHHHHHHHHHHHHHHHHTTT-HHHHHHHHHHHHHHHHHHHHHHHHHHHHH-TT--B-HHHHHHHHHHHHHHHHHHHHHHHHHHHHHHH-TTS-HHHHHHHHHHHHHHHHHHHHHHHHHHHHHHHHHS-GGGHHHHHHHHHHHHHHHHHIIIIIHHHHHHHHHHHHHHHHHHHHHHHHHHHHHHHHHHHHHHHHHHHT-

pLDDT: mean 87.16, std 7.3, range [49.69, 96.44]

Solvent-accessible surface area (backbone atoms only — not comparable to full-atom values): 34378 Å² total; per-residue (Å²): 119,78,43,62,88,54,93,67,68,59,60,82,40,37,66,56,42,50,47,52,51,50,50,50,37,48,54,8,49,47,25,31,62,39,83,78,64,40,70,48,59,24,44,58,44,64,19,6,25,36,38,29,30,69,49,51,79,90,65,38,54,60,96,77,37,53,62,58,52,50,48,47,29,50,51,41,31,50,73,71,65,50,75,81,57,47,69,37,73,43,85,65,40,29,37,36,38,36,38,71,30,51,43,68,70,48,34,53,54,48,46,53,52,49,30,50,23,46,14,57,60,68,71,48,92,72,57,68,66,42,25,38,36,35,26,10,60,68,58,5,47,49,47,43,52,28,47,52,47,27,49,52,50,38,53,50,46,45,35,52,48,42,23,59,67,34,33,79,71,74,51,8,64,58,53,18,50,18,49,45,53,28,44,52,49,29,50,48,34,37,54,11,48,49,20,42,46,20,74,76,36,72,76,40,39,51,33,65,48,30,53,52,22,50,53,48,28,50,43,56,26,49,41,52,30,48,54,44,51,49,45,31,52,53,44,57,70,68,49,73,84,60,52,67,63,56,48,48,35,51,28,44,32,64,40,43,43,56,52,50,50,47,45,48,52,40,43,53,33,32,50,51,35,55,75,55,29,47,65,88,43,31,43,23,32,51,42,32,43,50,20,45,55,40,18,53,48,25,31,64,47,38,22,52,44,44,46,48,51,49,49,51,50,50,51,50,48,50,50,49,52,52,49,52,51,52,49,50,49,51,49,50,50,52,52,52,52,53,50,56,54,53,56,57,58,68,75,101,118,78,43,61,88,54,92,67,68,60,60,83,40,38,66,56,43,50,46,51,53,50,50,48,36,50,52,8,49,48,25,31,61,38,84,80,63,40,68,48,60,25,43,57,43,66,18,4,25,37,38,30,31,70,49,51,81,90,66,37,56,60,94,80,38,53,61,59,53,50,49,45,30,51,51,42,32,49,73,71,65,51,74,80,57,44,68,40,73,42,85,66,40,29,37,38,39,36,39,74,32,51,44,68,71,48,34,53,53,47,47,52,52,49,29,50,25,45,14,59,59,68,70,49,92,71,55,68,65,42,26,37,36,34,26,11,59,68,57,5,48,48,47,43,52,27,48,52,49,26,49,54,50,38,53,49,48,45,35,52,48,44,23,57,66,34,35,78,70,74,50,7,64,58,52,18,50,18,49,45,53,29,44,51,51,30,51,48,33,38,54,11,48,48,20,41,46,22,75,77,36,72,75,38,39,52,32,64,49,28,53,52,22,52,53,48,27,50,44,56,26,49,40,54,32,49,54,44,52,49,45,32,52,53,46,57,70,68,49,72,83,61,53,67,62,58,48,48,34,50,28,45,33,65,40,42,43,56,51,52,50,46,44,47,54,41,44,52,33,34,50,52,34,56,75,56,29,48,64,88,45,32,44,23,33,49,43,33,41,50,20,45,54,40,19,55,48,26,31,65,50,37,22,53,43,44,44,47,53,48,49,51,49,49,50,51,48,50,49,48,53,49,49,50,50,51,49,51,48,50,50,51,51,51,52,50,51,53,52,55,55,53,56,59,58,66,75,98

InterPro domains:
  IPR005665 Protein-export membrane protein SecF, bacterial [MF_01464_B] (8-314)
  IPR005665 Protein-export membrane protein SecF, bacterial [TIGR00966] (8-310)
  IPR022645 Protein-export membrane protein SecD/SecF, bacterial [PR01755] (37-52)
  IPR022645 Protein-export membrane protein SecD/SecF, bacterial [PR01755] (219-237)
  IPR022645 Protein-export membrane protein SecD/SecF, bacterial [PR01755] (251-266)
  IPR022646 Protein-export membrane protein SecD/SecF/SecDF, conserved site [PF07549] (38-54)
  IPR022813 Protein-export membrane protein SecD/SecF, archaeal and bacterial [PTHR30081] (10-319)
  IPR048634 Protein export membrane protein SecD/SecF, C-terminal [PF02355] (131-312)
  IPR055344 Protein-export membrane protein SecD/SecF, C-terminal, bacterial [TIGR00916] (79-300)

Organism: NCBI:txid1960156